Protein AF-0000000077338707 (afdb_homodimer)

Secondary structure (DSSP, 8-state):
---------------------------------S---SEEE-TTTB-EEETT-EE-TT-EEBTT-EE-TT-EE-TT-EE-TT-EE-TT-EE-TT-EE-SS-EE-SEEE-SS-EE-TT-EESPPP--EEE-TTS-EEEPP--S-EEE-TT-EE-TT-EEPPPSSS-EEE-TT-EE-TT-EE-TT-EE-SS-EE-TT-EE-TT-EE-SS-EE-TT-EE-TT-EE-SSEEE-TT-EE-S-B-S-EEEETTTTEEHHHHHHHHHHHHHHT-/---------------------------------S---SEEE-TTTB-EEETT-EE-TT-EEBTT-EE-TT-EE-TT-EE-TT-EE-TT-EE-TT-EE-SS-EE-SEEE-SS-EE-TT-EEEEPP--EEE-TTS-EEEPP--S-EEE-TT-EE-TT-EEEPPSSS-EEE-TT-EE-TT-EE-TT-EE-SS-EE-TT-EE-TT-EE-SS-EE-TT-EE-TT-EE-SSEEE-TT-EE-S-B-S-EEEETTTTEEHHHHHHHHHHHHHTT-

Solvent-accessible surface area (backbone atoms only — not comparable to full-atom values): 24948 Å² total; per-residue (Å²): 134,82,79,7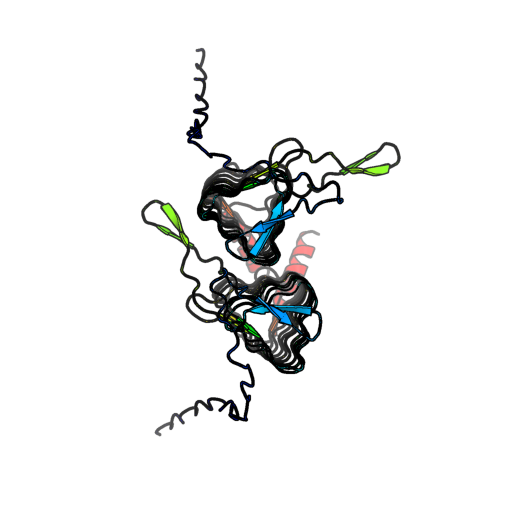7,78,76,76,80,78,77,79,69,79,74,75,73,72,74,75,70,82,72,69,73,72,65,77,83,68,82,82,60,86,59,93,66,75,63,55,44,72,38,92,43,56,50,7,37,30,22,75,63,31,47,66,36,88,65,26,34,34,22,48,67,12,38,35,29,45,56,16,38,38,26,50,51,19,35,40,23,40,40,16,36,37,29,55,54,22,40,38,26,36,48,18,41,36,31,38,45,22,35,41,26,38,29,38,37,28,35,47,21,38,38,33,40,40,20,36,36,20,48,71,35,91,43,68,43,68,45,98,84,69,44,79,37,77,49,78,48,78,41,30,20,40,39,32,36,42,24,36,39,24,37,47,16,38,37,17,7,0,47,94,41,55,11,36,39,26,39,49,19,37,36,34,38,47,24,40,38,30,18,27,20,35,40,29,35,47,23,38,36,31,42,44,20,35,38,33,40,42,20,38,36,36,36,44,27,35,38,25,40,41,19,36,37,40,58,63,28,40,35,43,39,46,26,35,34,38,60,60,12,28,36,77,59,64,38,87,63,63,43,53,27,20,39,84,64,48,33,50,38,71,61,33,53,50,44,52,50,48,52,56,50,66,73,96,132,83,78,78,76,75,76,78,77,75,78,69,79,73,75,73,72,74,76,71,83,73,69,72,74,65,75,81,69,83,83,63,82,61,94,70,79,63,51,44,70,38,90,42,56,50,6,37,28,24,74,63,31,46,66,37,88,65,27,35,34,21,48,68,12,39,34,29,45,56,14,37,38,26,49,51,18,36,39,24,39,43,15,38,38,30,54,54,23,38,37,26,34,49,17,40,36,32,34,44,23,40,40,27,40,29,38,39,28,36,45,22,39,37,32,36,43,21,37,36,21,48,71,36,95,44,67,42,68,44,99,85,68,45,82,36,79,49,76,45,80,41,30,20,40,39,33,36,43,24,37,40,23,36,48,16,40,36,17,6,0,48,92,40,54,10,35,39,26,40,48,18,38,37,28,36,45,22,42,38,32,20,28,20,34,39,29,34,47,23,38,36,30,42,46,20,37,37,34,41,42,20,38,36,34,36,45,26,34,35,26,41,41,20,35,35,39,59,63,28,41,35,41,40,48,25,34,37,39,58,61,13,29,38,78,59,66,38,86,64,63,42,54,28,20,38,83,65,50,33,50,38,71,61,33,51,49,53,53,48,50,56,54,48,71,69,102

Nearest PDB structures (foldseek):
  2iu9-assembly1_C  TM=9.330E-01  e=2.777E-15  Chlamydia trachomatis
  4e75-assembly1_B  TM=7.428E-01  e=9.494E-15  Acinetobacter baumannii
  8e62-assembly2_D  TM=7.527E-01  e=1.156E-08  Psychrobacter cryohalolentis K5
  8e62-assembly1_B  TM=7.568E-01  e=4.812E-08  Psychrobacter cryohalolentis K5
  3t57-assembly1_A  TM=5.758E-01  e=2.690E-07  Arabidopsis thaliana

Foldseek 3Di:
DPPPPPDPPPPPPCPPPPPPCPPCPVDPPDPPPPVDDQWDFQPAQGEIEGPQEAEDNQEHEHHQEYHYHQEYHEHCEYAEHLEYHYYNEYEEHNEYAYHNEYDDQEYAYENEYHYEQEYFAAAFDAWDQDPVRDTDHQDQPHGEYHYYLEYAEHNEYAYAARPDGHYDEYNEYHYPCEYHGYLEYEYYPEYHYALEYEYANEYEYACEYEEANEYEDHNEYEYYQEYEYHNEYDDHHHPDHAYWYDVPIDHPVVVVVVVVVVVVVVD/DPPPPPDPPPPPPPPPPPPPCPVCVVDPPDPPPPVDDQWDFQPAQGEIEGPQEAADNQEHEHHQEYHYHQEYHEHCEYAEHLEYHYYNEYEEHNEYAYHNEYDDQEYAYENEYHYEQEYFAAAFDDWDQDPVRDTDDQDQPHGEYHYYLEYAEYNEYAYAARPDGHYDEANEYHYPCEYHGYLEYEYYNEYHYALEYEYANEYEYACEYEAANEYEDHNEYEYYQEYEYHPEYDDHHHDDHAYWYDVPIDHPVVVVVVVVVVVVVVD

Sequence (534 aa):
MAIHFKRFSNSIFNWKLTSDKFISLFTNSDVDETGRHEFLKWHKGGGMFHKSASIDPTAMIDFGAVVHSGSFVGENVHVGSGTVVGDNVTIGQSTKIGYNVALANCTIGDSCVIHHGVCIGQDGFGFFTDENGVMVKKPQALKAHIGDNVEIGANSCIDRGSWRDTMIGDHSKIDNLVQIAHNVVIGKCCILCGQVGIAGSVTMGDYVSLGGRVGVRDHVTIVSQVRLAAASCVTKDITKPGDYGGFPAVPIREWRRQVASRLQTLKMAIHFKRFSNSIFNWKLTSDKFISLFTNSDVDETGRHEFLKWHKGGGMFHKSASIDPTAMIDFGAVVHSGSFVGENVHVGSGTVVGDNVTIGQSTKIGYNVALANCTIGDSCVIHHGVCIGQDGFGFFTDENGVMVKKPQALKAHIGDNVEIGANSCIDRGSWRDTMIGDHSKIDNLVQIAHNVVIGKCCILCGQVGIAGSVTMGDYVSLGGRVGVRDHVTIVSQVRLAAASCVTKDITKPGDYGGFPAVPIREWRRQVASRLQTLK

pLDDT: mean 85.5, std 24.39, range [19.67, 98.94]

InterPro domains:
  IPR001451 Hexapeptide repeat [PF00132] (165-200)
  IPR007691 UDP-3-O-[3-hydroxymyristoyl] glucosamine N-acyltransferase LpxD [PTHR43378] (36-265)
  IPR007691 UDP-3-O-[3-hydroxymyristoyl] glucosamine N-acyltransferase LpxD [TIGR01853] (48-261)
  IPR007691 UDP-3-O-[3-hydroxymyristoyl] glucosamine N-acyltransferase LpxD [cd03352] (52-256)
  IPR011004 Trimeric LpxA-like superfamily [SSF51161] (39-259)

Structure (mmCIF, N/CA/C/O backbone):
data_AF-0000000077338707-model_v1
#
loop_
_entity.id
_entity.type
_entity.pdbx_description
1 polymer UDP-3-O-
#
loop_
_atom_site.group_PDB
_atom_site.id
_atom_site.type_symbol
_atom_site.label_atom_id
_atom_site.label_alt_id
_atom_site.label_comp_id
_atom_site.label_asym_id
_atom_site.label_entity_id
_atom_site.label_seq_id
_atom_site.pdbx_PDB_ins_code
_atom_site.Cartn_x
_atom_site.Cartn_y
_atom_site.Cartn_z
_atom_site.occupancy
_atom_site.B_iso_or_equiv
_atom_site.auth_seq_id
_atom_site.auth_comp_id
_atom_site.auth_asym_id
_atom_site.auth_atom_id
_atom_site.pdbx_PDB_model_num
ATOM 1 N N . MET A 1 1 ? -45.5 -27.812 -12.555 1 21.61 1 MET A N 1
ATOM 2 C CA . MET A 1 1 ? -45.375 -27.609 -11.117 1 21.61 1 MET A CA 1
ATOM 3 C C . MET A 1 1 ? -44.562 -26.359 -10.805 1 21.61 1 MET A C 1
ATOM 5 O O . MET A 1 1 ? -43.406 -26.234 -11.211 1 21.61 1 MET A O 1
ATOM 9 N N . ALA A 1 2 ? -45.219 -25.203 -10.547 1 20.59 2 ALA A N 1
ATOM 10 C CA . ALA A 1 2 ? -44.875 -23.781 -10.672 1 20.59 2 ALA A CA 1
ATOM 11 C C . ALA A 1 2 ? -43.906 -23.359 -9.547 1 20.59 2 ALA A C 1
ATOM 13 O O . ALA A 1 2 ? -44.25 -23.5 -8.367 1 20.59 2 ALA A O 1
ATOM 14 N N . ILE A 1 3 ? -42.688 -23.672 -9.586 1 23.05 3 ILE A N 1
ATOM 15 C CA . ILE A 1 3 ? -41.75 -23.516 -8.484 1 23.05 3 ILE A CA 1
ATOM 16 C C . ILE A 1 3 ? -41.719 -22.062 -8.023 1 23.05 3 ILE A C 1
ATOM 18 O O . ILE A 1 3 ? -41.469 -21.156 -8.82 1 23.05 3 ILE A O 1
ATOM 22 N N . HIS A 1 4 ? -42.531 -21.688 -7.074 1 20.39 4 HIS A N 1
ATOM 23 C CA . HIS A 1 4 ? -42.781 -20.359 -6.559 1 20.39 4 HIS A CA 1
ATOM 24 C C . HIS A 1 4 ? -41.5 -19.719 -6.02 1 20.39 4 HIS A C 1
ATOM 26 O O . HIS A 1 4 ? -40.812 -20.312 -5.215 1 20.39 4 HIS A O 1
ATOM 32 N N . PHE A 1 5 ? -40.781 -18.922 -6.699 1 19.67 5 PHE A N 1
ATOM 33 C CA . PHE A 1 5 ? -39.594 -18.094 -6.465 1 19.67 5 PHE A CA 1
ATOM 34 C C . PHE A 1 5 ? -39.844 -17.125 -5.316 1 19.67 5 PHE A C 1
ATOM 36 O O . PHE A 1 5 ? -40.594 -16.141 -5.465 1 19.67 5 PHE A O 1
ATOM 43 N N . LYS A 1 6 ? -40 -17.625 -4.109 1 21.31 6 LYS A N 1
ATOM 44 C CA . LYS A 1 6 ? -40.312 -16.641 -3.084 1 21.31 6 LYS A CA 1
ATOM 45 C C . LYS A 1 6 ? -39.281 -15.508 -3.066 1 21.31 6 LYS A C 1
ATOM 47 O O . LYS A 1 6 ? -38.094 -15.75 -3.244 1 21.31 6 LYS A O 1
ATOM 52 N N . ARG A 1 7 ? -39.688 -14.289 -3.086 1 21.3 7 ARG A N 1
ATOM 53 C CA . ARG A 1 7 ? -39.156 -12.922 -3.008 1 21.3 7 ARG A CA 1
ATOM 54 C C . ARG A 1 7 ? -38.25 -12.758 -1.798 1 21.3 7 ARG A C 1
ATOM 56 O O . ARG A 1 7 ? -38.656 -13.062 -0.669 1 21.3 7 ARG A O 1
ATOM 63 N N . PHE A 1 8 ? -37 -13.07 -1.864 1 23.16 8 PHE A N 1
ATOM 64 C CA . PHE A 1 8 ? -36.062 -12.789 -0.799 1 23.16 8 PHE A CA 1
ATOM 65 C C . PHE A 1 8 ? -36.25 -11.383 -0.251 1 23.16 8 PHE A C 1
ATOM 67 O O . PHE A 1 8 ? -36.219 -10.406 -1.002 1 23.16 8 PHE A O 1
ATOM 74 N N . SER A 1 9 ? -37.188 -11.195 0.623 1 21.31 9 SER A N 1
ATOM 75 C CA . SER A 1 9 ? -37.469 -9.953 1.33 1 21.31 9 SER A CA 1
ATOM 76 C C . SER A 1 9 ? -36.188 -9.305 1.829 1 21.31 9 SER A C 1
ATOM 78 O O . SER A 1 9 ? -35.281 -9.984 2.367 1 21.31 9 SER A O 1
ATOM 80 N N . ASN A 1 10 ? -35.625 -8.289 1.213 1 22.84 10 ASN A N 1
ATOM 81 C CA . ASN A 1 10 ? -34.656 -7.211 1.412 1 22.84 10 ASN A CA 1
ATOM 82 C C . ASN A 1 10 ? -34.719 -6.652 2.83 1 22.84 10 ASN A C 1
ATOM 84 O O . ASN A 1 10 ? -35.562 -5.812 3.129 1 22.84 10 ASN A O 1
ATOM 88 N N . SER A 1 11 ? -34.781 -7.43 3.855 1 24.17 11 SER A N 1
ATOM 89 C CA . SER A 1 11 ? -34.844 -6.824 5.18 1 24.17 11 SER A CA 1
ATOM 90 C C . SER A 1 11 ? -33.812 -5.738 5.348 1 24.17 11 SER A C 1
ATOM 92 O O . SER A 1 11 ? -32.594 -6.031 5.395 1 24.17 11 SER A O 1
ATOM 94 N N . ILE A 1 12 ? -33.875 -4.578 4.75 1 25.64 12 ILE A N 1
ATOM 95 C CA . ILE A 1 12 ? -33.281 -3.266 4.996 1 25.64 12 ILE A CA 1
ATOM 96 C C . ILE A 1 12 ? -33.281 -2.979 6.496 1 25.64 12 ILE A C 1
ATOM 98 O O . ILE A 1 12 ? -34.344 -2.936 7.133 1 25.64 12 ILE A O 1
ATOM 102 N N . PHE A 1 13 ? -32.312 -3.428 7.195 1 24.39 13 PHE A N 1
ATOM 103 C CA . PHE A 1 13 ? -32.156 -3.057 8.594 1 24.39 13 PHE A CA 1
ATOM 104 C C . PHE A 1 13 ? -32.5 -1.591 8.82 1 24.39 13 PHE A C 1
ATOM 106 O O . PHE A 1 13 ? -31.953 -0.709 8.141 1 24.39 13 PHE A O 1
ATOM 113 N N . ASN A 1 14 ? -33.656 -1.244 9.148 1 23.88 14 ASN A N 1
ATOM 114 C CA . ASN A 1 14 ? -34.219 -0.009 9.688 1 23.88 14 ASN A CA 1
ATOM 115 C C . ASN A 1 14 ? -33.375 0.543 10.82 1 23.88 14 ASN A C 1
ATOM 117 O O . ASN A 1 14 ? -33.375 -0 11.93 1 23.88 14 ASN A O 1
ATOM 121 N N . TRP A 1 15 ? -32.156 0.928 10.57 1 21.62 15 TRP A N 1
ATOM 122 C CA . TRP A 1 15 ? -31.453 1.719 11.578 1 21.62 15 TRP A CA 1
ATOM 123 C C . TRP A 1 15 ? -32.344 2.836 12.109 1 21.62 15 TRP A C 1
ATOM 125 O O . TRP A 1 15 ? -32.75 3.734 11.359 1 21.62 15 TRP A O 1
ATOM 135 N N . LYS A 1 16 ? -33.344 2.553 12.867 1 24.94 16 LYS A N 1
ATOM 136 C CA . LYS A 1 16 ? -34.062 3.58 13.594 1 24.94 16 LYS A CA 1
ATOM 137 C C . LYS A 1 16 ? -33.125 4.566 14.266 1 24.94 16 LYS A C 1
ATOM 139 O O . LYS A 1 16 ? -32.375 4.199 15.188 1 24.94 16 LYS A O 1
ATOM 144 N N . LEU A 1 17 ? -32.5 5.457 13.523 1 25.22 17 LEU A N 1
ATOM 145 C CA . LEU A 1 17 ? -32.031 6.715 14.078 1 25.22 17 LEU A CA 1
ATOM 146 C C . LEU A 1 17 ? -33.094 7.359 14.977 1 25.22 17 LEU A C 1
ATOM 148 O O . LEU A 1 17 ? -34.156 7.738 14.5 1 25.22 17 LEU A O 1
ATOM 152 N N . THR A 1 18 ? -33.438 6.789 16.047 1 25.48 18 THR A N 1
ATOM 153 C CA . THR A 1 18 ? -34.219 7.613 16.953 1 25.48 18 THR A CA 1
ATOM 154 C C . THR A 1 18 ? -33.656 9.031 17.016 1 25.48 18 THR A C 1
ATOM 156 O O . THR A 1 18 ? -32.438 9.234 17.062 1 25.48 18 THR A O 1
ATOM 159 N N . SER A 1 19 ? -34.375 10.023 16.516 1 27.34 19 SER A N 1
ATOM 160 C CA . SER A 1 19 ? -34.344 11.477 16.422 1 27.34 19 SER A CA 1
ATOM 161 C C . SER A 1 19 ? -34.125 12.117 17.781 1 27.34 19 SER A C 1
ATOM 163 O O . SER A 1 19 ? -34.5 13.273 18 1 27.34 19 SER A O 1
ATOM 165 N N . ASP A 1 20 ? -33.844 11.438 18.875 1 26 20 ASP A N 1
ATOM 166 C CA . ASP A 1 20 ? -33.906 12.344 20.016 1 26 20 ASP A CA 1
ATOM 167 C C . ASP A 1 20 ? -33.062 13.602 19.766 1 26 20 ASP A C 1
ATOM 169 O O . ASP A 1 20 ? -32.156 13.602 18.938 1 26 20 ASP A O 1
ATOM 173 N N . LYS A 1 21 ? -33.344 14.648 20.828 1 27.56 21 LYS A N 1
ATOM 174 C CA . LYS A 1 21 ? -33.062 16.062 21.047 1 27.56 21 LYS A CA 1
ATOM 175 C C . LYS A 1 21 ? -31.578 16.359 21.016 1 27.56 21 LYS A C 1
ATOM 177 O O . LYS A 1 21 ? -30.859 16.094 21.984 1 27.56 21 LYS A O 1
ATOM 182 N N . PHE A 1 22 ? -30.797 15.93 19.984 1 25.56 22 PHE A N 1
ATOM 183 C CA . PHE A 1 22 ? -29.562 16.703 20.016 1 25.56 22 PHE A CA 1
ATOM 184 C C . PHE A 1 22 ? -29.859 18.203 20.078 1 25.56 22 PHE A C 1
ATOM 186 O O . PHE A 1 22 ? -30.406 18.75 19.125 1 25.56 22 PHE A O 1
ATOM 193 N N . ILE A 1 23 ? -30.328 18.672 21.172 1 24.72 23 ILE A N 1
ATOM 194 C CA . ILE A 1 23 ? -30.344 20.109 21.391 1 24.72 23 ILE A CA 1
ATOM 195 C C . ILE A 1 23 ? -29.016 20.703 20.938 1 24.72 23 ILE A C 1
ATOM 197 O O . ILE A 1 23 ? -27.953 20.297 21.406 1 24.72 23 ILE A O 1
ATOM 201 N N . SER A 1 24 ? -29 21 19.641 1 25.86 24 SER A N 1
ATOM 202 C CA . SER A 1 24 ? -28.016 21.969 19.172 1 25.86 24 SER A CA 1
ATOM 203 C C . SER A 1 24 ? -27.859 23.125 20.156 1 25.86 24 SER A C 1
ATOM 205 O O . SER A 1 24 ? -28.656 24.078 20.141 1 25.86 24 SER A O 1
ATOM 207 N N . LEU A 1 25 ? -27.703 22.812 21.422 1 26.39 25 LEU A N 1
ATOM 208 C CA . LEU A 1 25 ? -27.469 24.016 22.219 1 26.39 25 LEU A CA 1
ATOM 209 C C . LEU A 1 25 ? -26.297 24.812 21.656 1 26.39 25 LEU A C 1
ATOM 211 O O . LEU A 1 25 ? -25.234 24.859 22.266 1 26.39 25 LEU A O 1
ATOM 215 N N . PHE A 1 26 ? -25.766 24.484 20.453 1 28.61 26 PHE A N 1
ATOM 216 C CA . PHE A 1 26 ? -24.75 25.469 20.078 1 28.61 26 PHE A CA 1
ATOM 217 C C . PHE A 1 26 ? -25.375 26.844 19.906 1 28.61 26 PHE A C 1
ATOM 219 O O . PHE A 1 26 ? -26.375 27 19.203 1 28.61 26 PHE A O 1
ATOM 226 N N . THR A 1 27 ? -25.281 27.688 20.906 1 27.62 27 THR A N 1
ATOM 227 C CA . THR A 1 27 ? -25.406 29.141 20.766 1 27.62 27 THR A CA 1
ATOM 228 C C . THR A 1 27 ? -24.688 29.609 19.5 1 27.62 27 THR A C 1
ATOM 230 O O . THR A 1 27 ? -23.656 29.047 19.125 1 27.62 27 THR A O 1
ATOM 233 N N . ASN A 1 28 ? -25.391 30.219 18.562 1 29.98 28 ASN A N 1
ATOM 234 C CA . ASN A 1 28 ? -25.094 30.969 17.344 1 29.98 28 ASN A CA 1
ATOM 235 C C . ASN A 1 28 ? -23.875 31.875 17.531 1 29.98 28 ASN A C 1
ATOM 237 O O . ASN A 1 28 ? -24.031 33.062 17.797 1 29.98 28 ASN A O 1
ATOM 241 N N . SER A 1 29 ? -23.016 31.844 18.578 1 30.48 29 SER A N 1
ATOM 242 C CA . SER A 1 29 ? -22.172 33.031 18.625 1 30.48 29 SER A CA 1
ATOM 243 C C . SER A 1 29 ? 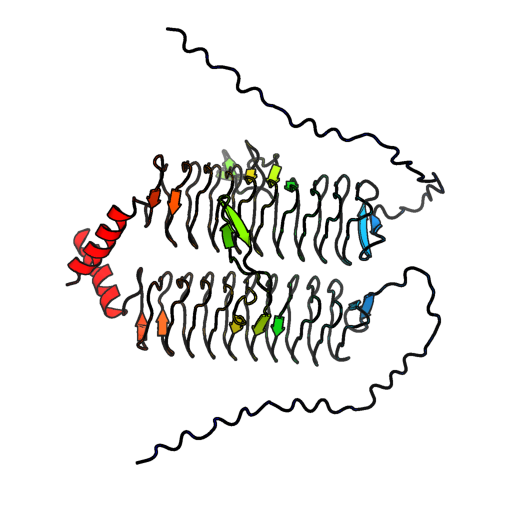-21.547 33.344 17.266 1 30.48 29 SER A C 1
ATOM 245 O O . SER A 1 29 ? -21.562 32.469 16.375 1 30.48 29 SER A O 1
ATOM 247 N N . ASP A 1 30 ? -20.5 34.375 17.203 1 30.97 30 ASP A N 1
ATOM 248 C CA . ASP A 1 30 ? -19.891 35.25 16.219 1 30.97 30 ASP A CA 1
ATOM 249 C C . ASP A 1 30 ? -19.219 34.469 15.094 1 30.97 30 ASP A C 1
ATOM 251 O O . ASP A 1 30 ? -18.359 33.625 15.352 1 30.97 30 ASP A O 1
ATOM 255 N N . VAL A 1 31 ? -19.891 34.25 13.945 1 34.91 31 VAL A N 1
ATOM 256 C CA . VAL A 1 31 ? -19.328 33.969 12.633 1 34.91 31 VAL A CA 1
ATOM 257 C C . VAL A 1 31 ? -18.078 34.812 12.406 1 34.91 31 VAL A C 1
ATOM 259 O O . VAL A 1 31 ? -18.156 36 12.109 1 34.91 31 VAL A O 1
ATOM 262 N N . ASP A 1 32 ? -17.047 34.844 13.344 1 33.5 32 ASP A N 1
ATOM 263 C CA . ASP A 1 32 ? -15.883 35.656 13 1 33.5 32 ASP A CA 1
ATOM 264 C C . ASP A 1 32 ? -15.359 35.312 11.609 1 33.5 32 ASP A C 1
ATOM 266 O O . ASP A 1 32 ? -15.195 34.156 11.273 1 33.5 32 ASP A O 1
ATOM 270 N N . GLU A 1 33 ? -15.625 36.031 10.5 1 34.66 33 GLU A N 1
ATOM 271 C CA . GLU A 1 33 ? -15.055 36.219 9.164 1 34.66 33 GLU A CA 1
ATOM 272 C C . GLU A 1 33 ? -13.602 35.75 9.117 1 34.66 33 GLU A C 1
ATOM 274 O O . GLU A 1 33 ? -12.93 35.906 8.102 1 34.66 33 GLU A O 1
ATOM 279 N N . THR A 1 34 ? -12.875 35.812 10.242 1 35.69 34 THR A N 1
ATOM 280 C CA . THR A 1 34 ? -11.492 35.375 10.18 1 35.69 34 THR A CA 1
ATOM 281 C C . THR A 1 34 ? -11.414 33.938 9.672 1 35.69 34 THR A C 1
ATOM 283 O O . THR A 1 34 ? -12.312 33.125 9.938 1 35.69 34 THR A O 1
ATOM 286 N N . GLY A 1 35 ? -10.758 33.5 8.562 1 39.75 35 GLY A N 1
ATOM 287 C CA . GLY A 1 35 ? -10.5 32.188 8.039 1 39.75 35 GLY A CA 1
ATOM 288 C C . GLY A 1 35 ? -10.734 31.078 9.062 1 39.75 35 GLY A C 1
ATOM 289 O O . GLY A 1 35 ? -9.797 30.609 9.703 1 39.75 35 GLY A O 1
ATOM 290 N N . ARG A 1 36 ? -11.781 31.094 9.859 1 44.81 36 ARG A N 1
ATOM 291 C CA . ARG A 1 36 ? -12.273 30.344 11.008 1 44.81 36 ARG A CA 1
ATOM 292 C C . ARG A 1 36 ? -11.961 28.859 10.859 1 44.81 36 ARG A C 1
ATOM 294 O O . ARG A 1 36 ? -12.172 28.281 9.797 1 44.81 36 ARG A O 1
ATOM 301 N N . HIS A 1 37 ? -11.25 28.109 11.742 1 61.06 37 HIS A N 1
ATOM 302 C CA . HIS A 1 37 ? -10.633 26.812 12.016 1 61.06 37 HIS A CA 1
ATOM 303 C C . HIS A 1 37 ? -11.656 25.688 11.914 1 61.06 37 HIS A C 1
ATOM 305 O O . HIS A 1 37 ? -12.617 25.656 12.68 1 61.06 37 HIS A O 1
ATOM 311 N N . GLU A 1 38 ? -11.891 25.047 10.641 1 85.31 38 GLU A N 1
ATOM 312 C CA . GLU A 1 38 ? -12.82 23.969 10.352 1 85.31 38 GLU A CA 1
ATOM 313 C C . GLU A 1 38 ? -12.57 22.766 11.266 1 85.31 38 GLU A C 1
ATOM 315 O O . GLU A 1 38 ? -13.438 21.906 11.422 1 85.31 38 GLU A O 1
ATOM 320 N N . PHE A 1 39 ? -11.648 22.812 12.031 1 92.5 39 PHE A N 1
ATOM 321 C CA . PHE A 1 39 ? -11.328 21.703 12.922 1 92.5 39 PHE A CA 1
ATOM 322 C C . PHE A 1 39 ? -11.367 22.156 14.383 1 92.5 39 PHE A C 1
ATOM 324 O O . PHE A 1 39 ? -10.938 23.266 14.703 1 92.5 39 PHE A O 1
ATOM 331 N N . LEU A 1 40 ? -11.938 21.312 15.32 1 95.5 40 LEU A N 1
ATOM 332 C CA . LEU A 1 40 ? -12.078 21.562 16.75 1 95.5 40 LEU A CA 1
ATOM 333 C C . LEU A 1 40 ? -11.453 20.422 17.562 1 95.5 40 LEU A C 1
ATOM 335 O O . LEU A 1 40 ? -11.289 19.312 17.047 1 95.5 40 LEU A O 1
ATOM 339 N N . LYS A 1 41 ? -11.141 20.734 18.75 1 96.31 41 LYS A N 1
ATOM 340 C CA . LYS A 1 41 ? -10.578 19.75 19.656 1 96.31 41 LYS A CA 1
ATOM 341 C C . LYS A 1 41 ? -11.68 18.906 20.297 1 96.31 41 LYS A C 1
ATOM 343 O O . LYS A 1 41 ? -12.688 19.453 20.75 1 96.31 41 LYS A O 1
ATOM 348 N N . TRP A 1 42 ? -11.453 17.656 20.328 1 96.44 42 TRP A N 1
ATOM 349 C CA . TRP A 1 42 ? -12.422 16.766 20.969 1 96.44 42 TRP A CA 1
ATOM 350 C C . TRP A 1 42 ? -12.203 16.734 22.469 1 96.44 42 TRP A C 1
ATOM 352 O O . TRP A 1 42 ? -11.062 16.75 22.938 1 96.44 42 TRP A O 1
ATOM 362 N N . HIS A 1 43 ? -13.258 16.594 23.203 1 96.31 43 HIS A N 1
ATOM 363 C CA . HIS A 1 43 ? -13.18 16.766 24.641 1 96.31 43 HIS A CA 1
ATOM 364 C C . HIS A 1 43 ? -12.539 15.562 25.312 1 96.31 43 HIS A C 1
ATOM 366 O O . HIS A 1 43 ? -11.953 15.688 26.391 1 96.31 43 HIS A O 1
ATOM 372 N N . LYS A 1 44 ? -12.719 14.375 24.672 1 96.19 44 LYS A N 1
ATOM 373 C CA . LYS A 1 44 ? -12.117 13.172 25.25 1 96.19 44 LYS A CA 1
ATOM 374 C C . LYS A 1 44 ? -10.914 12.719 24.422 1 96.19 44 LYS A C 1
ATOM 376 O O . LYS A 1 44 ? -11.062 12.156 23.344 1 96.19 44 LYS A O 1
ATOM 381 N N . GLY A 1 45 ? -9.75 12.883 24.969 1 95.5 45 GLY A N 1
ATOM 382 C CA . GLY A 1 45 ? -8.531 12.43 24.328 1 95.5 45 GLY A CA 1
ATOM 383 C C . GLY A 1 45 ? -7.762 13.547 23.641 1 95.5 45 GLY A C 1
ATOM 384 O O . GLY A 1 45 ? -6.559 13.422 23.406 1 95.5 45 GLY A O 1
ATOM 385 N N . GLY A 1 46 ? -8.516 14.578 23.094 1 96.38 46 GLY A N 1
ATOM 386 C CA . GLY A 1 46 ? -7.852 15.781 22.609 1 96.38 46 GLY A CA 1
ATOM 387 C C . GLY A 1 46 ? -7.574 15.75 21.125 1 96.38 46 GLY A C 1
ATOM 388 O O . GLY A 1 46 ? -6.848 16.594 20.594 1 96.38 46 GLY A O 1
ATOM 389 N N . GLY A 1 47 ? -8.078 14.727 20.438 1 96.94 47 GLY A N 1
ATOM 390 C CA . GLY A 1 47 ? -7.957 14.711 18.984 1 96.94 47 GLY A CA 1
ATOM 391 C C . GLY A 1 47 ? -8.734 15.82 18.312 1 96.94 47 GLY A C 1
ATOM 392 O O . GLY A 1 47 ? -9.461 16.562 18.969 1 96.94 47 GLY A O 1
ATOM 393 N N . MET A 1 48 ? -8.477 15.969 17 1 97.31 48 MET A N 1
ATOM 394 C CA . MET A 1 48 ? -9.141 17.047 16.25 1 97.31 48 MET A CA 1
ATOM 395 C C . MET A 1 48 ? -10.219 16.469 15.336 1 97.31 48 MET A C 1
ATOM 397 O O . MET A 1 48 ? -10.086 15.367 14.828 1 97.31 48 MET A O 1
ATOM 401 N N . PHE A 1 49 ? -11.328 17.188 15.18 1 97.56 49 PHE A N 1
ATOM 402 C CA . PHE A 1 49 ? -12.391 16.734 14.281 1 97.56 49 PHE A CA 1
ATOM 403 C C . PHE A 1 49 ? -12.992 17.906 13.523 1 97.56 49 PHE A C 1
ATOM 405 O O . PHE A 1 49 ? -13.07 19.016 14.055 1 97.56 49 PHE A O 1
ATOM 412 N N . HIS A 1 50 ? -13.242 17.719 12.297 1 96.75 50 HIS A N 1
ATOM 413 C CA . HIS A 1 50 ? -13.977 18.703 11.508 1 96.75 50 HIS A CA 1
ATOM 414 C C . HIS A 1 50 ? -15.367 18.938 12.086 1 96.75 50 HIS A C 1
ATOM 416 O O . HIS A 1 50 ? -16.047 18 12.492 1 96.75 50 HIS A O 1
ATOM 422 N N . LYS A 1 51 ? -15.867 20.078 11.992 1 96.44 51 LYS A N 1
ATOM 423 C CA . LYS A 1 51 ? -17.125 20.484 12.625 1 96.44 51 LYS A CA 1
ATOM 424 C C . LYS A 1 51 ? -18.297 19.703 12.055 1 96.44 51 LYS A C 1
ATOM 426 O O . LYS A 1 51 ? -19.328 19.547 12.719 1 96.44 51 LYS A O 1
ATOM 431 N N . SER A 1 52 ? -18.094 19.234 10.844 1 96.94 52 SER A N 1
ATOM 432 C CA . SER A 1 52 ? -19.203 18.547 10.203 1 96.94 52 SER A CA 1
ATOM 433 C C . SER A 1 52 ? -19.203 17.062 10.562 1 96.94 52 SER A C 1
ATOM 435 O O . SER A 1 52 ? -20.125 16.328 10.188 1 96.94 52 SER A O 1
ATOM 437 N N . ALA A 1 53 ? -18.203 16.594 11.234 1 97.81 53 ALA A N 1
ATOM 438 C CA . ALA A 1 53 ? -18.172 15.203 11.672 1 97.81 53 ALA A CA 1
ATOM 439 C C . ALA A 1 53 ? -19.188 14.969 12.797 1 97.81 53 ALA A C 1
ATOM 441 O O . ALA A 1 53 ? -19.484 15.883 13.57 1 97.81 53 ALA A O 1
ATOM 442 N N . SER A 1 54 ? -19.812 13.797 12.859 1 98.5 54 SER A N 1
ATOM 443 C CA . SER A 1 54 ? -20.688 13.375 13.938 1 98.5 54 SER A CA 1
ATOM 444 C C . SER A 1 54 ? -20.016 12.328 14.828 1 98.5 54 SER A C 1
ATOM 446 O O . SER A 1 54 ? -19.844 11.18 14.422 1 98.5 54 SER A O 1
ATOM 448 N N . ILE A 1 55 ? -19.672 12.703 16.031 1 98.62 55 ILE A N 1
ATOM 449 C CA . ILE A 1 55 ? -18.953 11.836 16.938 1 98.62 55 ILE A CA 1
ATOM 450 C C . ILE A 1 55 ? -19.766 11.617 18.203 1 98.62 55 ILE A C 1
ATOM 452 O O . ILE A 1 55 ? -20.188 12.57 18.844 1 98.62 55 ILE A O 1
ATOM 456 N N . ASP A 1 56 ? -20.016 10.352 18.5 1 98.62 56 ASP A N 1
ATOM 457 C CA . ASP A 1 56 ? -20.719 10.062 19.75 1 98.62 56 ASP A CA 1
ATOM 458 C C . ASP A 1 56 ? -19.938 10.602 20.953 1 98.62 56 ASP A C 1
ATOM 460 O O . ASP A 1 56 ? -18.719 10.461 21.031 1 98.62 56 ASP A O 1
ATOM 464 N N . PRO A 1 57 ? -20.562 11.148 21.891 1 98.06 57 PRO A N 1
ATOM 465 C CA . PRO A 1 57 ? -19.891 11.766 23.047 1 98.06 57 PRO A CA 1
ATOM 466 C C . PRO A 1 57 ? -19.047 10.766 23.844 1 98.06 57 PRO A C 1
ATOM 468 O O . PRO A 1 57 ? -18.141 11.164 24.562 1 98.06 57 PRO A O 1
ATOM 471 N N . THR A 1 58 ? -19.312 9.5 23.641 1 98.38 58 THR A N 1
ATOM 472 C CA . THR A 1 58 ? -18.594 8.5 24.422 1 98.38 58 THR A CA 1
ATOM 473 C C . THR A 1 58 ? -17.297 8.109 23.719 1 98.38 58 THR A C 1
ATOM 475 O O . THR A 1 58 ? -16.438 7.453 24.312 1 98.38 58 THR A O 1
ATOM 478 N N . ALA A 1 59 ? -17.156 8.484 22.516 1 98.62 59 ALA A N 1
ATOM 479 C CA . ALA A 1 59 ? -15.969 8.109 21.734 1 98.62 59 ALA A CA 1
ATOM 480 C C . ALA A 1 59 ? -14.719 8.812 22.25 1 98.62 59 ALA A C 1
ATOM 482 O O . ALA A 1 59 ? -14.797 9.938 22.75 1 98.62 59 ALA A O 1
ATOM 483 N N . MET A 1 60 ? -13.656 8.117 22.156 1 98.69 60 MET A N 1
ATOM 484 C CA . MET A 1 60 ? -12.352 8.664 22.5 1 98.69 60 MET A CA 1
ATOM 485 C C . MET A 1 60 ? -11.516 8.93 21.25 1 98.69 60 MET A C 1
ATOM 487 O O . MET A 1 60 ? -11.227 8.008 20.5 1 98.69 60 MET A O 1
ATOM 491 N N . ILE A 1 61 ? -11.195 10.117 21.047 1 98.62 61 ILE A N 1
ATOM 492 C CA . ILE A 1 61 ? -10.305 10.523 19.953 1 98.62 61 ILE A CA 1
ATOM 493 C C . ILE A 1 61 ? -8.984 11.031 20.531 1 98.62 61 ILE A C 1
ATOM 495 O O . ILE A 1 61 ? -8.898 12.164 21.016 1 98.62 61 ILE A O 1
ATOM 499 N N . ASP A 1 62 ? -7.957 10.25 20.422 1 98.38 62 ASP A N 1
ATOM 500 C CA . ASP A 1 62 ? -6.699 10.555 21.094 1 98.38 62 ASP A CA 1
ATOM 501 C C . ASP A 1 62 ? -6 11.742 20.438 1 98.38 62 ASP A C 1
ATOM 503 O O . ASP A 1 62 ? -6.211 12.023 19.266 1 98.38 62 ASP A O 1
ATOM 507 N N . PHE A 1 63 ? -5.137 12.352 21.203 1 97.12 63 PHE A N 1
ATOM 508 C CA . PHE A 1 63 ? -4.332 13.461 20.703 1 97.12 63 PHE A CA 1
ATOM 509 C C . PHE A 1 63 ? -3.539 13.055 19.469 1 97.12 63 PHE A C 1
ATOM 511 O O . PHE A 1 63 ? -2.936 11.977 19.453 1 97.12 63 PHE A O 1
ATOM 518 N N . GLY A 1 64 ? -3.68 13.938 18.469 1 96.62 64 GLY A N 1
ATOM 519 C CA . GLY A 1 64 ? -2.967 13.656 17.234 1 96.62 64 GLY A CA 1
ATOM 520 C C . GLY A 1 64 ? -3.838 13 16.172 1 96.62 64 GLY A C 1
ATOM 521 O O . GLY A 1 64 ? -3.498 13.008 14.992 1 96.62 64 GLY A O 1
ATOM 522 N N . ALA A 1 65 ? -4.883 12.367 16.609 1 98.19 65 ALA A N 1
ATOM 523 C CA . ALA A 1 65 ? -5.824 11.82 15.648 1 98.19 65 ALA A CA 1
ATOM 524 C C . ALA A 1 65 ? -6.66 12.93 15.008 1 98.19 65 ALA A C 1
ATOM 526 O O . ALA A 1 65 ? -6.852 13.992 15.602 1 98.19 65 ALA A O 1
ATOM 527 N N . VAL A 1 66 ? -7.117 12.672 13.812 1 98.19 66 VAL A N 1
ATOM 528 C CA . VAL A 1 66 ? -7.914 13.648 13.078 1 98.19 66 VAL A CA 1
ATOM 529 C C . VAL A 1 66 ? -9.133 12.969 12.461 1 98.19 66 VAL A C 1
ATOM 531 O O . VAL A 1 66 ? -9 11.938 11.789 1 98.19 66 VAL A O 1
ATOM 534 N N . VAL A 1 67 ? -10.289 13.5 12.641 1 98.56 67 VAL A N 1
ATOM 535 C CA . VAL A 1 67 ? -11.523 13.047 12.016 1 98.56 67 VAL A CA 1
ATOM 536 C C . VAL A 1 67 ? -12.023 14.109 11.039 1 98.56 67 VAL A C 1
ATOM 538 O O . VAL A 1 67 ? -12.391 15.211 11.445 1 98.56 67 VAL A O 1
ATOM 541 N N . HIS A 1 68 ? -12.055 13.773 9.805 1 98.19 68 HIS A N 1
ATOM 542 C CA . HIS A 1 68 ? -12.375 14.742 8.758 1 98.19 68 HIS A CA 1
ATOM 543 C C . HIS A 1 68 ? -13.891 14.867 8.578 1 98.19 68 HIS A C 1
ATOM 545 O O . HIS A 1 68 ? -14.664 14.281 9.336 1 98.19 68 HIS A O 1
ATOM 551 N N . SER A 1 69 ? -14.25 15.664 7.586 1 97.75 69 SER A N 1
ATOM 552 C CA . SER A 1 69 ? -15.617 16.141 7.402 1 97.75 69 SER A CA 1
ATOM 553 C C . SER A 1 69 ? -16.562 15 7.066 1 97.75 69 SER A C 1
ATOM 555 O O . SER A 1 69 ? -16.203 14.086 6.32 1 97.75 69 SER A O 1
ATOM 557 N N . GLY A 1 70 ? -17.703 15.031 7.668 1 98.12 70 GLY A N 1
ATOM 558 C CA . GLY A 1 70 ? -18.812 14.164 7.281 1 98.12 70 GLY A CA 1
ATOM 559 C C . GLY A 1 70 ? -18.688 12.758 7.84 1 98.12 70 GLY A C 1
ATOM 560 O O . GLY A 1 70 ? -19.547 11.906 7.57 1 98.12 70 GLY A O 1
ATOM 561 N N . SER A 1 71 ? -17.672 12.562 8.602 1 98.44 71 SER A N 1
ATOM 562 C CA . SER A 1 71 ? -17.453 11.219 9.133 1 98.44 71 SER A CA 1
ATOM 563 C C . SER A 1 71 ? -18.312 10.977 10.375 1 98.44 71 SER A C 1
ATOM 565 O O . SER A 1 71 ? -18.688 11.93 11.062 1 98.44 71 SER A O 1
ATOM 567 N N . PHE A 1 72 ? -18.703 9.703 10.586 1 98.75 72 PHE A N 1
ATOM 568 C CA . PHE A 1 72 ? -19.484 9.273 11.734 1 98.75 72 PHE A CA 1
ATOM 569 C C . PHE A 1 72 ? -18.672 8.344 12.633 1 98.75 72 PHE A C 1
ATOM 571 O O . PHE A 1 72 ? -18.109 7.352 12.156 1 98.75 72 PHE A O 1
ATOM 578 N N . VAL A 1 73 ? -18.594 8.641 13.914 1 98.81 73 VAL A N 1
ATOM 579 C CA . VAL A 1 73 ? -17.906 7.816 14.906 1 98.81 73 VAL A CA 1
ATOM 580 C C . VAL A 1 73 ? -18.906 7.371 15.977 1 98.81 73 VAL A C 1
ATOM 582 O O . VAL A 1 73 ? -19.438 8.195 16.719 1 98.81 73 VAL A O 1
ATOM 585 N N . GLY A 1 74 ? -19.031 6.051 16.062 1 98.75 74 GLY A N 1
ATOM 586 C CA . GLY A 1 74 ? -20.078 5.488 16.922 1 98.75 74 GLY A CA 1
ATOM 587 C C . GLY A 1 74 ? -19.703 5.484 18.391 1 98.75 74 GLY A C 1
ATOM 588 O O . GLY A 1 74 ? -18.641 5.988 18.766 1 98.75 74 GLY A O 1
ATOM 589 N N . GLU A 1 75 ? -20.656 4.871 19.172 1 98.62 75 GLU A N 1
ATOM 590 C CA . GLU A 1 75 ? -20.547 4.805 20.625 1 98.62 75 GLU A CA 1
ATOM 591 C C . GLU A 1 75 ? -19.312 3.996 21.047 1 98.62 75 GLU A C 1
ATOM 593 O O . GLU A 1 75 ? -19.047 2.936 20.484 1 98.62 75 GLU A O 1
ATOM 598 N N . ASN A 1 76 ? -18.516 4.527 21.953 1 98.62 76 ASN A N 1
ATOM 599 C CA . ASN A 1 76 ? -17.422 3.814 22.609 1 98.62 76 ASN A CA 1
ATOM 600 C C . ASN A 1 76 ? -16.328 3.436 21.609 1 98.62 76 ASN A C 1
ATOM 602 O O . ASN A 1 76 ? -15.672 2.4 21.766 1 98.62 76 ASN A O 1
ATOM 606 N N . VAL A 1 77 ? -16.25 4.18 20.578 1 98.81 77 VAL A N 1
ATOM 607 C CA . VAL A 1 77 ? -15.141 4.012 19.641 1 98.81 77 VAL A CA 1
ATOM 608 C C . VAL A 1 77 ? -13.875 4.645 20.219 1 98.81 77 VAL A C 1
ATOM 610 O O . VAL A 1 77 ? -13.945 5.68 20.891 1 98.81 77 VAL A O 1
ATOM 613 N N . HIS A 1 78 ? -12.805 4.055 19.984 1 98.88 78 HIS A N 1
ATOM 614 C CA . HIS A 1 78 ? -11.5 4.602 20.328 1 98.88 78 HIS A CA 1
ATOM 615 C C . HIS A 1 78 ? -10.633 4.789 19.094 1 98.88 78 HIS A C 1
ATOM 617 O O . HIS A 1 78 ? -10.312 3.82 18.406 1 98.88 78 HIS A O 1
ATOM 623 N N . VAL A 1 79 ? -10.25 5.949 18.812 1 98.81 79 VAL A N 1
ATOM 624 C CA . VAL A 1 79 ? -9.367 6.277 17.703 1 98.81 79 VAL A CA 1
ATOM 625 C C . VAL A 1 79 ? -7.984 6.66 18.234 1 98.81 79 VAL A C 1
ATOM 627 O O . VAL A 1 79 ? -7.828 7.691 18.891 1 98.81 79 VAL A O 1
ATOM 630 N N . GLY A 1 80 ? -7.02 5.902 17.859 1 98.62 80 GLY A N 1
ATOM 631 C CA . GLY A 1 80 ? -5.68 6.078 18.391 1 98.62 80 GLY A CA 1
ATOM 632 C C . GLY A 1 80 ? -4.941 7.25 17.766 1 98.62 80 GLY A C 1
ATOM 633 O O . GLY A 1 80 ? -5.301 7.711 16.688 1 98.62 80 GLY A O 1
ATOM 634 N N . SER A 1 81 ? -3.865 7.648 18.484 1 98.38 81 SER A N 1
ATOM 635 C CA . SER A 1 81 ? -3.07 8.797 18.062 1 98.38 81 SER A CA 1
ATOM 636 C C . SER A 1 81 ? -2.502 8.586 16.656 1 98.38 81 SER A C 1
ATOM 638 O O . SER A 1 81 ? -2.055 7.492 16.312 1 98.38 81 SER A O 1
ATOM 640 N N . GLY A 1 82 ? -2.619 9.734 15.867 1 98 82 GLY A N 1
ATOM 641 C CA . GLY A 1 82 ? -2.049 9.703 14.531 1 98 82 GLY A CA 1
ATOM 642 C C . GLY A 1 82 ? -2.996 9.133 13.492 1 98 82 GLY A C 1
ATOM 643 O O . GLY A 1 82 ? -2.783 9.297 12.297 1 98 82 GLY A O 1
ATOM 644 N N . THR A 1 83 ? -3.961 8.484 13.953 1 98.62 83 THR A N 1
ATOM 645 C CA . THR A 1 83 ? -4.941 7.922 13.023 1 98.62 83 THR A CA 1
ATOM 646 C C . THR A 1 83 ? -5.734 9.031 12.344 1 98.62 83 THR A C 1
ATOM 648 O O . THR A 1 83 ? -6.105 10.023 12.977 1 98.62 83 THR A O 1
ATOM 651 N N . VAL A 1 84 ? -5.91 8.852 11.031 1 98.81 84 VAL A N 1
ATOM 652 C CA . VAL A 1 84 ? -6.684 9.805 10.242 1 98.81 84 VAL A CA 1
ATOM 653 C C . VAL A 1 84 ? -7.953 9.141 9.719 1 98.81 84 VAL A C 1
ATOM 655 O O . VAL A 1 84 ? -7.887 8.156 8.977 1 98.81 84 VAL A O 1
ATOM 658 N N . VAL A 1 85 ? -9.055 9.641 10.117 1 98.81 85 VAL A N 1
ATOM 659 C CA . VAL A 1 85 ? -10.359 9.266 9.578 1 98.81 85 VAL A CA 1
ATOM 660 C C . VAL A 1 85 ? -10.758 10.25 8.477 1 98.81 85 VAL A C 1
ATOM 662 O O . VAL A 1 85 ? -11.141 11.383 8.758 1 98.81 85 VAL A O 1
ATOM 665 N N . GLY A 1 86 ? -10.664 9.82 7.27 1 98.44 86 GLY A N 1
ATOM 666 C CA . GLY A 1 86 ? -10.938 10.688 6.137 1 98.44 86 GLY A CA 1
ATOM 667 C C . GLY A 1 86 ? -12.391 11.125 6.059 1 98.44 86 GLY A C 1
ATOM 668 O O . GLY A 1 86 ? -13.164 10.898 6.996 1 98.44 86 GLY A O 1
ATOM 669 N N . ASP A 1 87 ? -12.711 11.789 4.891 1 98.25 87 ASP A N 1
ATOM 670 C CA . ASP A 1 87 ? -14.055 12.328 4.723 1 98.25 87 ASP A CA 1
ATOM 671 C C . ASP A 1 87 ? -15.078 11.203 4.562 1 98.25 87 ASP A C 1
ATOM 673 O O . ASP A 1 87 ? -14.812 10.211 3.889 1 98.25 87 ASP A O 1
ATOM 677 N N . ASN A 1 88 ? -16.203 11.328 5.215 1 98.31 88 ASN A N 1
ATOM 678 C CA . ASN A 1 88 ? -17.375 10.5 4.996 1 98.31 88 ASN A CA 1
ATOM 679 C C . ASN A 1 88 ? -17.094 9.031 5.32 1 98.31 88 ASN A C 1
ATOM 681 O O . ASN A 1 88 ? -17.547 8.133 4.605 1 98.31 88 ASN A O 1
ATOM 685 N N . VAL A 1 89 ? -16.297 8.805 6.324 1 98.81 89 VAL A N 1
ATOM 686 C CA . VAL A 1 89 ? -16.031 7.465 6.852 1 98.81 89 VAL A CA 1
ATOM 687 C C . VAL A 1 89 ? -16.984 7.172 8.008 1 98.81 89 VAL A C 1
ATOM 689 O O . VAL A 1 89 ? -17.297 8.062 8.812 1 98.81 89 VAL A O 1
ATOM 692 N N . THR A 1 90 ? -17.469 5.93 8.07 1 98.88 90 THR A N 1
ATOM 693 C CA . THR A 1 90 ? -18.328 5.5 9.172 1 98.88 90 THR A CA 1
ATOM 694 C C . THR A 1 90 ? -17.641 4.441 10.016 1 98.88 90 THR A C 1
ATOM 696 O O . THR A 1 90 ? -17.141 3.441 9.492 1 98.88 90 THR A O 1
ATOM 699 N N . ILE A 1 91 ? -17.625 4.621 11.328 1 98.94 91 ILE A N 1
ATOM 700 C CA . ILE A 1 91 ? -17.062 3.666 12.273 1 98.94 91 ILE A CA 1
ATOM 701 C C . ILE A 1 91 ? -18.141 3.232 13.273 1 98.94 91 ILE A C 1
ATOM 703 O O . ILE A 1 91 ? -18.703 4.059 13.992 1 98.94 91 ILE A O 1
ATOM 707 N N . GLY A 1 92 ? -18.359 1.947 13.312 1 98.81 92 GLY A N 1
ATOM 708 C CA . GLY A 1 92 ? -19.375 1.394 14.18 1 98.81 92 GLY A CA 1
ATOM 709 C C . GLY A 1 92 ? -18.984 1.391 15.641 1 98.81 92 GLY A C 1
ATOM 710 O O . GLY A 1 92 ? -17.812 1.601 15.977 1 98.81 92 GLY A O 1
ATOM 711 N N . GLN A 1 93 ? -19.938 1.046 16.469 1 98.69 93 GLN A N 1
ATOM 712 C CA . GLN A 1 93 ? -19.781 1.153 17.922 1 98.69 93 GLN A CA 1
ATOM 713 C C . GLN A 1 93 ? -18.719 0.185 18.438 1 98.69 93 GLN A C 1
ATOM 715 O O . GLN A 1 93 ? -18.547 -0.904 17.875 1 98.69 93 GLN A O 1
ATOM 720 N N . SER A 1 94 ? -18 0.554 19.438 1 98.75 94 SER A N 1
ATOM 721 C CA . SER A 1 94 ? -17.094 -0.261 20.25 1 98.75 94 SER A CA 1
ATOM 722 C C . SER A 1 94 ? -15.898 -0.747 19.406 1 98.75 94 SER A C 1
ATOM 724 O O . SER A 1 94 ? -15.281 -1.763 19.734 1 98.75 94 SER A O 1
ATOM 726 N N . THR A 1 95 ? -15.711 -0.14 18.266 1 98.81 95 THR A N 1
ATOM 727 C CA . THR A 1 95 ? -14.547 -0.433 17.453 1 98.81 95 THR A CA 1
ATOM 728 C C . THR A 1 95 ? -13.305 0.267 18 1 98.81 95 THR A C 1
ATOM 730 O O . THR A 1 95 ? -13.375 1.425 18.422 1 98.81 95 THR A O 1
ATOM 733 N N . LYS A 1 96 ? -12.211 -0.462 18.016 1 98.88 96 LYS A N 1
ATOM 734 C CA . LYS A 1 96 ? -10.922 0.053 18.469 1 98.88 96 LYS A CA 1
ATOM 735 C C . LYS A 1 96 ? -9.953 0.199 17.297 1 98.88 96 LYS A C 1
ATOM 737 O O . LYS A 1 96 ? -9.641 -0.779 16.625 1 98.88 96 LYS A O 1
ATOM 742 N N . ILE A 1 97 ? -9.484 1.394 17.109 1 98.81 97 ILE A N 1
ATOM 743 C CA . ILE A 1 97 ? -8.555 1.684 16.031 1 98.81 97 ILE A CA 1
ATOM 744 C C . ILE A 1 97 ? -7.203 2.094 16.609 1 98.81 97 ILE A C 1
ATOM 746 O O . ILE A 1 97 ? -7.125 3.016 17.422 1 98.81 97 ILE A O 1
ATOM 750 N N . GLY A 1 98 ? -6.16 1.479 16.141 1 98.38 98 GLY A N 1
ATOM 751 C CA . GLY A 1 98 ? -4.816 1.706 16.641 1 98.38 98 GLY A CA 1
ATOM 752 C C . GLY A 1 98 ? -4.207 3.008 16.156 1 98.38 98 GLY A C 1
ATOM 753 O O . GLY A 1 98 ? -4.926 3.967 15.875 1 98.38 98 GLY A O 1
ATOM 754 N N . TYR A 1 99 ? -2.842 3.061 16.188 1 98.56 99 TYR A N 1
ATOM 755 C CA . TYR A 1 99 ? -2.092 4.262 15.836 1 98.56 99 TYR A CA 1
ATOM 756 C C . TYR A 1 99 ? -1.797 4.312 14.344 1 98.56 99 TYR A C 1
ATOM 758 O O . TYR A 1 99 ? -1.569 3.275 13.711 1 98.56 99 TYR A O 1
ATOM 766 N N . ASN A 1 100 ? -1.86 5.602 13.82 1 98.38 100 ASN A N 1
ATOM 767 C CA . ASN A 1 100 ? -1.403 5.879 12.461 1 98.38 100 ASN A CA 1
ATOM 768 C C . ASN A 1 100 ? -2.17 5.051 11.43 1 98.38 100 ASN A C 1
ATOM 770 O O . ASN A 1 100 ? -1.59 4.578 10.453 1 98.38 100 ASN A O 1
ATOM 774 N N . VAL A 1 101 ? -3.418 4.797 11.727 1 98.75 101 VAL A N 1
ATOM 775 C CA . VAL A 1 101 ? -4.309 4.16 10.758 1 98.75 101 VAL A CA 1
ATOM 776 C C . VAL A 1 101 ? -4.855 5.207 9.789 1 98.75 101 VAL A C 1
ATOM 778 O O . VAL A 1 101 ? -5.051 6.363 10.164 1 98.75 101 VAL A O 1
ATOM 781 N N . ALA A 1 102 ? -5.02 4.828 8.523 1 98.88 102 ALA A N 1
ATOM 782 C CA . ALA A 1 102 ? -5.621 5.695 7.512 1 98.88 102 ALA A CA 1
ATOM 783 C C . ALA A 1 102 ? -6.922 5.098 6.98 1 98.88 102 ALA A C 1
ATOM 785 O O . ALA A 1 102 ? -6.914 4.043 6.34 1 98.88 102 ALA A O 1
ATOM 786 N N . LEU A 1 103 ? -8.039 5.762 7.176 1 98.81 103 LEU A N 1
ATOM 787 C CA . LEU A 1 103 ? -9.352 5.332 6.703 1 98.81 103 LEU A CA 1
ATOM 788 C C . LEU A 1 103 ? -9.906 6.309 5.676 1 98.81 103 LEU A C 1
ATOM 790 O O . LEU A 1 103 ? -9.992 7.512 5.938 1 98.81 103 LEU A O 1
ATOM 794 N N . ALA A 1 104 ? -10.156 5.801 4.574 1 98.44 104 ALA A N 1
ATOM 795 C CA . ALA A 1 104 ? -10.781 6.586 3.514 1 98.44 104 ALA A CA 1
ATOM 796 C C . ALA A 1 104 ? -11.781 5.75 2.725 1 98.44 104 ALA A C 1
ATOM 798 O O . ALA A 1 104 ? -11.562 4.559 2.496 1 98.44 104 ALA A O 1
ATOM 799 N N . ASN A 1 105 ? -12.867 6.32 2.367 1 98.31 105 ASN A N 1
ATOM 800 C CA . ASN A 1 105 ? -13.844 5.684 1.483 1 98.31 105 ASN A CA 1
ATOM 801 C C . ASN A 1 105 ? -14.242 4.301 1.99 1 98.31 105 ASN A C 1
ATOM 803 O O . ASN A 1 105 ? -14.219 3.328 1.233 1 98.31 105 ASN A O 1
ATOM 807 N N . CYS A 1 106 ? -14.539 4.305 3.303 1 98.81 106 CYS A N 1
ATOM 808 C CA . CYS A 1 106 ? -14.859 2.994 3.855 1 98.81 106 CYS A CA 1
ATOM 809 C C . CYS A 1 106 ? -15.875 3.109 4.988 1 98.81 106 CYS A C 1
ATOM 811 O O . CYS A 1 106 ? -16.156 4.211 5.461 1 98.81 106 CYS A O 1
ATOM 813 N N . THR A 1 107 ? -16.484 1.994 5.32 1 98.88 107 THR A N 1
ATOM 814 C CA . THR A 1 107 ? -17.297 1.79 6.512 1 98.88 107 THR A CA 1
ATOM 815 C C . THR A 1 107 ? -16.766 0.632 7.348 1 98.88 107 THR A C 1
ATOM 817 O O . THR A 1 107 ? -16.438 -0.428 6.809 1 98.88 107 THR A O 1
ATOM 820 N N . ILE A 1 108 ? -16.641 0.87 8.625 1 98.88 108 ILE A N 1
ATOM 821 C CA . ILE A 1 108 ? -16.203 -0.153 9.562 1 98.88 108 ILE A CA 1
ATOM 822 C C . ILE A 1 108 ? -17.344 -0.521 10.5 1 98.88 108 ILE A C 1
ATOM 824 O O . ILE A 1 108 ? -17.984 0.357 11.086 1 98.88 108 ILE A O 1
ATOM 828 N N . GLY A 1 109 ? -17.594 -1.802 10.641 1 98.88 109 GLY A N 1
ATOM 829 C CA . GLY A 1 109 ? -18.688 -2.283 11.469 1 98.88 109 GLY A CA 1
ATOM 830 C C . GLY A 1 109 ? -18.438 -2.131 12.953 1 98.88 109 GLY A C 1
ATOM 831 O O . GLY A 1 109 ? -17.531 -1.396 13.359 1 98.88 109 GLY A O 1
ATOM 832 N N . ASP A 1 110 ? -19.266 -2.887 13.719 1 98.81 110 ASP A N 1
ATOM 833 C CA . ASP A 1 110 ? -19.219 -2.828 15.18 1 98.81 110 ASP A CA 1
ATOM 834 C C . ASP A 1 110 ? -18.141 -3.773 15.734 1 98.81 110 ASP A C 1
ATOM 836 O O . ASP A 1 110 ? -17.906 -4.844 15.172 1 98.81 110 ASP A O 1
ATOM 840 N N . SER A 1 111 ? -17.516 -3.346 16.812 1 98.88 111 SER A N 1
ATOM 841 C CA . SER A 1 111 ? -16.672 -4.211 17.641 1 98.88 111 SER A CA 1
ATOM 842 C C . SER A 1 111 ? -15.508 -4.781 16.828 1 98.88 111 SER A C 1
ATOM 844 O O . SER A 1 111 ? -15.211 -5.973 16.922 1 98.88 111 SER A O 1
ATOM 846 N N . CYS A 1 112 ? -14.992 -3.953 15.969 1 98.88 112 CYS A N 1
ATOM 847 C CA . CYS A 1 112 ? -13.805 -4.332 15.219 1 98.88 112 CYS A CA 1
ATOM 848 C C . CYS A 1 112 ? -12.531 -3.914 15.953 1 98.88 112 CYS A C 1
ATOM 850 O O . CYS A 1 112 ? -12.594 -3.113 16.891 1 98.88 112 CYS A O 1
ATOM 852 N N . VAL A 1 113 ? -11.453 -4.539 15.602 1 98.88 113 VAL A N 1
ATOM 853 C CA . VAL A 1 113 ? -10.117 -4.16 16.031 1 98.88 113 VAL A CA 1
ATOM 854 C C . VAL A 1 113 ? -9.227 -3.914 14.82 1 98.88 113 VAL A C 1
ATOM 856 O O . VAL A 1 113 ? -8.969 -4.832 14.031 1 98.88 113 VAL A O 1
ATOM 859 N N . ILE A 1 114 ? -8.844 -2.682 14.609 1 98.88 114 ILE A N 1
ATOM 860 C CA . ILE A 1 114 ? -7.93 -2.301 13.531 1 98.88 114 ILE A CA 1
ATOM 861 C C . ILE A 1 114 ? -6.562 -1.957 14.125 1 98.88 114 ILE A C 1
ATOM 863 O O . ILE A 1 114 ? -6.422 -0.981 14.859 1 98.88 114 ILE A O 1
ATOM 867 N N . HIS A 1 115 ? -5.512 -2.668 13.797 1 98.69 115 HIS A N 1
ATOM 868 C CA . HIS A 1 115 ? -4.191 -2.488 14.383 1 98.69 115 HIS A CA 1
ATOM 869 C C . HIS A 1 115 ? -3.42 -1.377 13.68 1 98.69 115 HIS A C 1
ATOM 871 O O . HIS A 1 115 ? -3.928 -0.769 12.734 1 98.69 115 HIS A O 1
ATOM 877 N N . HIS A 1 116 ? -2.246 -1.144 14.18 1 98.75 116 HIS A N 1
ATOM 878 C CA . HIS A 1 116 ? -1.479 0.04 13.812 1 98.75 116 HIS A CA 1
ATOM 879 C C . HIS A 1 116 ? -1.109 0.021 12.336 1 98.75 116 HIS A C 1
ATOM 881 O O . HIS A 1 116 ? -0.781 -1.033 11.789 1 98.75 116 HIS A O 1
ATOM 887 N N . GLY A 1 117 ? -1.228 1.188 11.664 1 98.56 117 GLY A N 1
ATOM 888 C CA . GLY A 1 117 ? -0.657 1.382 10.344 1 98.56 117 GLY A CA 1
ATOM 889 C C . GLY A 1 117 ? -1.534 0.842 9.227 1 98.56 117 GLY A C 1
ATOM 890 O O . GLY A 1 117 ? -1.181 0.936 8.047 1 98.56 117 GLY A O 1
ATOM 891 N N . VAL A 1 118 ? -2.678 0.325 9.594 1 98.81 118 VAL A N 1
ATOM 892 C CA . VAL A 1 118 ? -3.568 -0.228 8.578 1 98.81 118 VAL A CA 1
ATOM 893 C C . VAL A 1 118 ? -4.07 0.889 7.664 1 98.81 118 VAL A C 1
ATOM 895 O O . VAL A 1 118 ? -4.348 1.998 8.125 1 98.81 118 VAL A O 1
ATOM 898 N N . CYS A 1 119 ? -4.141 0.62 6.328 1 98.88 119 CYS A N 1
ATOM 899 C CA . CYS A 1 119 ? -4.719 1.53 5.344 1 98.88 119 CYS A CA 1
ATOM 900 C C . CYS A 1 119 ? -5.949 0.914 4.691 1 98.88 119 CYS A C 1
ATOM 902 O O . CYS A 1 119 ? -5.852 -0.125 4.035 1 98.88 119 CYS A O 1
ATOM 904 N N . ILE A 1 120 ? -7.117 1.587 4.816 1 98.88 120 ILE A N 1
ATOM 905 C CA . ILE A 1 120 ? -8.359 1.082 4.238 1 98.88 120 ILE A CA 1
ATOM 906 C C . ILE A 1 120 ? -8.961 2.135 3.311 1 98.88 120 ILE A C 1
ATOM 908 O O . ILE A 1 120 ? -9.078 3.305 3.684 1 98.88 120 ILE A O 1
ATOM 912 N N . GLY A 1 121 ? -9.273 1.672 2.113 1 98.62 121 GLY A N 1
ATOM 913 C CA . GLY A 1 121 ? -10.133 2.463 1.248 1 98.62 121 GLY A CA 1
ATOM 914 C C . GLY A 1 121 ? -9.367 3.289 0.236 1 98.62 121 GLY A C 1
ATOM 915 O O . GLY A 1 121 ? -9.938 4.168 -0.417 1 98.62 121 GLY A O 1
ATOM 916 N N . GLN A 1 122 ? -8.039 3.16 0.167 1 97.25 122 GLN A N 1
ATOM 917 C CA . GLN A 1 122 ? -7.305 3.781 -0.931 1 97.25 122 GLN A CA 1
ATOM 918 C C . GLN A 1 122 ? -7.676 3.148 -2.27 1 97.25 122 GLN A C 1
ATOM 920 O O . GLN A 1 122 ? -8.352 2.117 -2.309 1 97.25 122 GLN A O 1
ATOM 925 N N . ASP A 1 123 ? -7.234 3.75 -3.385 1 95.69 123 ASP A N 1
ATOM 926 C CA . ASP A 1 123 ? -7.539 3.264 -4.727 1 95.69 123 ASP A CA 1
ATOM 927 C C . ASP A 1 123 ? -6.941 1.878 -4.957 1 95.69 123 ASP A C 1
ATOM 929 O O . ASP A 1 123 ? -5.82 1.602 -4.527 1 95.69 123 ASP A O 1
ATOM 933 N N . GLY A 1 124 ? -7.668 1.059 -5.629 1 94.81 124 GLY A N 1
ATOM 934 C CA . GLY A 1 124 ? -7.117 -0.196 -6.117 1 94.81 124 GLY A CA 1
ATOM 935 C C . GLY A 1 124 ? -6.176 -0.016 -7.289 1 94.81 124 GLY A C 1
ATOM 936 O O . GLY A 1 124 ? -6.062 1.08 -7.844 1 94.81 124 GLY A O 1
ATOM 937 N N . PHE A 1 125 ? -5.512 -1.061 -7.57 1 93.31 125 PHE A N 1
ATOM 938 C CA . PHE A 1 125 ? -4.492 -1.087 -8.617 1 93.31 125 PHE A CA 1
ATOM 939 C C . PHE A 1 125 ? -5.098 -1.489 -9.953 1 93.31 125 PHE A C 1
ATOM 941 O O . PHE A 1 125 ? -4.777 -2.551 -10.492 1 93.31 125 PHE A O 1
ATOM 948 N N . GLY A 1 126 ? -5.941 -0.631 -10.484 1 91.12 126 GLY A N 1
ATOM 949 C CA . GLY A 1 126 ? -6.582 -0.825 -11.781 1 91.12 126 GLY A CA 1
ATOM 950 C C . GLY A 1 126 ? -6.133 0.183 -12.82 1 91.12 126 GLY A C 1
ATOM 951 O O . GLY A 1 126 ? -6.398 1.38 -12.688 1 91.12 126 GLY A O 1
ATOM 952 N N . PHE A 1 127 ? -5.441 -0.372 -13.867 1 89.06 127 PHE A N 1
ATOM 953 C CA . PHE A 1 127 ? -4.941 0.491 -14.93 1 89.06 127 PHE A CA 1
ATOM 954 C C . PHE A 1 127 ? -5.203 -0.128 -16.297 1 89.06 127 PHE A C 1
ATOM 956 O O . PHE A 1 127 ? -5.355 -1.346 -16.422 1 89.06 127 PHE A O 1
ATOM 963 N N . PHE A 1 128 ? -5.367 0.729 -17.266 1 82.38 128 PHE A N 1
ATOM 964 C CA . PHE A 1 128 ? -5.434 0.256 -18.641 1 82.38 128 PHE A CA 1
ATOM 965 C C . PHE A 1 128 ? -4.551 1.103 -19.562 1 82.38 128 PHE A C 1
ATOM 967 O O . PHE A 1 128 ? -4.188 2.227 -19.203 1 82.38 128 PHE A O 1
ATOM 974 N N . THR A 1 129 ? -4.098 0.443 -20.562 1 76.81 129 THR A N 1
ATOM 975 C CA . THR A 1 129 ? -3.299 1.169 -21.547 1 76.81 129 THR A CA 1
ATOM 976 C C . THR A 1 129 ? -4.195 1.895 -22.547 1 76.81 129 THR A C 1
ATOM 978 O O . THR A 1 129 ? -5.098 1.291 -23.125 1 76.81 129 THR A O 1
ATOM 981 N N . ASP A 1 130 ? -3.902 3.248 -22.703 1 78.69 130 ASP A N 1
ATOM 982 C CA . ASP A 1 130 ? -4.699 3.977 -23.672 1 78.69 130 ASP A CA 1
ATOM 983 C C . ASP A 1 130 ? -4.137 3.799 -25.078 1 78.69 130 ASP A C 1
ATOM 985 O O . ASP A 1 130 ? -3.229 2.994 -25.297 1 78.69 130 ASP A O 1
ATOM 989 N N . GLU A 1 131 ? -4.832 4.438 -25.984 1 82.75 131 GLU A N 1
ATOM 990 C CA . GLU A 1 131 ? -4.488 4.297 -27.406 1 82.75 131 GLU A CA 1
ATOM 991 C C . GLU A 1 131 ? -3.047 4.727 -27.672 1 82.75 131 GLU A C 1
ATOM 993 O O . GLU A 1 131 ? -2.424 4.27 -28.625 1 82.75 131 GLU A O 1
ATOM 998 N N . ASN A 1 132 ? -2.463 5.543 -26.812 1 81.62 132 ASN A N 1
ATOM 999 C CA . ASN A 1 132 ? -1.108 6.055 -26.984 1 81.62 132 ASN A CA 1
ATOM 1000 C C . ASN A 1 132 ? -0.088 5.219 -26.219 1 81.62 132 ASN A C 1
ATOM 1002 O O . ASN A 1 132 ? 1.082 5.594 -26.125 1 81.62 132 ASN A O 1
ATOM 1006 N N . GLY A 1 133 ? -0.565 4.199 -25.609 1 74.75 133 GLY A N 1
ATOM 1007 C CA . GLY A 1 133 ? 0.334 3.307 -24.891 1 74.75 133 GLY A CA 1
ATOM 1008 C C . GLY A 1 133 ? 0.637 3.768 -23.484 1 74.75 133 GLY A C 1
ATOM 1009 O O . GLY A 1 133 ? 1.569 3.27 -22.844 1 74.75 133 GLY A O 1
ATOM 1010 N N . VAL A 1 134 ? -0.146 4.73 -23.062 1 75.75 134 VAL A N 1
ATOM 1011 C CA . VAL A 1 134 ? 0.082 5.277 -21.734 1 75.75 134 VAL A CA 1
ATOM 1012 C C . VAL A 1 134 ? -0.851 4.598 -20.734 1 75.75 134 VAL A C 1
ATOM 1014 O O . VAL A 1 134 ? -2.031 4.387 -21.016 1 75.75 134 VAL A O 1
ATOM 1017 N N . MET A 1 135 ? -0.25 4.25 -19.531 1 82.56 135 MET A N 1
ATOM 1018 C CA . MET A 1 135 ? -1.062 3.652 -18.484 1 82.56 135 MET A CA 1
ATOM 1019 C C . MET A 1 135 ? -1.985 4.688 -17.844 1 82.56 135 MET A C 1
ATOM 1021 O O . MET A 1 135 ? -1.529 5.746 -17.406 1 82.56 135 MET A O 1
ATOM 1025 N N . VAL A 1 136 ? -3.287 4.312 -17.906 1 83 136 VAL A N 1
ATOM 1026 C CA . VAL A 1 136 ? -4.289 5.215 -17.344 1 83 136 VAL A CA 1
ATOM 1027 C C . VAL A 1 136 ? -5.043 4.512 -16.219 1 83 136 VAL A C 1
ATOM 1029 O O . VAL A 1 136 ? -5.391 3.334 -16.328 1 83 136 VAL A O 1
ATOM 1032 N N . LYS A 1 137 ? -5.309 5.254 -15.289 1 90.25 137 LYS A N 1
ATOM 1033 C CA . LYS A 1 137 ? -5.984 4.73 -14.109 1 90.25 137 LYS A CA 1
ATOM 1034 C C . LYS A 1 137 ? -7.457 4.445 -14.398 1 90.25 137 LYS A C 1
ATOM 1036 O O . LYS A 1 137 ? -8.141 5.258 -15.023 1 90.25 137 LYS A O 1
ATOM 1041 N N . LYS A 1 138 ? -7.887 3.186 -13.984 1 90.38 138 LYS A N 1
ATOM 1042 C CA . LYS A 1 138 ? -9.32 2.896 -13.953 1 90.38 138 LYS A CA 1
ATOM 1043 C C . LYS A 1 138 ? -9.977 3.514 -12.719 1 90.38 138 LYS A C 1
ATOM 1045 O O . LYS A 1 138 ? -9.438 3.418 -11.609 1 90.38 138 LYS A O 1
ATOM 1050 N N . PRO A 1 139 ? -11.086 4.16 -12.93 1 89.94 139 PRO A N 1
ATOM 1051 C CA . PRO A 1 139 ? -11.75 4.777 -11.781 1 89.94 139 PRO A CA 1
ATOM 1052 C C . PRO A 1 139 ? -12 3.787 -10.648 1 89.94 139 PRO A C 1
ATOM 1054 O O . PRO A 1 139 ? -12.477 2.674 -10.883 1 89.94 139 PRO A O 1
ATOM 1057 N N . GLN A 1 140 ? -11.586 4.125 -9.477 1 94.12 140 GLN A N 1
ATOM 1058 C CA . GLN A 1 140 ? -11.859 3.414 -8.234 1 94.12 140 GLN A CA 1
ATOM 1059 C C . GLN A 1 140 ? -12.797 4.223 -7.336 1 94.12 140 GLN A C 1
ATOM 1061 O O . GLN A 1 140 ? -12.359 4.805 -6.34 1 94.12 140 GLN A O 1
ATOM 1066 N N . ALA A 1 141 ? -14.164 4.211 -7.547 1 95.06 141 ALA A N 1
ATOM 1067 C CA . ALA A 1 141 ? -15.031 5.23 -6.957 1 95.06 141 ALA A CA 1
ATOM 1068 C C . ALA A 1 141 ? -15.93 4.625 -5.883 1 95.06 141 ALA A C 1
ATOM 1070 O O . ALA A 1 141 ? -16.703 5.34 -5.234 1 95.06 141 ALA A O 1
ATOM 1071 N N . LEU A 1 142 ? -15.805 3.332 -5.707 1 97.31 142 LEU A N 1
ATOM 1072 C CA . LEU A 1 142 ? -16.672 2.719 -4.703 1 97.31 142 LEU A CA 1
ATOM 1073 C C . LEU A 1 142 ? -15.953 2.625 -3.357 1 97.31 142 LEU A C 1
ATOM 1075 O O . LEU A 1 142 ? -15.125 3.479 -3.029 1 97.31 142 LEU A O 1
ATOM 1079 N N . LYS A 1 143 ? -16.469 1.656 -2.475 1 98.5 143 LYS A N 1
ATOM 1080 C CA . LYS A 1 143 ? -16.016 1.708 -1.091 1 98.5 143 LYS A CA 1
ATOM 1081 C C . LYS A 1 143 ? -15.461 0.357 -0.645 1 98.5 143 LYS A C 1
ATOM 1083 O O . LYS A 1 143 ? -15.594 -0.64 -1.356 1 98.5 143 LYS A O 1
ATOM 1088 N N . ALA A 1 144 ? -14.734 0.374 0.458 1 98.88 144 ALA A N 1
ATOM 1089 C CA . ALA A 1 144 ? -14.453 -0.819 1.251 1 98.88 144 ALA A CA 1
ATOM 1090 C C . ALA A 1 144 ? -15.398 -0.919 2.447 1 98.88 144 ALA A C 1
ATOM 1092 O O . ALA A 1 144 ? -15.516 0.025 3.23 1 98.88 144 ALA A O 1
ATOM 1093 N N . HIS A 1 145 ? -16.078 -2.078 2.613 1 98.88 145 HIS A N 1
ATOM 1094 C CA . HIS A 1 145 ? -16.984 -2.322 3.729 1 98.88 145 HIS A CA 1
ATOM 1095 C C . HIS A 1 145 ? -16.453 -3.422 4.641 1 98.88 145 HIS A C 1
ATOM 1097 O O . HIS A 1 145 ? -16.312 -4.574 4.219 1 98.88 145 HIS A O 1
ATOM 1103 N N . ILE A 1 146 ? -16.156 -3.055 5.859 1 98.94 146 ILE A N 1
ATOM 1104 C CA . ILE A 1 146 ? -15.719 -4.008 6.875 1 98.94 146 ILE A CA 1
ATOM 1105 C C . ILE A 1 146 ? -16.891 -4.395 7.762 1 98.94 146 ILE A C 1
ATOM 1107 O O . ILE A 1 146 ? -17.547 -3.527 8.359 1 98.94 146 ILE A O 1
ATOM 1111 N N . GLY A 1 147 ? -17.203 -5.652 7.859 1 98.88 147 GLY A N 1
ATOM 1112 C CA . GLY A 1 147 ? -18.297 -6.133 8.68 1 98.88 147 GLY A CA 1
ATOM 1113 C C . GLY A 1 147 ? -18.047 -5.98 10.172 1 98.88 147 GLY A C 1
ATOM 1114 O O . GLY A 1 147 ? -17.109 -5.281 10.578 1 98.88 147 GLY A O 1
ATOM 1115 N N . ASP A 1 148 ? -18.891 -6.672 10.977 1 98.88 148 ASP A N 1
ATOM 1116 C CA . ASP A 1 148 ? -18.812 -6.598 12.438 1 98.88 148 ASP A CA 1
ATOM 1117 C C . ASP A 1 148 ? -17.812 -7.613 12.977 1 98.88 148 ASP A C 1
ATOM 1119 O O . ASP A 1 148 ? -17.641 -8.688 12.406 1 98.88 148 ASP A O 1
ATOM 1123 N N . ASN A 1 149 ? -17.156 -7.273 14.07 1 98.81 149 ASN A N 1
ATOM 1124 C CA . ASN A 1 149 ? -16.297 -8.188 14.797 1 98.81 149 ASN A CA 1
ATOM 1125 C C . ASN A 1 149 ? -15.125 -8.664 13.93 1 98.81 149 ASN A C 1
ATOM 1127 O O . ASN A 1 149 ? -14.758 -9.844 13.969 1 98.81 149 ASN A O 1
ATOM 1131 N N . VAL A 1 150 ? -14.664 -7.828 13.094 1 98.88 150 VAL A N 1
ATOM 1132 C CA . VAL A 1 150 ? -13.508 -8.102 12.258 1 98.88 150 VAL A CA 1
ATOM 1133 C C . VAL A 1 150 ? -12.242 -7.566 12.93 1 98.88 150 VAL A C 1
ATOM 1135 O O . VAL A 1 150 ? -12.266 -6.492 13.539 1 98.88 150 VAL A O 1
ATOM 1138 N N . GLU A 1 151 ? -11.156 -8.289 12.852 1 98.88 151 GLU A N 1
ATOM 1139 C CA . GLU A 1 151 ? -9.836 -7.848 13.305 1 98.88 151 GLU A CA 1
ATOM 1140 C C . GLU A 1 151 ? -8.859 -7.777 12.133 1 98.88 151 GLU A C 1
ATOM 1142 O O . GLU A 1 151 ? -8.734 -8.727 11.359 1 98.88 151 GLU A O 1
ATOM 1147 N N . ILE A 1 152 ? -8.25 -6.641 11.953 1 98.81 152 ILE A N 1
ATOM 1148 C CA . ILE A 1 152 ? -7.301 -6.434 10.867 1 98.81 152 ILE A CA 1
ATOM 1149 C C . ILE A 1 152 ? -5.922 -6.113 11.438 1 98.81 152 ILE A C 1
ATOM 1151 O O . ILE A 1 152 ? -5.754 -5.133 12.164 1 98.81 152 ILE A O 1
ATOM 1155 N N . GLY A 1 153 ? -4.93 -6.891 11.023 1 98.75 153 GLY A N 1
ATOM 1156 C CA . GLY A 1 153 ? -3.578 -6.797 11.547 1 98.75 153 GLY A CA 1
ATOM 1157 C C . GLY A 1 153 ? -2.801 -5.621 10.984 1 98.75 153 GLY A C 1
ATOM 1158 O O . GLY A 1 153 ? -3.174 -5.059 9.953 1 98.75 153 GLY A O 1
ATOM 1159 N N . ALA A 1 154 ? -1.667 -5.355 11.57 1 98.75 154 ALA A N 1
ATOM 1160 C CA . ALA A 1 154 ? -0.88 -4.145 11.352 1 98.75 154 ALA A CA 1
ATOM 1161 C C . ALA A 1 154 ? -0.377 -4.07 9.906 1 98.75 154 ALA A C 1
ATOM 1163 O O . ALA A 1 154 ? 0.037 -5.082 9.336 1 98.75 154 ALA A O 1
ATOM 1164 N N . ASN A 1 155 ? -0.469 -2.83 9.328 1 98.5 155 ASN A N 1
ATOM 1165 C CA . ASN A 1 155 ? 0.094 -2.43 8.039 1 98.5 155 ASN A CA 1
ATOM 1166 C C . ASN A 1 155 ? -0.587 -3.15 6.879 1 98.5 155 ASN A C 1
ATOM 1168 O O . ASN A 1 155 ? -0.109 -3.102 5.746 1 98.5 155 ASN A O 1
ATOM 1172 N N . SER A 1 156 ? -1.651 -3.832 7.164 1 98.75 156 SER A N 1
ATOM 1173 C CA . SER A 1 156 ? -2.428 -4.418 6.078 1 98.75 156 SER A CA 1
ATOM 1174 C C . SER A 1 156 ? -3.125 -3.344 5.254 1 98.75 156 SER A C 1
ATOM 1176 O O . SER A 1 156 ? -3.352 -2.232 5.734 1 98.75 156 SER A O 1
ATOM 1178 N N . CYS A 1 157 ? -3.359 -3.701 3.975 1 98.81 157 CYS A N 1
ATOM 1179 C CA . CYS A 1 157 ? -4.008 -2.777 3.051 1 98.81 157 CYS A CA 1
ATOM 1180 C C . CYS A 1 157 ? -5.273 -3.391 2.467 1 98.81 157 CYS A C 1
ATOM 1182 O O . CYS A 1 157 ? -5.262 -4.535 2.008 1 98.81 157 CYS A O 1
ATOM 1184 N N . ILE A 1 158 ? -6.375 -2.627 2.469 1 98.88 158 ILE A N 1
ATOM 1185 C CA . ILE A 1 158 ? -7.641 -3.02 1.854 1 98.88 158 ILE A CA 1
ATOM 1186 C C . ILE A 1 158 ? -8.102 -1.93 0.889 1 98.88 158 ILE A C 1
ATOM 1188 O O . ILE A 1 158 ? -8.484 -0.835 1.313 1 98.88 158 ILE A O 1
ATOM 1192 N N . ASP A 1 159 ? -8.133 -2.26 -0.364 1 98.75 159 ASP A N 1
ATOM 1193 C CA . ASP A 1 159 ? -8.484 -1.278 -1.385 1 98.75 159 ASP A CA 1
ATOM 1194 C C . ASP A 1 159 ? -10 -1.147 -1.518 1 98.75 159 ASP A C 1
ATOM 1196 O O . ASP A 1 159 ? -10.734 -2.123 -1.333 1 98.75 159 ASP A O 1
ATOM 1200 N N . ARG A 1 160 ? -10.406 0.063 -1.912 1 98.5 160 ARG A N 1
ATOM 1201 C CA . ARG A 1 160 ? -11.812 0.28 -2.244 1 98.5 160 ARG A CA 1
ATOM 1202 C C . ARG A 1 160 ? -12.172 -0.38 -3.572 1 98.5 160 ARG A C 1
ATOM 1204 O O . ARG A 1 160 ? -11.281 -0.773 -4.336 1 98.5 160 ARG A O 1
ATOM 1211 N N . GLY A 1 161 ? -13.516 -0.376 -3.836 1 97.19 161 GLY A N 1
ATOM 1212 C CA . GLY A 1 161 ? -14.016 -1.031 -5.035 1 97.19 161 GLY A CA 1
ATOM 1213 C C . GLY A 1 161 ? -14.031 -0.123 -6.25 1 97.19 161 GLY A C 1
ATOM 1214 O O . GLY A 1 161 ? -14.078 1.102 -6.113 1 97.19 161 GLY A O 1
ATOM 1215 N N . SER A 1 162 ? -13.984 -0.804 -7.391 1 96.38 162 SER A N 1
ATOM 1216 C CA . SER A 1 162 ? -14.164 -0.116 -8.664 1 96.38 162 SER A CA 1
ATOM 1217 C C . SER A 1 162 ? -15.555 -0.347 -9.234 1 96.38 162 SER A C 1
ATOM 1219 O O . SER A 1 162 ? -16.375 0.576 -9.281 1 96.38 162 SER A O 1
ATOM 1221 N N . TRP A 1 163 ? -15.898 -1.615 -9.547 1 95.69 163 TRP A N 1
ATOM 1222 C CA . TRP A 1 163 ? -17.219 -1.902 -10.117 1 95.69 163 TRP A CA 1
ATOM 1223 C C . TRP A 1 163 ? -18.125 -2.551 -9.086 1 95.69 163 TRP A C 1
ATOM 1225 O O . TRP A 1 163 ? -19.344 -2.621 -9.281 1 95.69 163 TRP A O 1
ATOM 1235 N N . ARG A 1 164 ? -17.547 -3.027 -8.016 1 97.69 164 ARG A N 1
ATOM 1236 C CA . ARG A 1 164 ? -18.281 -3.41 -6.816 1 97.69 164 ARG A CA 1
ATOM 1237 C C . ARG A 1 164 ? -17.5 -3.078 -5.559 1 97.69 164 ARG A C 1
ATOM 1239 O O . ARG A 1 164 ? -16.266 -2.924 -5.609 1 97.69 164 ARG A O 1
ATOM 1246 N N . ASP A 1 165 ? -18.234 -2.916 -4.504 1 98.56 165 ASP A N 1
ATOM 1247 C CA . ASP A 1 165 ? -17.547 -2.6 -3.254 1 98.56 165 ASP A CA 1
ATOM 1248 C C . ASP A 1 165 ? -16.656 -3.756 -2.809 1 98.56 165 ASP A C 1
ATOM 1250 O O . ASP A 1 165 ? -16.984 -4.922 -3.053 1 98.56 165 ASP A O 1
ATOM 1254 N N . THR A 1 166 ? -15.5 -3.455 -2.264 1 98.81 166 THR A N 1
ATOM 1255 C CA . THR A 1 166 ? -14.742 -4.445 -1.509 1 98.81 166 THR A CA 1
ATOM 1256 C C . THR A 1 166 ? -15.43 -4.758 -0.181 1 98.81 166 THR A C 1
ATOM 1258 O O . THR A 1 166 ? -15.828 -3.844 0.544 1 98.81 166 THR A O 1
ATOM 1261 N N . MET A 1 167 ? -15.562 -6.113 0.121 1 98.88 167 MET A N 1
ATOM 1262 C CA . MET A 1 167 ? -16.344 -6.488 1.297 1 98.88 167 MET A CA 1
ATOM 1263 C C . MET A 1 167 ? -15.586 -7.508 2.146 1 98.88 167 MET A C 1
ATOM 1265 O O . MET A 1 167 ? -15.062 -8.492 1.623 1 98.88 167 MET A O 1
ATOM 1269 N N . ILE A 1 168 ? -15.539 -7.27 3.441 1 98.88 168 ILE A N 1
ATOM 1270 C CA . ILE A 1 168 ? -15.055 -8.234 4.422 1 98.88 168 ILE A CA 1
ATOM 1271 C C . ILE A 1 168 ? -16.203 -8.672 5.328 1 98.88 168 ILE A C 1
ATOM 1273 O O . ILE A 1 168 ? -16.828 -7.84 6 1 98.88 168 ILE A O 1
ATOM 1277 N N . GLY A 1 169 ? -16.469 -9.945 5.414 1 98.88 169 GLY A N 1
ATOM 1278 C CA . GLY A 1 169 ? -17.594 -10.477 6.176 1 98.88 169 GLY A CA 1
ATOM 1279 C C . GLY A 1 169 ? -17.344 -10.477 7.672 1 98.88 169 GLY A C 1
ATOM 1280 O O . GLY A 1 169 ? -16.203 -10.445 8.117 1 98.88 169 GLY A O 1
ATOM 1281 N N . ASP A 1 170 ? -18.438 -10.672 8.398 1 98.88 170 ASP A N 1
ATOM 1282 C CA . ASP A 1 170 ? -18.422 -10.602 9.852 1 98.88 170 ASP A CA 1
ATOM 1283 C C . ASP A 1 170 ? -17.484 -11.656 10.445 1 98.88 170 ASP A C 1
ATOM 1285 O O . ASP A 1 170 ? -17.406 -12.773 9.93 1 98.88 170 ASP A O 1
ATOM 1289 N N . HIS A 1 171 ? -16.75 -11.289 11.531 1 98.75 171 HIS A N 1
ATOM 1290 C CA . HIS A 1 171 ? -15.977 -12.188 12.383 1 98.75 171 HIS A CA 1
ATOM 1291 C C . HIS A 1 171 ? -14.719 -12.672 11.672 1 98.75 171 HIS A C 1
ATOM 1293 O O . HIS A 1 171 ? -13.977 -13.5 12.203 1 98.75 171 HIS A O 1
ATOM 1299 N N . SER A 1 172 ? -14.461 -12.203 10.469 1 98.81 172 SER A N 1
ATOM 1300 C CA . SER A 1 172 ? -13.211 -12.562 9.797 1 98.81 172 SER A CA 1
ATOM 1301 C C . SER A 1 172 ? -12.008 -11.922 10.492 1 98.81 172 SER A C 1
ATOM 1303 O O . SER A 1 172 ? -12.117 -10.836 11.062 1 98.81 172 SER A O 1
ATOM 1305 N N . LYS A 1 173 ? -10.867 -12.672 10.492 1 98.88 173 LYS A N 1
ATOM 1306 C CA . LYS A 1 173 ? -9.617 -12.25 11.117 1 98.88 173 LYS A CA 1
ATOM 1307 C C . LYS A 1 173 ? -8.492 -12.172 10.086 1 98.88 173 LYS A C 1
ATOM 1309 O O . LYS A 1 173 ? -8.227 -13.141 9.375 1 98.88 173 LYS A O 1
ATOM 1314 N N . ILE A 1 174 ? -7.922 -11.047 10.023 1 98.75 174 ILE A N 1
ATOM 1315 C CA . ILE A 1 174 ? -6.863 -10.758 9.062 1 98.75 174 ILE A CA 1
ATOM 1316 C C . ILE A 1 174 ? -5.57 -10.422 9.797 1 98.75 174 ILE A C 1
ATOM 1318 O O . ILE A 1 174 ? -5.535 -9.508 10.625 1 98.75 174 ILE A O 1
ATOM 1322 N N . ASP A 1 175 ? -4.492 -11.133 9.555 1 98.31 175 ASP A N 1
ATOM 1323 C CA . ASP A 1 175 ? -3.199 -10.945 10.203 1 98.31 175 ASP A CA 1
ATOM 1324 C C . ASP A 1 175 ? -2.455 -9.75 9.609 1 98.31 175 ASP A C 1
ATOM 1326 O O . ASP A 1 175 ? -3.051 -8.93 8.914 1 98.31 175 ASP A O 1
ATOM 1330 N N . ASN A 1 176 ? -1.127 -9.578 9.984 1 98.69 176 ASN A N 1
ATOM 1331 C CA . ASN A 1 176 ? -0.32 -8.43 9.57 1 98.69 176 ASN A CA 1
ATOM 1332 C C . ASN A 1 176 ? 0.132 -8.562 8.117 1 98.69 176 ASN A C 1
ATOM 1334 O O . ASN A 1 176 ? 0.375 -9.672 7.637 1 98.69 176 ASN A O 1
ATOM 1338 N N . LEU A 1 177 ? 0.256 -7.344 7.441 1 98.19 177 LEU A N 1
ATOM 1339 C CA . LEU A 1 177 ? 0.911 -7.25 6.141 1 98.19 177 LEU A CA 1
ATOM 1340 C C . LEU A 1 177 ? 0.133 -8.023 5.082 1 98.19 177 LEU A C 1
ATOM 1342 O O . LEU A 1 177 ? 0.729 -8.664 4.211 1 98.19 177 LEU A O 1
ATOM 1346 N N . VAL A 1 178 ? -1.189 -8.047 5.223 1 98.69 178 VAL A N 1
ATOM 1347 C CA . VAL A 1 178 ? -2.074 -8.672 4.246 1 98.69 178 VAL A CA 1
ATOM 1348 C C . VAL A 1 178 ? -2.518 -7.645 3.211 1 98.69 178 VAL A C 1
ATOM 1350 O O . VAL A 1 178 ? -2.783 -6.488 3.549 1 98.69 178 VAL A O 1
ATOM 1353 N N . GLN A 1 179 ? -2.527 -8.055 1.952 1 98.75 179 GLN A N 1
ATOM 1354 C CA . GLN A 1 179 ? -3.037 -7.242 0.85 1 98.75 179 GLN A CA 1
ATOM 1355 C C . GLN A 1 179 ? -4.391 -7.758 0.368 1 98.75 179 GLN A C 1
ATOM 1357 O O . GLN A 1 179 ? -4.512 -8.914 -0.029 1 98.75 179 GLN A O 1
ATOM 1362 N N . ILE A 1 180 ? -5.461 -6.938 0.409 1 98.81 180 ILE A N 1
ATOM 1363 C CA . ILE A 1 180 ? -6.77 -7.223 -0.165 1 98.81 180 ILE A CA 1
ATOM 1364 C C . ILE A 1 180 ? -7.102 -6.191 -1.242 1 98.81 180 ILE A C 1
ATOM 1366 O O . ILE A 1 180 ? -7.367 -5.027 -0.935 1 98.81 180 ILE A O 1
ATOM 1370 N N . ALA A 1 181 ? -7.164 -6.652 -2.479 1 98.62 181 ALA A N 1
ATOM 1371 C CA . ALA A 1 181 ? -7.262 -5.738 -3.615 1 98.62 181 ALA A CA 1
ATOM 1372 C C . ALA A 1 181 ? -8.711 -5.316 -3.855 1 98.62 181 ALA A C 1
ATOM 1374 O O . ALA A 1 181 ? -9.609 -5.715 -3.111 1 98.62 181 ALA A O 1
ATOM 1375 N N . HIS A 1 182 ? -8.875 -4.465 -4.844 1 98.25 182 HIS A N 1
ATOM 1376 C CA . HIS A 1 182 ? -10.164 -3.883 -5.195 1 98.25 182 HIS A CA 1
ATOM 1377 C C . HIS A 1 182 ? -11.188 -4.969 -5.535 1 98.25 182 HIS A C 1
ATOM 1379 O O . HIS A 1 182 ? -10.828 -6 -6.105 1 98.25 182 HIS A O 1
ATOM 1385 N N . ASN A 1 183 ? -12.469 -4.754 -5.199 1 98.5 183 ASN A N 1
ATOM 1386 C CA . ASN A 1 183 ? -13.625 -5.543 -5.609 1 98.5 183 ASN A CA 1
ATOM 1387 C C . ASN A 1 183 ? -13.648 -6.906 -4.918 1 98.5 183 ASN A C 1
ATOM 1389 O O . ASN A 1 183 ? -14.453 -7.77 -5.266 1 98.5 183 ASN A O 1
ATOM 1393 N N . VAL A 1 184 ? -12.695 -7.164 -3.996 1 98.81 184 VAL A N 1
ATOM 1394 C CA . VAL A 1 184 ? -12.664 -8.461 -3.326 1 98.81 184 VAL A CA 1
ATOM 1395 C C . VAL A 1 184 ? -13.859 -8.586 -2.387 1 98.81 184 VAL A C 1
ATOM 1397 O O . VAL A 1 184 ? -14.227 -7.629 -1.705 1 98.81 184 VAL A O 1
ATOM 1400 N N . VAL A 1 185 ? -14.477 -9.773 -2.371 1 98.88 185 VAL A N 1
ATOM 1401 C CA . VAL A 1 185 ? -15.531 -10.109 -1.426 1 98.88 185 VAL A CA 1
ATOM 1402 C C . VAL A 1 185 ? -15.125 -11.328 -0.603 1 98.88 185 VAL A C 1
ATOM 1404 O O . VAL A 1 185 ? -14.945 -12.422 -1.146 1 98.88 185 VAL A O 1
ATOM 1407 N N . ILE A 1 186 ? -14.984 -11.164 0.665 1 98.81 186 ILE A N 1
ATOM 1408 C CA . ILE A 1 186 ? -14.648 -12.219 1.618 1 98.81 186 ILE A CA 1
ATOM 1409 C C . ILE A 1 186 ? -15.852 -12.516 2.508 1 98.81 186 ILE A C 1
ATOM 1411 O O . ILE A 1 186 ? -16.469 -11.602 3.055 1 98.81 186 ILE A O 1
ATOM 1415 N N . GLY A 1 187 ? -16.203 -13.734 2.676 1 98.69 187 GLY A N 1
ATOM 1416 C CA . GLY A 1 187 ? -17.328 -14.148 3.498 1 98.69 187 GLY A CA 1
ATOM 1417 C C . GLY A 1 187 ? -17.078 -13.977 4.984 1 98.69 187 GLY A C 1
ATOM 1418 O O . GLY A 1 187 ? -16.188 -13.227 5.387 1 98.69 187 GLY A O 1
ATOM 1419 N N . LYS A 1 188 ? -17.906 -14.672 5.781 1 98.81 188 LYS A N 1
ATOM 1420 C CA . LYS A 1 188 ? -17.844 -14.594 7.238 1 98.81 188 LYS A CA 1
ATOM 1421 C C . LYS A 1 188 ? -16.859 -15.625 7.801 1 98.81 188 LYS A C 1
ATOM 1423 O O . LYS A 1 188 ? -16.656 -16.688 7.203 1 98.81 188 LYS A O 1
ATOM 1428 N N . CYS A 1 189 ? -16.266 -15.289 8.961 1 98.75 189 CYS A N 1
ATOM 1429 C CA . CYS A 1 189 ? -15.477 -16.219 9.758 1 98.75 189 CYS A CA 1
ATOM 1430 C C . CYS A 1 189 ? -14.312 -16.781 8.945 1 98.75 189 CYS A C 1
ATOM 1432 O O . CYS A 1 189 ? -14.047 -17.984 8.992 1 98.75 189 CYS A O 1
ATOM 1434 N N . CYS A 1 190 ? -13.68 -15.945 8.203 1 98.81 190 CYS A N 1
ATOM 1435 C CA . CYS A 1 190 ? -12.484 -16.328 7.465 1 98.81 190 CYS A CA 1
ATOM 1436 C C . CYS A 1 190 ? -11.227 -15.961 8.242 1 98.81 190 CYS A C 1
ATOM 1438 O O . CYS A 1 190 ? -11.25 -15.07 9.094 1 98.81 190 CYS A O 1
ATOM 1440 N N . ILE A 1 191 ? -10.148 -16.672 7.953 1 98.69 191 ILE A N 1
ATOM 1441 C CA . ILE A 1 191 ? -8.852 -16.438 8.57 1 98.69 191 ILE A CA 1
ATOM 1442 C C . ILE A 1 191 ? -7.789 -16.234 7.488 1 98.69 191 ILE A C 1
ATOM 1444 O O . ILE A 1 191 ? -7.539 -17.125 6.676 1 98.69 191 ILE A O 1
ATOM 1448 N N . LEU A 1 192 ? -7.219 -15.07 7.465 1 98.62 192 LEU A N 1
ATOM 1449 C CA . LEU A 1 192 ? -6.117 -14.758 6.562 1 98.62 192 LEU A CA 1
ATOM 1450 C C . LEU A 1 192 ? -4.824 -14.531 7.34 1 98.62 192 LEU A C 1
ATOM 1452 O O . LEU A 1 192 ? -4.656 -13.5 7.992 1 98.62 192 LEU A O 1
ATOM 1456 N N . CYS A 1 193 ? -3.9 -15.469 7.176 1 98.19 193 CYS A N 1
ATOM 1457 C CA . CYS A 1 193 ? -2.652 -15.398 7.926 1 98.19 193 CYS A CA 1
ATOM 1458 C C . CYS A 1 193 ? -1.688 -14.406 7.285 1 98.19 193 CYS A C 1
ATOM 1460 O O . CYS A 1 193 ? -1.992 -13.82 6.242 1 98.19 193 CYS A O 1
ATOM 1462 N N . GLY A 1 194 ? -0.585 -14.156 7.941 1 97.62 194 GLY A N 1
ATOM 1463 C CA . GLY A 1 194 ? 0.321 -13.07 7.598 1 97.62 194 GLY A CA 1
ATOM 1464 C C . GLY A 1 194 ? 0.784 -13.117 6.156 1 97.62 194 GLY A C 1
ATOM 1465 O O . GLY A 1 194 ? 1.076 -14.188 5.625 1 97.62 194 GLY A O 1
ATOM 1466 N N . GLN A 1 195 ? 0.795 -11.938 5.504 1 97.19 195 GLN A N 1
ATOM 1467 C CA . GLN A 1 195 ? 1.372 -11.727 4.18 1 97.19 195 GLN A CA 1
ATOM 1468 C C . GLN A 1 195 ? 0.546 -12.422 3.104 1 97.19 195 GLN A C 1
ATOM 1470 O O . GLN A 1 195 ? 1.039 -12.672 2.002 1 97.19 195 GLN A O 1
ATOM 1475 N N . VAL A 1 196 ? -0.674 -12.805 3.422 1 98.12 196 VAL A N 1
ATOM 1476 C CA . VAL A 1 196 ? -1.601 -13.242 2.383 1 98.12 196 VAL A CA 1
ATOM 1477 C C . VAL A 1 196 ? -1.844 -12.102 1.396 1 98.12 196 VAL A C 1
ATOM 1479 O O . VAL A 1 196 ? -1.887 -10.93 1.789 1 98.12 196 VAL A O 1
ATOM 1482 N N . GLY A 1 197 ? -1.938 -12.43 0.146 1 98.31 197 GLY A N 1
ATOM 1483 C CA . GLY A 1 197 ? -2.287 -11.484 -0.9 1 98.31 197 GLY A CA 1
ATOM 1484 C C . GLY A 1 197 ? -3.451 -11.945 -1.758 1 98.31 197 GLY A C 1
ATOM 1485 O O . GLY A 1 197 ? -3.375 -12.984 -2.408 1 98.31 197 GLY A O 1
ATOM 1486 N N . ILE A 1 198 ? -4.504 -11.172 -1.812 1 98.5 198 ILE A N 1
ATOM 1487 C CA . ILE A 1 198 ? -5.695 -11.469 -2.605 1 98.5 198 ILE A CA 1
ATOM 1488 C C . ILE A 1 198 ? -5.84 -10.438 -3.723 1 98.5 198 ILE A C 1
ATOM 1490 O O . ILE A 1 198 ? -6.035 -9.25 -3.459 1 98.5 198 ILE A O 1
ATOM 1494 N N . ALA A 1 199 ? -5.766 -10.93 -4.953 1 97.81 199 ALA A N 1
ATOM 1495 C CA . ALA A 1 199 ? -5.832 -10.031 -6.105 1 97.81 199 ALA A CA 1
ATOM 1496 C C . ALA A 1 199 ? -7.262 -9.555 -6.352 1 97.81 199 ALA A C 1
ATOM 1498 O O . ALA A 1 199 ? -8.195 -9.992 -5.672 1 97.81 199 ALA A O 1
ATOM 1499 N N . GLY A 1 200 ? -7.391 -8.688 -7.301 1 97.88 200 GLY A N 1
ATOM 1500 C CA . GLY A 1 200 ? -8.641 -7.977 -7.535 1 97.88 200 GLY A CA 1
ATOM 1501 C C . GLY A 1 200 ? -9.789 -8.898 -7.902 1 97.88 200 GLY A C 1
ATOM 1502 O O . GLY A 1 200 ? -9.609 -9.844 -8.672 1 97.88 200 GLY A O 1
ATOM 1503 N N . SER A 1 201 ? -10.938 -8.641 -7.359 1 98.19 201 SER A N 1
ATOM 1504 C CA . SER A 1 201 ? -12.227 -9.203 -7.773 1 98.19 201 SER A CA 1
ATOM 1505 C C . SER A 1 201 ? -12.328 -10.672 -7.391 1 98.19 201 SER A C 1
ATOM 1507 O O . SER A 1 201 ? -13.086 -11.422 -8.008 1 98.19 201 SER A O 1
ATOM 1509 N N . VAL A 1 202 ? -11.523 -11.117 -6.449 1 98.56 202 VAL A N 1
ATOM 1510 C CA . VAL A 1 202 ? -11.68 -12.453 -5.879 1 98.56 202 VAL A CA 1
ATOM 1511 C C . VAL A 1 202 ? -12.961 -12.516 -5.055 1 98.56 202 VAL A C 1
ATOM 1513 O O . VAL A 1 202 ? -13.336 -11.547 -4.395 1 98.56 202 VAL A O 1
ATOM 1516 N N . THR A 1 203 ? -13.688 -13.641 -5.156 1 98.75 203 THR A N 1
ATOM 1517 C CA . THR A 1 203 ? -14.82 -13.93 -4.285 1 98.75 203 THR A CA 1
ATOM 1518 C C . THR A 1 203 ? -14.547 -15.172 -3.434 1 98.75 203 THR A C 1
ATOM 1520 O O . THR A 1 203 ? -14.266 -16.25 -3.967 1 98.75 203 THR A O 1
ATOM 1523 N N . MET A 1 204 ? -14.617 -15.047 -2.162 1 98.56 204 MET A N 1
ATOM 1524 C CA . MET A 1 204 ? -14.359 -16.125 -1.213 1 98.56 204 MET A CA 1
ATOM 1525 C C . MET A 1 204 ? -15.562 -16.359 -0.309 1 98.56 204 MET A C 1
ATOM 1527 O O . MET A 1 204 ? -16.125 -15.406 0.233 1 98.56 204 MET A O 1
ATOM 1531 N N . GLY A 1 205 ? -15.977 -17.594 -0.15 1 98.62 205 GLY A N 1
ATOM 1532 C CA . GLY A 1 205 ? -17.109 -17.938 0.7 1 98.62 205 GLY A CA 1
ATOM 1533 C C . GLY A 1 205 ? -16.797 -17.797 2.18 1 98.62 205 GLY A C 1
ATOM 1534 O O . GLY A 1 205 ? -15.898 -17.062 2.57 1 98.62 205 GLY A O 1
ATOM 1535 N N . ASP A 1 206 ? -17.594 -18.531 3.014 1 98.69 206 ASP A N 1
ATOM 1536 C CA . ASP A 1 206 ? -17.469 -18.484 4.465 1 98.69 206 ASP A CA 1
ATOM 1537 C C . ASP A 1 206 ? -16.484 -19.547 4.961 1 98.69 206 ASP A C 1
ATOM 1539 O O . ASP A 1 206 ? -16.297 -20.578 4.305 1 98.69 206 ASP A O 1
ATOM 1543 N N . TYR A 1 207 ? -15.82 -19.25 6.145 1 98.5 207 TYR A N 1
ATOM 1544 C CA . TYR A 1 207 ? -15 -20.234 6.84 1 98.5 207 TYR A CA 1
ATOM 1545 C C . TYR A 1 207 ? -13.828 -20.688 5.965 1 98.5 207 TYR A C 1
ATOM 1547 O O . TYR A 1 207 ? -13.492 -21.875 5.926 1 98.5 207 TYR A O 1
ATOM 1555 N N . VAL A 1 208 ? -13.32 -19.812 5.203 1 98.69 208 VAL A N 1
ATOM 1556 C CA . VAL A 1 208 ? -12.109 -20.078 4.434 1 98.69 208 VAL A CA 1
ATOM 1557 C C . VAL A 1 208 ? -10.875 -19.672 5.246 1 98.69 208 VAL A C 1
ATOM 1559 O O . VAL A 1 208 ? -10.875 -18.625 5.895 1 98.69 208 VAL A O 1
ATOM 1562 N N . SER A 1 209 ? -9.859 -20.484 5.219 1 98.56 209 SER A N 1
ATOM 1563 C CA . SER A 1 209 ? -8.594 -20.203 5.895 1 98.56 209 SER A CA 1
ATOM 1564 C C . SER A 1 209 ? -7.434 -20.188 4.906 1 98.56 209 SER A C 1
ATOM 1566 O O . SER A 1 209 ? -7.203 -21.172 4.195 1 98.56 209 SER A O 1
ATOM 1568 N N . LEU A 1 210 ? -6.77 -19.109 4.902 1 98.38 210 LEU A N 1
ATOM 1569 C CA . LEU A 1 210 ? -5.574 -18.984 4.078 1 98.38 210 LEU A CA 1
ATOM 1570 C C . LEU A 1 210 ? -4.316 -18.953 4.941 1 98.38 210 LEU A C 1
ATOM 1572 O O . LEU A 1 210 ? -4.105 -18.016 5.715 1 98.38 210 LEU A O 1
ATOM 1576 N N . GLY A 1 211 ? -3.484 -20 4.746 1 96.75 211 GLY A N 1
ATOM 1577 C CA . GLY A 1 211 ? -2.215 -20.031 5.457 1 96.75 211 GLY A CA 1
ATOM 1578 C C . GLY A 1 211 ? -1.292 -18.891 5.082 1 96.75 211 GLY A C 1
ATOM 1579 O O . GLY A 1 211 ? -1.603 -18.109 4.184 1 96.75 211 GLY A O 1
ATOM 1580 N N . GLY A 1 212 ? -0.202 -18.781 5.789 1 95.56 212 GLY A N 1
ATOM 1581 C CA . GLY A 1 212 ? 0.716 -17.672 5.574 1 95.56 212 GLY A CA 1
ATOM 1582 C C . GLY A 1 212 ? 1.193 -17.562 4.141 1 95.56 212 GLY A C 1
ATOM 1583 O O . GLY A 1 212 ? 1.508 -18.578 3.504 1 95.56 212 GLY A O 1
ATOM 1584 N N . ARG A 1 213 ? 1.17 -16.312 3.617 1 95.38 213 ARG A N 1
ATOM 1585 C CA . ARG A 1 213 ? 1.745 -15.977 2.32 1 95.38 213 ARG A CA 1
ATOM 1586 C C . ARG A 1 213 ? 0.991 -16.672 1.188 1 95.38 213 ARG A C 1
ATOM 1588 O O . ARG A 1 213 ? 1.547 -16.891 0.112 1 95.38 213 ARG A O 1
ATOM 1595 N N . VAL A 1 214 ? -0.22 -17.125 1.413 1 96 214 VAL A N 1
ATOM 1596 C CA . VAL A 1 214 ? -1.051 -17.625 0.321 1 96 214 VAL A CA 1
ATOM 1597 C C . VAL A 1 214 ? -1.37 -16.484 -0.645 1 96 214 VAL A C 1
ATOM 1599 O O . VAL A 1 214 ? -1.626 -15.359 -0.219 1 96 214 VAL A O 1
ATOM 1602 N N . GLY A 1 215 ? -1.312 -16.766 -1.917 1 96.75 215 GLY A N 1
ATOM 1603 C CA . GLY A 1 215 ? -1.734 -15.844 -2.959 1 96.75 215 GLY A CA 1
ATOM 1604 C C . GLY A 1 215 ? -2.957 -16.328 -3.719 1 96.75 215 GLY A C 1
ATOM 1605 O O . GLY A 1 215 ? -3.088 -17.516 -4.008 1 96.75 215 GLY A O 1
ATOM 1606 N N . VAL A 1 216 ? -3.859 -15.406 -4.031 1 97.06 216 VAL A N 1
ATOM 1607 C CA . VAL A 1 216 ? -5.047 -15.727 -4.816 1 97.06 216 VAL A CA 1
ATOM 1608 C C . VAL A 1 216 ? -5.105 -14.828 -6.055 1 97.06 216 VAL A C 1
ATOM 1610 O O . VAL A 1 216 ? -5.102 -13.602 -5.941 1 97.06 216 VAL A O 1
ATOM 1613 N N . ARG A 1 217 ? -5.219 -15.492 -7.172 1 95.81 217 ARG A N 1
ATOM 1614 C CA . ARG A 1 217 ? -5.242 -14.789 -8.453 1 95.81 217 ARG A CA 1
ATOM 1615 C C . ARG A 1 217 ? -6.539 -14.008 -8.625 1 95.81 217 ARG A C 1
ATOM 1617 O O . ARG A 1 217 ? -7.566 -14.367 -8.047 1 95.81 217 ARG A O 1
ATOM 1624 N N . ASP A 1 218 ? -6.441 -13 -9.508 1 96.31 218 ASP A N 1
ATOM 1625 C CA . ASP A 1 218 ? -7.59 -12.125 -9.727 1 96.31 218 ASP A CA 1
ATOM 1626 C C . ASP A 1 218 ? -8.766 -12.898 -10.312 1 96.31 218 ASP A C 1
ATOM 1628 O O . ASP A 1 218 ? -8.578 -13.883 -11.031 1 96.31 218 ASP A O 1
ATOM 1632 N N . HIS A 1 219 ? -10.008 -12.547 -9.953 1 97.19 219 HIS A N 1
ATOM 1633 C CA . HIS A 1 219 ? -11.273 -13 -10.523 1 97.19 219 HIS A CA 1
ATOM 1634 C C . HIS A 1 219 ? -11.547 -14.453 -10.164 1 97.19 219 HIS A C 1
ATOM 1636 O O . HIS A 1 219 ? -12.445 -15.078 -10.742 1 97.19 219 HIS A O 1
ATOM 1642 N N . VAL A 1 220 ? -10.797 -15.047 -9.234 1 97.19 220 VAL A N 1
ATOM 1643 C CA . VAL A 1 220 ? -10.992 -16.422 -8.789 1 97.19 220 VAL A CA 1
ATOM 1644 C C . VAL A 1 220 ? -12.109 -16.484 -7.754 1 97.19 220 VAL A C 1
ATOM 1646 O O . VAL A 1 220 ? -12.281 -15.555 -6.961 1 97.19 220 VAL A O 1
ATOM 1649 N N . THR A 1 221 ? -12.805 -17.594 -7.805 1 98.31 221 THR A N 1
ATOM 1650 C CA . THR A 1 221 ? -13.812 -17.875 -6.789 1 98.31 221 THR A CA 1
ATOM 1651 C C . THR A 1 221 ? -13.383 -19.047 -5.91 1 98.31 221 THR A C 1
ATOM 1653 O O . THR A 1 221 ? -12.93 -20.078 -6.418 1 98.31 221 THR A O 1
ATOM 1656 N N . ILE A 1 222 ? -13.438 -18.891 -4.633 1 98.38 222 ILE A N 1
ATOM 1657 C CA . ILE A 1 222 ? -13.164 -19.938 -3.662 1 98.38 222 ILE A CA 1
ATOM 1658 C C . ILE A 1 222 ? -14.422 -20.219 -2.844 1 98.38 222 ILE A C 1
ATOM 1660 O O . ILE A 1 222 ? -14.953 -19.328 -2.178 1 98.38 222 ILE A O 1
ATOM 1664 N N . VAL A 1 223 ? -14.906 -21.438 -2.846 1 98.38 223 VAL A N 1
ATOM 1665 C CA . VAL A 1 223 ? -16.141 -21.781 -2.137 1 98.38 223 VAL A CA 1
ATOM 1666 C C . VAL A 1 223 ? -15.867 -21.828 -0.634 1 98.38 223 VAL A C 1
ATOM 1668 O O . VAL A 1 223 ? -14.711 -21.797 -0.2 1 98.38 223 VAL A O 1
ATOM 1671 N N . SER A 1 224 ? -16.938 -21.969 0.165 1 98.44 224 SER A N 1
ATOM 1672 C CA . SER A 1 224 ? -16.844 -22.016 1.621 1 98.44 224 SER A CA 1
ATOM 1673 C C . SER A 1 224 ? -16.094 -23.25 2.094 1 98.44 224 SER A C 1
ATOM 1675 O O . SER A 1 224 ? -16.062 -24.266 1.39 1 98.44 224 SER A O 1
ATOM 1677 N N . GLN A 1 225 ? -15.445 -23.156 3.275 1 98.25 225 GLN A N 1
ATOM 1678 C CA . GLN A 1 225 ? -14.844 -24.266 4 1 98.25 225 GLN A CA 1
ATOM 1679 C C . GLN A 1 225 ? -13.625 -24.812 3.26 1 98.25 225 GLN A C 1
ATOM 1681 O O . GLN A 1 225 ? -13.414 -26.016 3.211 1 98.25 225 GLN A O 1
ATOM 1686 N N . VAL A 1 226 ? -12.914 -23.953 2.605 1 98.06 226 VAL A N 1
ATOM 1687 C CA . VAL A 1 226 ? -11.633 -24.266 1.987 1 98.06 226 VAL A CA 1
ATOM 1688 C C . VAL A 1 226 ? -10.492 -23.844 2.91 1 98.06 226 VAL A C 1
ATOM 1690 O O . VAL A 1 226 ? -10.547 -22.781 3.521 1 98.06 226 VAL A O 1
ATOM 1693 N N . ARG A 1 227 ? -9.523 -24.656 3.027 1 97.62 227 ARG A N 1
ATOM 1694 C CA . ARG A 1 227 ? -8.281 -24.328 3.729 1 97.62 227 ARG A CA 1
ATOM 1695 C C . ARG A 1 227 ? -7.078 -24.453 2.801 1 97.62 227 ARG A C 1
ATOM 1697 O O . ARG A 1 227 ? -6.906 -25.469 2.127 1 97.62 227 ARG A O 1
ATOM 1704 N N . LEU A 1 228 ? -6.328 -23.469 2.756 1 96.69 228 LEU A N 1
ATOM 1705 C CA . LEU A 1 228 ? -5.121 -23.453 1.937 1 96.69 228 LEU A CA 1
ATOM 1706 C C . LEU A 1 228 ? -3.871 -23.484 2.809 1 96.69 228 LEU A C 1
ATOM 1708 O O . LEU A 1 228 ? -3.715 -22.641 3.705 1 96.69 228 LEU A O 1
ATOM 1712 N N . ALA A 1 229 ? -2.961 -24.375 2.525 1 93.12 229 ALA A N 1
ATOM 1713 C CA . ALA A 1 229 ? -1.673 -24.438 3.213 1 93.12 229 ALA A CA 1
ATOM 1714 C C . ALA A 1 229 ? -0.824 -23.203 2.9 1 93.12 229 ALA A C 1
ATOM 1716 O O . ALA A 1 229 ? -1.028 -22.547 1.88 1 93.12 229 ALA A O 1
ATOM 1717 N N . ALA A 1 230 ? 0.151 -23.016 3.75 1 91.94 230 ALA A N 1
ATOM 1718 C CA . ALA A 1 230 ? 1.021 -21.859 3.615 1 91.94 230 ALA A CA 1
ATOM 1719 C C . ALA A 1 230 ? 1.716 -21.844 2.256 1 91.94 230 ALA A C 1
ATOM 1721 O O . ALA A 1 230 ? 2.051 -22.906 1.714 1 91.94 230 ALA A O 1
ATOM 1722 N N . ALA A 1 231 ? 1.848 -20.641 1.78 1 90.38 231 ALA A N 1
ATOM 1723 C CA . ALA A 1 231 ? 2.625 -20.344 0.58 1 90.38 231 ALA A CA 1
ATOM 1724 C C . ALA A 1 231 ? 1.97 -20.938 -0.66 1 90.38 231 ALA A C 1
ATOM 1726 O O . ALA A 1 231 ? 2.605 -21.062 -1.709 1 90.38 231 ALA A O 1
ATOM 1727 N N . SER A 1 232 ? 0.725 -21.375 -0.565 1 91.38 232 SER A N 1
ATOM 1728 C CA . SER A 1 232 ? -0.006 -21.875 -1.726 1 91.38 232 SER A CA 1
ATOM 1729 C C . SER A 1 232 ? -0.462 -20.734 -2.625 1 91.38 232 SER A C 1
ATOM 1731 O O . SER A 1 232 ? -0.532 -19.578 -2.186 1 91.38 232 SER A O 1
ATOM 1733 N N . CYS A 1 233 ? -0.727 -21.031 -3.867 1 93.25 233 CYS A N 1
ATOM 1734 C CA . CYS A 1 233 ? -1.238 -20.062 -4.824 1 93.25 233 CYS A CA 1
ATOM 1735 C C . CYS A 1 233 ? -2.471 -20.594 -5.543 1 93.25 233 CYS A C 1
ATOM 1737 O O . CYS A 1 233 ? -2.406 -21.641 -6.203 1 93.25 233 CYS A O 1
ATOM 1739 N N . VAL A 1 234 ? -3.518 -19.891 -5.457 1 94.75 234 VAL A N 1
ATOM 1740 C CA . VAL A 1 234 ? -4.762 -20.266 -6.125 1 94.75 234 VAL A CA 1
ATOM 1741 C C . VAL A 1 234 ? -4.836 -19.594 -7.492 1 94.75 234 VAL A C 1
ATOM 1743 O O . VAL A 1 234 ? -4.945 -18.359 -7.574 1 94.75 234 VAL A O 1
ATOM 1746 N N . THR A 1 235 ? -4.855 -20.406 -8.508 1 92.31 235 THR A N 1
ATOM 1747 C CA . THR A 1 235 ? -4.801 -19.859 -9.859 1 92.31 235 THR A CA 1
ATOM 1748 C C . THR A 1 235 ? -6.121 -20.078 -10.586 1 92.31 235 THR A C 1
ATOM 1750 O O . THR A 1 235 ? -6.359 -19.5 -11.641 1 92.31 235 THR A O 1
ATOM 1753 N N . LYS A 1 236 ? -6.926 -20.969 -10.055 1 93.56 236 LYS A N 1
ATOM 1754 C CA . LYS A 1 236 ? -8.242 -21.266 -10.617 1 93.56 236 LYS A CA 1
ATOM 1755 C C . LYS A 1 236 ? -9.289 -21.391 -9.523 1 93.56 236 LYS A C 1
ATOM 1757 O O . LYS A 1 236 ? -8.953 -21.531 -8.344 1 93.56 236 LYS A O 1
ATOM 1762 N N . ASP A 1 237 ? -10.516 -21.391 -9.977 1 97.12 237 ASP A N 1
ATOM 1763 C CA . ASP A 1 237 ? -11.625 -21.5 -9.031 1 97.12 237 ASP A CA 1
ATOM 1764 C C . ASP A 1 237 ? -11.531 -22.781 -8.211 1 97.12 237 ASP A C 1
ATOM 1766 O O . ASP A 1 237 ? -11.164 -23.828 -8.734 1 97.12 237 ASP A O 1
ATOM 1770 N N . ILE A 1 238 ? -11.836 -22.656 -6.969 1 97 238 ILE A N 1
ATOM 1771 C CA . ILE A 1 238 ? -12.023 -23.812 -6.109 1 97 238 ILE A CA 1
ATOM 1772 C C . ILE A 1 238 ? -13.508 -24.016 -5.832 1 97 238 ILE A C 1
ATOM 1774 O O . ILE A 1 238 ? -14.133 -23.203 -5.152 1 97 238 ILE A O 1
ATOM 1778 N N . THR A 1 239 ? -14.055 -25.078 -6.328 1 97.12 239 THR A N 1
ATOM 1779 C CA . THR A 1 239 ? -15.5 -25.281 -6.316 1 97.12 239 THR A CA 1
ATOM 1780 C C . THR A 1 239 ? -15.898 -26.328 -5.285 1 97.12 239 THR A C 1
ATOM 1782 O O . THR A 1 239 ? -17.094 -26.547 -5.055 1 97.12 239 THR A O 1
ATOM 1785 N N . LYS A 1 240 ? -14.922 -26.953 -4.656 1 96.69 240 LYS A N 1
ATOM 1786 C CA . LYS A 1 240 ? -15.195 -27.953 -3.637 1 96.69 240 LYS A CA 1
ATOM 1787 C C . LYS A 1 240 ? -14.516 -27.609 -2.318 1 96.69 240 LYS A C 1
ATOM 1789 O O . LYS A 1 240 ? -13.328 -27.266 -2.299 1 96.69 240 LYS A O 1
ATOM 1794 N N . PRO A 1 241 ? -15.297 -27.766 -1.233 1 97.31 241 PRO A N 1
ATOM 1795 C CA . PRO A 1 241 ? -14.648 -27.562 0.066 1 97.31 241 PRO A CA 1
ATOM 1796 C C . PRO A 1 241 ? -13.539 -28.578 0.342 1 97.31 241 PRO A C 1
ATOM 1798 O O . PRO A 1 241 ? -13.539 -29.672 -0.221 1 97.31 241 PRO A O 1
ATOM 1801 N N . GLY A 1 242 ? -12.586 -28.172 1.219 1 96.5 242 GLY A N 1
ATOM 1802 C CA . GLY A 1 242 ? -11.516 -29.094 1.588 1 96.5 242 GLY A CA 1
ATOM 1803 C C . GLY A 1 242 ? -10.172 -28.391 1.756 1 96.5 242 GLY A C 1
ATOM 1804 O O . GLY A 1 242 ? -10.109 -27.172 1.853 1 96.5 242 GLY A O 1
ATOM 1805 N N . ASP A 1 243 ? -9.156 -29.234 1.89 1 96 243 ASP A N 1
ATOM 1806 C CA . ASP A 1 243 ? -7.793 -28.75 2.082 1 96 243 ASP A CA 1
ATOM 1807 C C . ASP A 1 243 ? -7.023 -28.734 0.763 1 96 243 ASP A C 1
ATOM 1809 O O . ASP A 1 243 ? -7.098 -29.688 -0.015 1 96 243 ASP A O 1
ATOM 1813 N N . TYR A 1 244 ? -6.367 -27.688 0.554 1 94.38 244 TYR A N 1
ATOM 1814 C CA . TYR A 1 244 ? -5.594 -27.516 -0.668 1 94.38 244 TYR A CA 1
ATOM 1815 C C . TYR A 1 244 ? -4.176 -27.047 -0.353 1 94.38 244 TYR A C 1
ATOM 1817 O O . TYR A 1 244 ? -3.916 -26.516 0.729 1 94.38 244 TYR A O 1
ATOM 1825 N N . GLY A 1 245 ? -3.281 -27.25 -1.284 1 91.44 245 GLY A N 1
ATOM 1826 C CA . GLY A 1 245 ? -1.91 -26.781 -1.135 1 91.44 245 GLY A CA 1
ATOM 1827 C C . GLY A 1 245 ? -1.145 -26.75 -2.443 1 91.44 245 GLY A C 1
ATOM 1828 O O . GLY A 1 245 ? -1.601 -27.312 -3.449 1 91.44 245 GLY A O 1
ATOM 1829 N N . GLY A 1 246 ? -0.004 -25.938 -2.371 1 84.25 246 GLY A N 1
ATOM 1830 C CA . GLY A 1 246 ? 0.926 -25.938 -3.488 1 84.25 246 GLY A CA 1
ATOM 1831 C C . GLY A 1 246 ? 0.734 -24.766 -4.434 1 84.25 246 GLY A C 1
ATOM 1832 O O . GLY A 1 246 ? -0.065 -23.859 -4.16 1 84.25 246 GLY A O 1
ATOM 1833 N N . PHE A 1 247 ? 1.649 -24.922 -5.59 1 84.19 247 PHE A N 1
ATOM 1834 C CA . PHE A 1 247 ? 1.596 -23.938 -6.664 1 84.19 247 PHE A CA 1
ATOM 1835 C C . PHE A 1 247 ? 1.608 -24.625 -8.023 1 84.19 247 PHE A C 1
ATOM 1837 O O . PHE A 1 247 ? 2.658 -25.062 -8.492 1 84.19 247 PHE A O 1
ATOM 1844 N N . PRO A 1 248 ? 0.473 -24.625 -8.695 1 83.88 248 PRO A N 1
ATOM 1845 C CA . PRO A 1 248 ? -0.873 -24.172 -8.336 1 83.88 248 PRO A CA 1
ATOM 1846 C C . PRO A 1 248 ? -1.494 -25 -7.219 1 83.88 248 PRO A C 1
ATOM 1848 O O . PRO A 1 248 ? -1.11 -26.156 -7.02 1 83.88 248 PRO A O 1
ATOM 1851 N N . ALA A 1 249 ? -2.438 -24.391 -6.59 1 83.69 249 ALA A N 1
ATOM 1852 C CA . ALA A 1 249 ? -3.111 -25.094 -5.5 1 83.69 249 ALA A CA 1
ATOM 1853 C C . ALA A 1 249 ? -3.926 -26.266 -6.027 1 83.69 249 ALA A C 1
ATOM 1855 O O . ALA A 1 249 ? -4.727 -26.109 -6.953 1 83.69 249 ALA A O 1
ATOM 1856 N N . VAL A 1 250 ? -3.748 -27.406 -5.379 1 82.38 250 VAL A N 1
ATOM 1857 C CA . VAL A 1 250 ? -4.469 -28.641 -5.66 1 82.38 250 VAL A CA 1
ATOM 1858 C C . VAL A 1 250 ? -4.906 -29.297 -4.352 1 82.38 250 VAL A C 1
ATOM 1860 O O . VAL A 1 250 ? -4.426 -28.938 -3.277 1 82.38 250 VAL A O 1
ATOM 1863 N N . PRO A 1 251 ? -5.844 -30.156 -4.531 1 84.88 251 PRO A N 1
ATOM 1864 C CA . PRO A 1 251 ? -6.23 -30.859 -3.303 1 84.88 251 PRO A CA 1
ATOM 1865 C C . PRO A 1 251 ? -5.035 -31.453 -2.564 1 84.88 251 PRO A C 1
ATOM 1867 O O . PRO A 1 251 ? -4.098 -31.953 -3.195 1 84.88 251 PRO A O 1
ATOM 1870 N N . ILE A 1 252 ? -5.094 -31.453 -1.308 1 86.25 252 ILE A N 1
ATOM 1871 C CA . ILE A 1 252 ? -3.943 -31.672 -0.437 1 86.25 252 ILE A CA 1
ATOM 1872 C C . ILE A 1 252 ? -3.334 -33.062 -0.721 1 86.25 252 ILE A C 1
ATOM 1874 O O . ILE A 1 252 ? -2.115 -33.219 -0.654 1 86.25 252 ILE A O 1
ATOM 1878 N N . ARG A 1 253 ? -4.16 -33.969 -0.935 1 83.31 253 ARG A N 1
ATOM 1879 C CA . ARG A 1 253 ? -3.654 -35.312 -1.217 1 83.31 253 ARG A CA 1
ATOM 1880 C C . ARG A 1 253 ? -2.793 -35.312 -2.475 1 83.31 253 ARG A C 1
ATOM 1882 O O . ARG A 1 253 ? -1.729 -35.938 -2.502 1 83.31 253 ARG A O 1
ATOM 1889 N N . GLU A 1 254 ? -3.311 -34.719 -3.463 1 82.38 254 GLU A N 1
ATOM 1890 C CA . GLU A 1 254 ? -2.559 -34.594 -4.707 1 82.38 254 GLU A CA 1
ATOM 1891 C C . GLU A 1 254 ? -1.257 -33.812 -4.496 1 82.38 254 GLU A C 1
ATOM 1893 O O . GLU A 1 254 ? -0.215 -34.188 -5.039 1 82.38 254 GLU A O 1
ATOM 1898 N N . TRP A 1 255 ? -1.273 -32.875 -3.74 1 80.44 255 TRP A N 1
ATOM 1899 C CA . TRP A 1 255 ? -0.093 -32.062 -3.469 1 80.44 255 TRP A CA 1
ATOM 1900 C C . TRP A 1 255 ? 0.976 -32.875 -2.748 1 80.44 255 TRP A C 1
ATOM 1902 O O . TRP A 1 255 ? 2.158 -32.812 -3.092 1 80.44 255 TRP A O 1
ATOM 1912 N N . ARG A 1 256 ? 0.557 -33.531 -1.726 1 78.06 256 ARG A N 1
ATOM 1913 C CA . ARG A 1 256 ? 1.496 -34.344 -0.977 1 78.06 256 ARG A CA 1
ATOM 1914 C C . ARG A 1 256 ? 2.172 -35.375 -1.888 1 78.06 256 ARG A C 1
ATOM 1916 O O . ARG A 1 256 ? 3.363 -35.656 -1.738 1 78.06 256 ARG A O 1
ATOM 1923 N N . ARG A 1 257 ? 1.422 -35.844 -2.826 1 77.38 257 ARG A N 1
ATOM 1924 C CA . ARG A 1 257 ? 1.977 -36.781 -3.793 1 77.38 257 ARG A CA 1
ATOM 1925 C C . ARG A 1 257 ? 3.029 -36.125 -4.668 1 77.38 257 ARG A C 1
ATOM 1927 O O . ARG A 1 257 ? 4.074 -36.719 -4.949 1 77.38 257 ARG A O 1
ATOM 1934 N N . GLN A 1 258 ? 2.723 -35 -5.012 1 76.38 258 GLN A N 1
ATOM 1935 C CA . GLN A 1 258 ? 3.65 -34.25 -5.844 1 76.38 258 GLN A CA 1
ATOM 1936 C C . GLN A 1 258 ? 4.957 -33.969 -5.105 1 76.38 258 GLN A C 1
ATOM 1938 O O . GLN A 1 258 ? 6.039 -34.094 -5.676 1 76.38 258 GLN A O 1
ATOM 1943 N N . VAL A 1 259 ? 4.867 -33.656 -3.9 1 74.12 259 VAL A N 1
ATOM 1944 C CA . VAL A 1 259 ? 6.039 -33.344 -3.084 1 74.12 259 VAL A CA 1
ATOM 1945 C C . VAL A 1 259 ? 6.863 -34.625 -2.881 1 74.12 259 VAL A C 1
ATOM 1947 O O . VAL A 1 259 ? 8.094 -34.594 -2.986 1 74.12 259 VAL A O 1
ATOM 1950 N N . ALA A 1 260 ? 6.133 -35.594 -2.59 1 71.88 260 ALA A N 1
ATOM 1951 C CA . ALA A 1 260 ? 6.805 -36.875 -2.379 1 71.88 260 ALA A CA 1
ATOM 1952 C C . ALA A 1 260 ? 7.535 -37.312 -3.641 1 71.88 260 ALA A C 1
ATOM 1954 O O . ALA A 1 260 ? 8.656 -37.812 -3.568 1 71.88 260 ALA A O 1
ATOM 1955 N N . SER A 1 261 ? 6.926 -37.125 -4.75 1 73.25 261 SER A N 1
ATOM 1956 C CA . SER A 1 261 ? 7.52 -37.531 -6.016 1 73.25 261 SER A CA 1
ATOM 1957 C C . SER A 1 261 ? 8.758 -36.719 -6.348 1 73.25 261 SER A C 1
ATOM 1959 O O . SER A 1 261 ? 9.734 -37.25 -6.879 1 73.25 261 SER A O 1
ATOM 1961 N N . ARG A 1 262 ? 8.711 -35.531 -6.035 1 68.62 262 ARG A N 1
ATOM 1962 C CA . ARG A 1 262 ? 9.852 -34.656 -6.281 1 68.62 262 ARG A CA 1
ATOM 1963 C C . ARG A 1 262 ? 11.039 -35.031 -5.418 1 68.62 262 ARG A C 1
ATOM 1965 O O . ARG A 1 262 ? 12.188 -34.969 -5.859 1 68.62 262 ARG A O 1
ATOM 1972 N N . LEU A 1 263 ? 10.664 -35.375 -4.219 1 64.81 263 LEU A N 1
ATOM 1973 C CA . LEU A 1 263 ? 11.719 -35.812 -3.307 1 64.81 263 LEU A CA 1
ATOM 1974 C C . LEU A 1 263 ? 12.32 -37.125 -3.758 1 64.81 263 LEU A C 1
ATOM 1976 O O . LEU A 1 263 ? 13.516 -37.375 -3.562 1 64.81 263 LEU A O 1
ATOM 1980 N N . GLN A 1 264 ? 11.492 -37.906 -4.348 1 64.19 264 GLN A N 1
ATOM 1981 C CA . GLN A 1 264 ? 11.977 -39.219 -4.805 1 64.19 264 GLN A CA 1
ATOM 1982 C C . GLN A 1 264 ? 12.828 -39.062 -6.062 1 64.19 264 GLN A C 1
ATOM 1984 O O . GLN A 1 264 ? 13.781 -39.844 -6.262 1 64.19 264 GLN A O 1
ATOM 1989 N N . THR A 1 265 ? 12.391 -38.156 -6.832 1 60.91 265 THR A N 1
ATOM 1990 C CA . THR A 1 265 ? 13.188 -37.969 -8.039 1 60.91 265 THR A CA 1
ATOM 1991 C C . THR A 1 265 ? 14.555 -37.375 -7.695 1 60.91 265 THR A C 1
ATOM 1993 O O . THR A 1 265 ? 15.5 -37.5 -8.477 1 60.91 265 THR A O 1
ATOM 1996 N N . LEU A 1 266 ? 14.719 -36.688 -6.672 1 54.72 266 LEU A N 1
ATOM 1997 C CA . LEU A 1 266 ? 16 -36.125 -6.258 1 54.72 266 LEU A CA 1
ATOM 1998 C C . LEU A 1 266 ? 16.859 -37.188 -5.57 1 54.72 266 LEU A C 1
ATOM 2000 O O . LEU A 1 266 ? 18.062 -37 -5.41 1 54.72 266 LEU A O 1
ATOM 2004 N N . LYS A 1 267 ? 16.297 -38.344 -5.352 1 49.5 267 LYS A N 1
ATOM 2005 C CA . LYS A 1 267 ? 17.141 -39.438 -4.859 1 49.5 267 LYS A CA 1
ATOM 2006 C C . LYS A 1 267 ? 17.656 -40.312 -6.004 1 49.5 267 LYS A C 1
ATOM 2008 O O . LYS A 1 267 ? 16.922 -40.562 -6.973 1 49.5 267 LYS A O 1
ATOM 2013 N N . MET B 1 1 ? 38.094 0.699 -38.062 1 21.69 1 MET B N 1
ATOM 2014 C CA . MET B 1 1 ? 37.031 1.623 -38.469 1 21.69 1 MET B CA 1
ATOM 2015 C C . MET B 1 1 ? 36.375 2.225 -37.219 1 21.69 1 MET B C 1
ATOM 2017 O O . MET B 1 1 ? 35.875 1.496 -36.375 1 21.69 1 MET B O 1
ATOM 2021 N N . ALA B 1 2 ? 36.781 3.471 -36.812 1 20.59 2 ALA B N 1
ATOM 2022 C CA . ALA B 1 2 ? 36.719 4.102 -35.5 1 20.59 2 ALA B CA 1
ATOM 2023 C C . ALA B 1 2 ? 35.281 4.438 -35.125 1 20.59 2 ALA B C 1
ATOM 2025 O O . ALA B 1 2 ? 34.594 5.156 -35.844 1 20.59 2 ALA B O 1
ATOM 2026 N N . ILE B 1 3 ? 34.469 3.492 -34.688 1 22.89 3 ILE B N 1
ATOM 2027 C CA . ILE B 1 3 ? 33.031 3.658 -34.5 1 22.89 3 ILE B CA 1
ATOM 2028 C C . ILE B 1 3 ? 32.75 4.859 -33.594 1 22.89 3 ILE B C 1
ATOM 2030 O O . ILE B 1 3 ? 33.281 4.938 -32.5 1 22.89 3 ILE B O 1
ATOM 2034 N N . HIS B 1 4 ? 32.562 6.066 -34.156 1 20.25 4 HIS B N 1
ATOM 2035 C CA . HIS B 1 4 ? 32.375 7.371 -33.531 1 20.25 4 HIS B CA 1
ATOM 2036 C C . HIS B 1 4 ? 31.234 7.355 -32.531 1 20.25 4 HIS B C 1
ATOM 2038 O O . HIS B 1 4 ? 30.125 6.965 -32.875 1 20.25 4 HIS B O 1
ATOM 2044 N N . PHE B 1 5 ? 31.406 7.043 -31.266 1 19.81 5 PHE B N 1
ATOM 2045 C CA . PHE B 1 5 ? 30.516 7.043 -30.109 1 19.81 5 PHE B CA 1
ATOM 2046 C C . PHE B 1 5 ? 29.875 8.406 -29.906 1 19.81 5 PHE B C 1
ATOM 2048 O O . PHE B 1 5 ? 30.547 9.375 -29.562 1 19.81 5 PHE B O 1
ATOM 2055 N N . LYS B 1 6 ? 29 8.805 -30.828 1 21.27 6 LYS B N 1
ATOM 2056 C CA . LYS B 1 6 ? 28.438 10.141 -30.656 1 21.27 6 LYS B CA 1
ATOM 2057 C C . LYS B 1 6 ? 27.922 10.344 -29.219 1 21.27 6 LYS B C 1
ATOM 2059 O O . LYS B 1 6 ? 27.328 9.43 -28.641 1 21.27 6 LYS B O 1
ATOM 2064 N N . ARG B 1 7 ? 28.344 11.391 -28.531 1 20.92 7 ARG B N 1
ATOM 2065 C CA . ARG B 1 7 ? 28.078 12.047 -27.25 1 20.92 7 ARG B CA 1
ATOM 2066 C C . ARG B 1 7 ? 26.594 12.273 -27.031 1 20.92 7 ARG B C 1
ATOM 2068 O O . ARG B 1 7 ? 25.922 12.891 -27.875 1 20.92 7 ARG B O 1
ATOM 2075 N N . PHE B 1 8 ? 25.828 11.297 -26.625 1 23.59 8 PHE B N 1
ATOM 2076 C CA . PHE B 1 8 ? 24.438 11.523 -26.25 1 23.59 8 PHE B CA 1
ATOM 2077 C C . PHE B 1 8 ? 24.297 12.805 -25.422 1 23.59 8 PHE B C 1
ATOM 2079 O O . PHE B 1 8 ? 24.984 12.977 -24.422 1 23.59 8 PHE B O 1
ATOM 2086 N N . SER B 1 9 ? 24.172 13.945 -26.094 1 21.03 9 SER B N 1
ATOM 2087 C CA . SER B 1 9 ? 23.922 15.266 -25.531 1 21.03 9 SER B CA 1
ATOM 2088 C C . SER B 1 9 ? 22.859 15.203 -24.438 1 21.03 9 SER B C 1
ATOM 2090 O O . SER B 1 9 ? 21.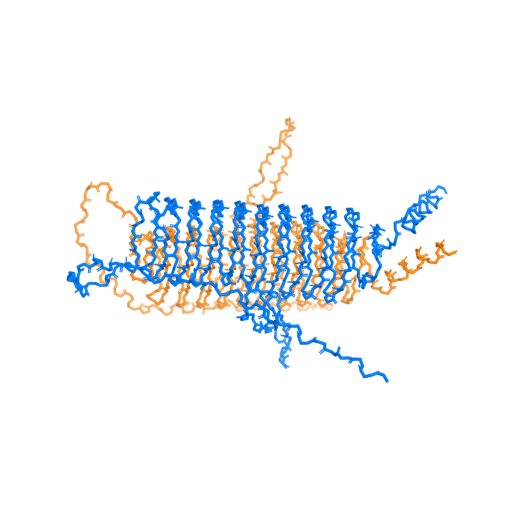797 14.609 -24.641 1 21.03 9 SER B O 1
ATOM 2092 N N . ASN B 1 10 ? 23.172 15.133 -23.188 1 22.36 10 ASN B N 1
ATOM 2093 C CA . ASN B 1 10 ? 22.578 15.32 -21.875 1 22.36 10 ASN B CA 1
ATOM 2094 C C . ASN B 1 10 ? 21.625 16.516 -21.859 1 22.36 10 ASN B C 1
ATOM 2096 O O . ASN B 1 10 ? 22.062 17.672 -21.828 1 22.36 10 ASN B O 1
ATOM 2100 N N . SER B 1 11 ? 20.734 16.672 -22.828 1 23.62 11 SER B N 1
ATOM 2101 C CA . SER B 1 11 ? 19.828 17.812 -22.719 1 23.62 11 SER B CA 1
ATOM 2102 C C . SER B 1 11 ? 19.312 17.969 -21.281 1 23.62 11 SER B C 1
ATOM 2104 O O . SER B 1 11 ? 18.562 17.125 -20.797 1 23.62 11 SER B O 1
ATOM 2106 N N . ILE B 1 12 ? 20.062 18.422 -20.328 1 24.8 12 ILE B N 1
ATOM 2107 C CA . ILE B 1 12 ? 19.766 19 -19.016 1 24.8 12 ILE B CA 1
ATOM 2108 C C . ILE B 1 12 ? 18.547 19.906 -19.109 1 24.8 12 ILE B C 1
ATOM 2110 O O . ILE B 1 12 ? 18.547 20.875 -19.875 1 24.8 12 ILE B O 1
ATOM 2114 N N . PHE B 1 13 ? 17.391 19.375 -19.047 1 23.66 13 PHE B N 1
ATOM 2115 C CA . PHE B 1 13 ? 16.172 20.188 -18.922 1 23.66 13 PHE B CA 1
ATOM 2116 C C . PHE B 1 13 ? 16.438 21.422 -18.078 1 23.66 13 PHE B C 1
ATOM 2118 O O . PHE B 1 13 ? 16.875 21.328 -16.938 1 23.66 13 PHE B O 1
ATOM 2125 N N . ASN B 1 14 ? 16.859 22.469 -18.609 1 22.7 14 ASN B N 1
ATOM 2126 C CA . ASN B 1 14 ? 16.906 23.844 -18.109 1 22.7 14 ASN B CA 1
ATOM 2127 C C . ASN B 1 14 ? 15.586 24.234 -17.453 1 22.7 14 ASN B C 1
ATOM 2129 O O . ASN B 1 14 ? 14.586 24.453 -18.141 1 22.7 14 ASN B O 1
ATOM 2133 N N . TRP B 1 15 ? 15.266 23.594 -16.375 1 22.98 15 TRP B N 1
ATOM 2134 C CA . TRP B 1 15 ? 14.18 24.141 -15.562 1 22.98 15 TRP B CA 1
ATOM 2135 C C . TRP B 1 15 ? 14.344 25.641 -15.367 1 22.98 15 TRP B C 1
ATOM 2137 O O . TRP B 1 15 ? 15.312 26.094 -14.742 1 22.98 15 TRP B O 1
ATOM 2147 N N . LYS B 1 16 ? 14.164 26.422 -16.406 1 26.23 16 LYS B N 1
ATOM 2148 C CA . LYS B 1 16 ? 14.055 27.875 -16.25 1 26.23 16 LYS B CA 1
ATOM 2149 C C . LYS B 1 16 ? 13.133 28.219 -15.078 1 26.23 16 LYS B C 1
ATOM 2151 O O . LYS B 1 16 ? 11.922 27.969 -15.141 1 26.23 16 LYS B O 1
ATOM 2156 N N . LEU B 1 17 ? 13.578 28.078 -13.859 1 25.28 17 LEU B N 1
ATOM 2157 C CA . LEU B 1 17 ? 13.016 28.828 -12.75 1 25.28 17 LEU B CA 1
ATOM 2158 C C . LEU B 1 17 ? 12.844 30.297 -13.117 1 25.28 17 LEU B C 1
ATOM 2160 O O . LEU B 1 17 ? 13.828 31 -13.406 1 25.28 17 LEU B O 1
ATOM 2164 N N . THR B 1 18 ? 11.984 30.641 -14 1 25.83 18 THR B N 1
ATOM 2165 C CA . THR B 1 18 ? 11.703 32.062 -14.078 1 25.83 18 THR B CA 1
ATOM 2166 C C . THR B 1 18 ? 11.672 32.688 -12.68 1 25.83 18 THR B C 1
ATOM 2168 O O . THR B 1 18 ? 11.07 32.125 -11.766 1 25.83 18 THR B O 1
ATOM 2171 N N . SER B 1 19 ? 12.625 33.5 -12.32 1 27.62 19 SER B N 1
ATOM 2172 C CA . SER B 1 19 ? 12.953 34.375 -11.203 1 27.62 19 SER B CA 1
ATOM 2173 C C . SER B 1 19 ? 11.789 35.312 -10.883 1 27.62 19 SER B C 1
ATOM 2175 O O . SER B 1 19 ? 11.992 36.406 -10.352 1 27.62 19 SER B O 1
ATOM 2177 N N . ASP B 1 20 ? 10.602 35.188 -11.422 1 26.58 20 ASP B N 1
ATOM 2178 C CA . ASP B 1 20 ? 9.805 36.344 -11.016 1 26.58 20 ASP B CA 1
ATOM 2179 C C . ASP B 1 20 ? 9.852 36.562 -9.5 1 26.58 20 ASP B C 1
ATOM 2181 O O . ASP B 1 20 ? 10.156 35.625 -8.766 1 26.58 20 ASP B O 1
ATOM 2185 N N . LYS B 1 21 ? 9.289 37.875 -9.109 1 29.38 21 LYS B N 1
ATOM 2186 C CA . LYS B 1 21 ? 9.219 38.75 -7.926 1 29.38 21 LYS B CA 1
ATOM 2187 C C . LYS B 1 21 ? 8.578 38 -6.754 1 29.38 21 LYS B C 1
ATOM 2189 O O . LYS B 1 21 ? 7.355 37.844 -6.703 1 29.38 21 LYS B O 1
ATOM 2194 N N . PHE B 1 22 ? 9.07 36.812 -6.34 1 26.73 22 PHE B N 1
ATOM 2195 C CA . PHE B 1 22 ? 8.609 36.594 -4.977 1 26.73 22 PHE B CA 1
ATOM 2196 C C . PHE B 1 22 ? 8.922 37.781 -4.09 1 26.73 22 PHE B C 1
ATOM 2198 O O . PHE B 1 22 ? 10.094 38.094 -3.836 1 26.73 22 PHE B O 1
ATOM 2205 N N . ILE B 1 23 ? 8.25 38.906 -4.328 1 25.53 23 ILE B N 1
ATOM 2206 C CA . ILE B 1 23 ? 8.312 39.938 -3.311 1 25.53 23 ILE B CA 1
ATOM 2207 C C . ILE B 1 23 ? 8.133 39.344 -1.925 1 25.53 23 ILE B C 1
ATOM 2209 O O . ILE B 1 23 ? 7.121 38.688 -1.65 1 25.53 23 ILE B O 1
ATOM 2213 N N . SER B 1 24 ? 9.273 38.844 -1.441 1 27.02 24 SER B N 1
ATOM 2214 C CA . SER B 1 24 ? 9.344 38.656 0.005 1 27.02 24 SER B CA 1
ATOM 2215 C C . SER B 1 24 ? 8.68 39.812 0.741 1 27.02 24 SER B C 1
ATOM 2217 O O . SER B 1 24 ? 9.258 40.906 0.858 1 27.02 24 SER B O 1
ATOM 2219 N N . LEU B 1 25 ? 7.445 40.125 0.381 1 26.83 25 LEU B N 1
ATOM 2220 C CA . LEU B 1 25 ? 6.906 41.156 1.277 1 26.83 25 LEU B CA 1
ATOM 2221 C C . LEU B 1 25 ? 7.02 40.719 2.732 1 26.83 25 LEU B C 1
ATOM 2223 O O . LEU B 1 25 ? 6.066 40.188 3.303 1 26.83 25 LEU B O 1
ATOM 2227 N N . PHE B 1 26 ? 7.938 39.75 3.059 1 29.38 26 PHE B N 1
ATOM 2228 C CA . PHE B 1 26 ? 8.039 39.594 4.504 1 29.38 26 PHE B CA 1
ATOM 2229 C C . PHE B 1 26 ? 8.531 40.906 5.156 1 29.38 26 PHE B C 1
ATOM 2231 O O . PHE B 1 26 ? 9.562 41.438 4.762 1 29.38 26 PHE B O 1
ATOM 2238 N N . THR B 1 27 ? 7.617 41.781 5.59 1 28.09 27 THR B N 1
ATOM 2239 C CA . THR B 1 27 ? 7.984 42.75 6.602 1 28.09 27 THR B CA 1
ATOM 2240 C C . THR B 1 27 ? 8.805 42.125 7.711 1 28.09 27 THR B C 1
ATOM 2242 O O . THR B 1 27 ? 8.555 40.969 8.102 1 28.09 27 THR B O 1
ATOM 2245 N N . ASN B 1 28 ? 10.07 42.5 7.859 1 31.45 28 ASN B N 1
ATOM 2246 C CA . ASN B 1 28 ? 11.062 42.281 8.914 1 31.45 28 ASN B CA 1
ATOM 2247 C C . ASN B 1 28 ? 10.43 42.406 10.297 1 31.45 28 ASN B C 1
ATOM 2249 O O . ASN B 1 28 ? 10.508 43.469 10.938 1 31.45 28 ASN B O 1
ATOM 2253 N N . SER B 1 29 ? 9.125 42.438 10.609 1 32.34 29 SER B N 1
ATOM 2254 C CA . SER B 1 29 ? 8.891 42.875 11.984 1 32.34 29 SER B CA 1
ATOM 2255 C C . SER B 1 29 ? 9.773 42.125 12.969 1 32.34 29 SER B C 1
ATOM 2257 O O . SER B 1 29 ? 10.414 41.125 12.602 1 32.34 29 SER B O 1
ATOM 2259 N N . ASP B 1 30 ? 9.391 42.062 14.391 1 33.12 30 ASP B N 1
ATOM 2260 C CA . ASP B 1 30 ? 10.008 41.875 15.703 1 33.12 30 ASP B CA 1
ATOM 2261 C C . ASP B 1 30 ? 10.617 40.469 15.828 1 33.12 30 ASP B C 1
ATOM 2263 O O . ASP B 1 30 ? 9.922 39.469 15.672 1 33.12 30 ASP B O 1
ATOM 2267 N N . VAL B 1 31 ? 11.93 40.281 15.578 1 37.22 31 VAL B N 1
ATOM 2268 C CA . VAL B 1 31 ? 12.789 39.219 16.109 1 37.22 31 VAL B CA 1
ATOM 2269 C C . VAL B 1 31 ? 12.484 39 17.594 1 37.22 31 VAL B C 1
ATOM 2271 O O . VAL B 1 31 ? 12.891 39.812 18.438 1 37.22 31 VAL B O 1
ATOM 2274 N N . ASP B 1 32 ? 11.211 38.812 18.125 1 36.53 32 ASP B N 1
ATOM 2275 C CA . ASP B 1 32 ? 11.078 38.625 19.562 1 36.53 32 ASP B CA 1
ATOM 2276 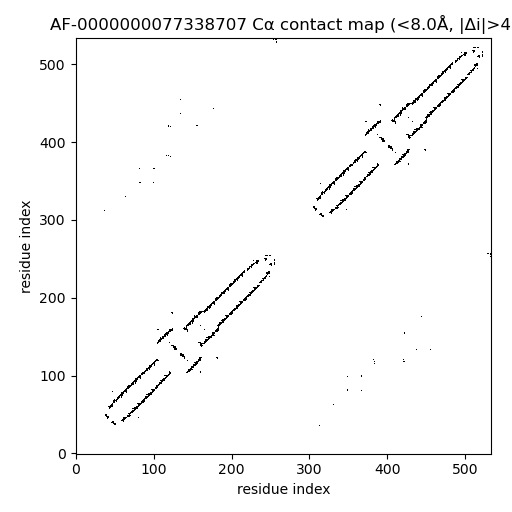C C . ASP B 1 32 ? 12.062 37.562 20.062 1 36.53 32 ASP B C 1
ATOM 2278 O O . ASP B 1 32 ? 12.219 36.531 19.438 1 36.53 32 ASP B O 1
ATOM 2282 N N . GLU B 1 33 ? 13.203 37.75 20.719 1 37.41 33 GLU B N 1
ATOM 2283 C CA . GLU B 1 33 ? 14.133 37.062 21.594 1 37.41 33 GLU B CA 1
ATOM 2284 C C . GLU B 1 33 ? 13.469 35.812 22.219 1 37.41 33 GLU B C 1
ATOM 2286 O O . GLU B 1 33 ? 14.094 35.125 23.016 1 37.41 33 GLU B O 1
ATOM 2291 N N . THR B 1 34 ? 12.203 35.875 22.578 1 38.28 34 THR B N 1
ATOM 2292 C CA . THR B 1 34 ? 11.609 34.688 23.203 1 38.28 34 THR B CA 1
ATOM 2293 C C . THR B 1 34 ? 11.781 33.469 22.312 1 38.28 34 THR B C 1
ATOM 2295 O O . THR B 1 34 ? 11.773 33.594 21.078 1 38.28 34 THR B O 1
ATOM 2298 N N . GLY B 1 35 ? 12.531 32.312 22.562 1 41.94 35 GLY B N 1
ATOM 2299 C CA . GLY B 1 35 ? 12.797 31.062 21.891 1 41.94 35 GLY B CA 1
ATOM 2300 C C . GLY B 1 35 ? 11.852 30.781 20.734 1 41.94 35 GLY B C 1
ATOM 2301 O O . GLY B 1 35 ? 10.938 29.969 20.859 1 41.94 35 GLY B O 1
ATOM 2302 N N . ARG B 1 36 ? 11.305 31.641 19.922 1 47.19 36 ARG B N 1
ATOM 2303 C CA . ARG B 1 36 ? 10.227 31.891 18.969 1 47.19 36 ARG B CA 1
ATOM 2304 C C . ARG B 1 36 ? 10.133 30.766 17.938 1 47.19 36 ARG B C 1
ATOM 2306 O O . ARG B 1 36 ? 11.148 30.219 17.516 1 47.19 36 ARG B O 1
ATOM 2313 N N . HIS B 1 37 ? 8.883 30.031 17.516 1 62.59 37 HIS B N 1
ATOM 2314 C CA . HIS B 1 37 ? 8.258 28.875 16.875 1 62.59 37 HIS B CA 1
ATOM 2315 C C . HIS B 1 37 ? 8.633 28.781 15.406 1 62.59 37 HIS B C 1
ATOM 2317 O O . HIS B 1 37 ? 8.273 29.656 14.617 1 62.59 37 HIS B O 1
ATOM 2323 N N . GLU B 1 38 ? 9.758 28 14.969 1 89.12 38 GLU B N 1
ATOM 2324 C CA . GLU B 1 38 ? 10.281 27.719 13.633 1 89.12 38 GLU B CA 1
ATOM 2325 C C . GLU B 1 38 ? 9.203 27.109 12.734 1 89.12 38 GLU B C 1
ATOM 2327 O O . GLU B 1 38 ? 9.328 27.141 11.508 1 89.12 38 GLU B O 1
ATOM 2332 N N . PHE B 1 39 ? 8.234 26.859 13.219 1 94.31 39 PHE B N 1
ATOM 2333 C CA . PHE B 1 39 ? 7.137 26.297 12.453 1 94.31 39 PHE B CA 1
ATOM 2334 C C . PHE B 1 39 ? 5.918 27.203 12.484 1 94.31 39 PHE B C 1
ATOM 2336 O O . PHE B 1 39 ? 5.613 27.812 13.523 1 94.31 39 PHE B O 1
ATOM 2343 N N . LEU B 1 40 ? 5.141 27.406 11.359 1 96 40 LEU B N 1
ATOM 2344 C CA . LEU B 1 40 ? 3.943 28.219 11.188 1 96 40 LEU B CA 1
ATOM 2345 C C . LEU B 1 40 ? 2.805 27.391 10.594 1 96 40 LEU B C 1
ATOM 2347 O O . LEU B 1 40 ? 3.043 26.359 9.984 1 96 40 LEU B O 1
ATOM 2351 N N . LYS B 1 41 ? 1.638 27.875 10.82 1 95.12 41 LYS B N 1
ATOM 2352 C CA . LYS B 1 41 ? 0.458 27.219 10.258 1 95.12 41 LYS B CA 1
ATOM 2353 C C . LYS B 1 41 ? 0.234 27.641 8.805 1 95.12 41 LYS B C 1
ATOM 2355 O O . LYS B 1 41 ? 0.33 28.828 8.484 1 95.12 41 LYS B O 1
ATOM 2360 N N . TRP B 1 42 ? 0.005 26.719 8.039 1 94.94 42 TRP B N 1
ATOM 2361 C CA . TRP B 1 42 ? -0.274 27.031 6.637 1 94.94 42 TRP B CA 1
ATOM 2362 C C . TRP B 1 42 ? -1.718 27.484 6.457 1 94.94 42 TRP B C 1
ATOM 2364 O O . TRP B 1 42 ? -2.627 26.969 7.105 1 94.94 42 TRP B O 1
ATOM 2374 N N . HIS B 1 43 ? -1.957 28.359 5.535 1 92.94 43 HIS B N 1
ATOM 2375 C CA . HIS B 1 43 ? -3.248 29.031 5.434 1 92.94 43 HIS B CA 1
ATOM 2376 C C . HIS B 1 43 ? -4.297 28.125 4.809 1 92.94 43 HIS B C 1
ATOM 2378 O O . HIS B 1 43 ? -5.492 28.281 5.051 1 92.94 43 HIS B O 1
ATOM 2384 N N . LYS B 1 44 ? -3.826 27.203 3.947 1 93.62 44 LYS B N 1
ATOM 2385 C CA . LYS B 1 44 ? -4.758 26.266 3.332 1 93.62 44 LYS B CA 1
ATOM 2386 C C . LYS B 1 44 ? -4.609 24.875 3.939 1 93.62 44 LYS B C 1
ATOM 2388 O O . LYS B 1 44 ? -3.646 24.156 3.648 1 93.62 44 LYS B O 1
ATOM 2393 N N . GLY B 1 45 ? -5.594 24.438 4.723 1 92 45 GLY B N 1
ATOM 2394 C CA . GLY B 1 45 ? -5.602 23.094 5.285 1 92 45 GLY B CA 1
ATOM 2395 C C . GLY B 1 45 ? -5.184 23.062 6.742 1 92 45 GLY B C 1
ATOM 2396 O O . GLY B 1 45 ? -5.527 22.125 7.465 1 92 45 GLY B O 1
ATOM 2397 N N . GLY B 1 46 ? -4.27 24 7.141 1 92.5 46 GLY B N 1
ATOM 2398 C CA . GLY B 1 46 ? -3.971 24.156 8.555 1 92.5 46 GLY B CA 1
ATOM 2399 C C . GLY B 1 46 ? -2.766 23.359 9.008 1 92.5 46 GLY B C 1
ATOM 2400 O O . GLY B 1 46 ? -2.51 23.234 10.211 1 92.5 46 GLY B O 1
ATOM 2401 N N . GLY B 1 47 ? -2.025 22.734 8.102 1 95.06 47 GLY B N 1
ATOM 2402 C CA . GLY B 1 47 ? -0.796 22.047 8.469 1 95.06 47 GLY B CA 1
ATOM 2403 C C . GLY B 1 47 ? 0.299 23 8.922 1 95.06 47 GLY B C 1
ATOM 2404 O O . GLY B 1 47 ? 0.125 24.219 8.898 1 95.06 47 GLY B O 1
ATOM 2405 N N . MET B 1 48 ? 1.395 22.344 9.375 1 97.19 48 MET B N 1
ATOM 2406 C CA . MET B 1 48 ? 2.512 23.141 9.875 1 97.19 48 MET B CA 1
ATOM 2407 C C . MET B 1 48 ? 3.693 23.094 8.914 1 97.19 48 MET B C 1
ATOM 2409 O O . MET B 1 48 ? 3.902 22.078 8.234 1 97.19 48 MET B O 1
ATOM 2413 N N . PHE B 1 49 ? 4.422 24.234 8.812 1 98 49 PHE B N 1
ATOM 2414 C CA . PHE B 1 49 ? 5.609 24.234 7.969 1 98 49 PHE B CA 1
ATOM 2415 C C . PHE B 1 49 ? 6.723 25.062 8.594 1 98 49 PHE B C 1
ATOM 2417 O O . PHE B 1 49 ? 6.453 26.062 9.266 1 98 49 PHE B O 1
ATOM 2424 N N . HIS B 1 50 ? 7.914 24.609 8.445 1 97.62 50 HIS B N 1
ATOM 2425 C CA . HIS B 1 50 ? 9.086 25.375 8.852 1 97.62 50 HIS B CA 1
ATOM 2426 C C . HIS B 1 50 ? 9.227 26.641 8.016 1 97.62 50 HIS B C 1
ATOM 2428 O O . HIS B 1 50 ? 9.016 26.625 6.805 1 97.62 50 HIS B O 1
ATOM 2434 N N . LYS B 1 51 ? 9.672 27.656 8.555 1 96.94 51 LYS B N 1
ATOM 2435 C CA . LYS B 1 51 ? 9.727 28.969 7.922 1 96.94 51 LYS B CA 1
ATOM 2436 C C . LYS B 1 51 ? 10.648 28.953 6.703 1 96.94 51 LYS B C 1
ATOM 2438 O O . LYS B 1 51 ? 10.492 29.781 5.797 1 96.94 51 LYS B O 1
ATOM 2443 N N . SER B 1 52 ? 11.562 28.031 6.738 1 97.31 52 SER B N 1
ATOM 2444 C CA . SER B 1 52 ? 12.516 28 5.633 1 97.31 52 SER B CA 1
ATOM 2445 C C . SER B 1 52 ? 11.984 27.172 4.469 1 97.31 52 SER B C 1
ATOM 2447 O O . SER B 1 52 ? 12.609 27.125 3.408 1 97.31 52 SER B O 1
ATOM 2449 N N . ALA B 1 53 ? 10.891 26.484 4.617 1 97.94 53 ALA B N 1
ATOM 2450 C CA . ALA B 1 53 ? 10.289 25.734 3.516 1 97.94 53 ALA B CA 1
ATOM 2451 C C . ALA B 1 53 ? 9.695 26.688 2.471 1 97.94 53 ALA B C 1
ATOM 2453 O O . ALA B 1 53 ? 9.281 27.797 2.797 1 97.94 53 ALA B O 1
ATOM 2454 N N . SER B 1 54 ? 9.781 26.359 1.233 1 98.44 54 SER B N 1
ATOM 2455 C CA . SER B 1 54 ? 9.156 27.078 0.135 1 98.44 54 SER B CA 1
ATOM 2456 C C . SER B 1 54 ? 7.918 26.359 -0.375 1 98.44 54 SER B C 1
ATOM 2458 O O . SER B 1 54 ? 8.023 25.312 -1.026 1 98.44 54 SER B O 1
ATOM 2460 N N . 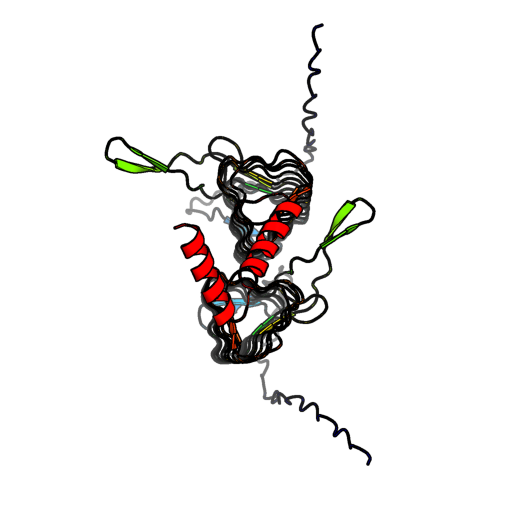ILE B 1 55 ? 6.762 26.891 -0.165 1 98.5 55 ILE B N 1
ATOM 2461 C CA . ILE B 1 55 ? 5.5 26.25 -0.514 1 98.5 55 ILE B CA 1
ATOM 2462 C C . ILE B 1 55 ? 4.703 27.141 -1.454 1 98.5 55 ILE B C 1
ATOM 2464 O O . ILE B 1 55 ? 4.461 28.312 -1.147 1 98.5 55 ILE B O 1
ATOM 2468 N N . ASP B 1 56 ? 4.336 26.609 -2.568 1 98.56 56 ASP B N 1
ATOM 2469 C CA . ASP B 1 56 ? 3.496 27.375 -3.479 1 98.56 56 ASP B CA 1
ATOM 2470 C C . ASP B 1 56 ? 2.166 27.75 -2.824 1 98.56 56 ASP B C 1
ATOM 2472 O O . ASP B 1 56 ? 1.551 26.922 -2.15 1 98.56 56 ASP B O 1
ATOM 2476 N N . PRO B 1 57 ? 1.643 28.891 -3.025 1 97.81 57 PRO B N 1
ATOM 2477 C CA . PRO B 1 57 ? 0.418 29.344 -2.361 1 97.81 57 PRO B CA 1
ATOM 2478 C C . PRO B 1 57 ? -0.798 28.484 -2.719 1 97.81 57 PRO B C 1
ATOM 2480 O O . PRO B 1 57 ? -1.785 28.469 -1.979 1 97.81 57 PRO B O 1
ATOM 2483 N N . THR B 1 58 ? -0.706 27.766 -3.773 1 98.12 58 THR B N 1
ATOM 2484 C CA . THR B 1 58 ? -1.855 26.984 -4.191 1 98.12 58 THR B CA 1
ATOM 2485 C C . THR B 1 58 ? -1.854 25.625 -3.502 1 98.12 58 THR B C 1
ATOM 2487 O O . THR B 1 58 ? -2.846 24.891 -3.555 1 98.12 58 THR B O 1
ATOM 2490 N N . ALA B 1 59 ? -0.781 25.266 -2.865 1 98.44 59 ALA B N 1
ATOM 2491 C CA . ALA B 1 59 ? -0.66 23.953 -2.24 1 98.44 59 ALA B CA 1
ATOM 2492 C C . ALA B 1 59 ? -1.558 23.844 -1.012 1 98.44 59 ALA B C 1
ATOM 2494 O O . ALA B 1 59 ? -1.815 24.844 -0.333 1 98.44 59 ALA B O 1
ATOM 2495 N N . MET B 1 60 ? -2.047 22.672 -0.826 1 98.31 60 MET B N 1
ATOM 2496 C CA . MET B 1 60 ? -2.844 22.359 0.355 1 98.31 60 MET B CA 1
ATOM 2497 C C . MET B 1 60 ? -2.049 21.5 1.331 1 98.31 60 MET B C 1
ATOM 2499 O O . MET B 1 60 ? -1.606 20.391 0.982 1 98.31 60 MET B O 1
ATOM 2503 N N . ILE B 1 61 ? -1.829 21.969 2.512 1 98.25 61 ILE B N 1
ATOM 2504 C CA . ILE B 1 61 ? -1.2 21.234 3.598 1 98.25 61 ILE B CA 1
ATOM 2505 C C . ILE B 1 61 ? -2.223 20.953 4.699 1 98.25 61 ILE B C 1
ATOM 2507 O O . ILE B 1 61 ? -2.523 21.844 5.504 1 98.25 61 ILE B O 1
ATOM 2511 N N . ASP B 1 62 ? -2.711 19.734 4.801 1 97.31 62 ASP B N 1
ATOM 2512 C CA . ASP B 1 62 ? -3.834 19.406 5.676 1 97.31 62 ASP B CA 1
ATOM 2513 C C . ASP B 1 62 ? -3.414 19.469 7.145 1 97.31 62 ASP B C 1
ATOM 2515 O O . ASP B 1 62 ? -2.229 19.344 7.461 1 97.31 62 ASP B O 1
ATOM 2519 N N . PHE B 1 63 ? -4.414 19.625 8 1 94.5 63 PHE B N 1
ATOM 2520 C CA . PHE B 1 63 ? -4.191 19.609 9.445 1 94.5 63 PHE B CA 1
ATOM 2521 C C . PHE B 1 63 ? -3.449 18.359 9.867 1 94.5 63 PHE B C 1
ATOM 2523 O O . PHE B 1 63 ? -3.781 17.25 9.422 1 94.5 63 PHE B O 1
ATOM 2530 N N . GLY B 1 64 ? -2.396 18.578 10.664 1 94 64 GLY B N 1
ATOM 2531 C CA . GLY B 1 64 ? -1.624 17.453 11.172 1 94 64 GLY B CA 1
ATOM 2532 C C . GLY B 1 64 ? -0.388 17.156 10.344 1 94 64 GLY B C 1
ATOM 2533 O O . GLY B 1 64 ? 0.519 16.453 10.805 1 94 64 GLY B O 1
ATOM 2534 N N . ALA B 1 65 ? -0.423 17.594 9.117 1 97.75 65 ALA B N 1
ATOM 2535 C CA . ALA B 1 65 ? 0.771 17.438 8.297 1 97.75 65 ALA B CA 1
ATOM 2536 C C . ALA B 1 65 ? 1.853 18.438 8.695 1 97.75 65 ALA B C 1
ATOM 2538 O O . ALA B 1 65 ? 1.552 19.5 9.25 1 97.75 65 ALA B O 1
ATOM 2539 N N . VAL B 1 66 ? 3.119 18.062 8.391 1 98.25 66 VAL B N 1
ATOM 2540 C CA . VAL B 1 66 ? 4.25 18.906 8.734 1 98.25 66 VAL B CA 1
ATOM 2541 C C . VAL B 1 66 ? 5.242 18.953 7.578 1 98.25 66 VAL B C 1
ATOM 2543 O O . VAL B 1 66 ? 5.617 17.906 7.035 1 98.25 66 VAL B O 1
ATOM 2546 N N . VAL B 1 67 ? 5.672 20.141 7.211 1 98.62 67 VAL B N 1
ATOM 2547 C CA . VAL B 1 67 ? 6.715 20.344 6.211 1 98.62 67 VAL B CA 1
ATOM 2548 C C . VAL B 1 67 ? 7.957 20.938 6.867 1 98.62 67 VAL B C 1
ATOM 2550 O O . VAL B 1 67 ? 7.91 22.062 7.387 1 98.62 67 VAL B O 1
ATOM 2553 N N . HIS B 1 68 ? 9.008 20.234 6.781 1 98.5 68 HIS B N 1
ATOM 2554 C CA . HIS B 1 68 ? 10.219 20.625 7.496 1 98.5 68 HIS B CA 1
ATOM 2555 C C . HIS B 1 68 ? 11.07 21.578 6.656 1 98.5 68 HIS B C 1
ATOM 2557 O O . HIS B 1 68 ? 10.672 21.953 5.555 1 98.5 68 HIS B O 1
ATOM 2563 N N . SER B 1 69 ? 12.242 21.938 7.215 1 98.06 69 SER B N 1
ATOM 2564 C CA . SER B 1 69 ? 13.094 23.031 6.73 1 98.06 69 SER B CA 1
ATOM 2565 C C . SER B 1 69 ? 13.656 22.719 5.348 1 98.06 69 SER B C 1
ATOM 2567 O O . SER B 1 69 ? 14.031 21.578 5.066 1 98.06 69 SER B O 1
ATOM 2569 N N . GLY B 1 70 ? 13.625 23.688 4.5 1 98.12 70 GLY B N 1
ATOM 2570 C CA . GLY B 1 70 ? 14.328 23.641 3.229 1 98.12 70 GLY B CA 1
ATOM 2571 C C . GLY B 1 70 ? 13.578 22.875 2.158 1 98.12 70 GLY B C 1
ATOM 2572 O O . GLY B 1 70 ? 14.062 22.734 1.033 1 98.12 70 GLY B O 1
ATOM 2573 N N . SER B 1 71 ? 12.438 22.391 2.494 1 98.5 71 SER B N 1
ATOM 2574 C CA . SER B 1 71 ? 11.672 21.609 1.533 1 98.5 71 SER B CA 1
ATOM 2575 C C . SER B 1 71 ? 10.906 22.5 0.565 1 98.5 71 SER B C 1
ATOM 2577 O O . SER B 1 71 ? 10.617 23.656 0.88 1 98.5 71 SER B O 1
ATOM 2579 N N . PHE B 1 72 ? 10.695 22 -0.63 1 98.75 72 PHE B N 1
ATOM 2580 C CA . PHE B 1 72 ? 9.969 22.688 -1.691 1 98.75 72 PHE B CA 1
ATOM 2581 C C . PHE B 1 72 ? 8.68 21.953 -2.037 1 98.75 72 PHE B C 1
ATOM 2583 O O . PHE B 1 72 ? 8.703 20.75 -2.307 1 98.75 72 PHE B O 1
ATOM 2590 N N . VAL B 1 73 ? 7.562 22.641 -2.02 1 98.81 73 VAL B N 1
ATOM 2591 C CA . VAL B 1 73 ? 6.258 22.094 -2.383 1 98.81 73 VAL B CA 1
ATOM 2592 C C . VAL B 1 73 ? 5.68 22.891 -3.559 1 98.81 73 VAL B C 1
ATOM 2594 O O . VAL B 1 73 ? 5.383 24.078 -3.434 1 98.81 73 VAL B O 1
ATOM 2597 N N . GLY B 1 74 ? 5.43 22.172 -4.617 1 98.75 74 GLY B N 1
ATOM 2598 C CA . GLY B 1 74 ? 5.051 22.812 -5.863 1 98.75 74 GLY B CA 1
ATOM 2599 C C . GLY B 1 74 ? 3.584 23.188 -5.918 1 98.75 74 GLY B C 1
ATOM 2600 O O . GLY B 1 74 ? 2.861 23.047 -4.93 1 98.75 74 GLY B O 1
ATOM 2601 N N . GLU B 1 75 ? 3.221 23.719 -7.133 1 98.62 75 GLU B N 1
ATOM 2602 C CA . GLU B 1 75 ? 1.869 24.203 -7.387 1 98.62 75 GLU B CA 1
ATOM 2603 C C . GLU B 1 75 ? 0.846 23.078 -7.285 1 98.62 75 GLU B C 1
ATOM 2605 O O . GLU B 1 75 ? 1.073 21.984 -7.793 1 98.62 75 GLU B O 1
ATOM 2610 N N . ASN B 1 76 ? -0.264 23.359 -6.59 1 98.62 76 ASN B N 1
ATOM 2611 C CA . ASN B 1 76 ? -1.424 22.469 -6.535 1 98.62 76 ASN B CA 1
ATOM 2612 C C . ASN B 1 76 ? -1.072 21.125 -5.918 1 98.62 76 ASN B C 1
ATOM 2614 O O . ASN B 1 76 ? -1.634 20.094 -6.301 1 98.62 76 ASN B O 1
ATOM 2618 N N . VAL B 1 77 ? -0.073 21.094 -5.074 1 98.81 77 VAL B N 1
ATOM 2619 C CA . VAL B 1 77 ? 0.254 19.906 -4.312 1 98.81 77 VAL B CA 1
ATOM 2620 C C . VAL B 1 77 ? -0.705 19.766 -3.133 1 98.81 77 VAL B C 1
ATOM 2622 O O . VAL B 1 77 ? -1.118 20.766 -2.537 1 98.81 77 VAL B O 1
ATOM 2625 N N . HIS B 1 78 ? -1.106 18.578 -2.834 1 98.81 78 HIS B N 1
ATOM 2626 C CA . HIS B 1 78 ? -1.9 18.266 -1.652 1 98.81 78 HIS B CA 1
ATOM 2627 C C . HIS B 1 78 ? -1.146 17.328 -0.717 1 98.81 78 HIS B C 1
ATOM 2629 O O . HIS B 1 78 ? -0.821 16.188 -1.094 1 98.81 78 HIS B O 1
ATOM 2635 N N . VAL B 1 79 ? -0.89 17.734 0.484 1 98.81 79 VAL B N 1
ATOM 2636 C CA . VAL B 1 79 ? -0.242 16.922 1.511 1 98.81 79 VAL B CA 1
ATOM 2637 C C . VAL B 1 79 ? -1.262 16.531 2.576 1 98.81 79 VAL B C 1
ATOM 2639 O O . VAL B 1 79 ? -1.755 17.375 3.32 1 98.81 79 VAL B O 1
ATOM 2642 N N . GLY B 1 80 ? -1.511 15.227 2.689 1 98.5 80 GLY B N 1
ATOM 2643 C CA . GLY B 1 80 ? -2.564 14.734 3.559 1 98.5 80 GLY B CA 1
ATOM 2644 C C . GLY B 1 80 ? -2.189 14.758 5.027 1 98.5 80 GLY B C 1
ATOM 2645 O O . GLY B 1 80 ? -1.007 14.812 5.371 1 98.5 80 GLY B O 1
ATOM 2646 N N . SER B 1 81 ? -3.238 14.641 5.859 1 98.19 81 SER B N 1
ATOM 2647 C CA . SER B 1 81 ? -3.068 14.688 7.309 1 98.19 81 SER B CA 1
ATOM 2648 C C . SER B 1 81 ? -2.092 13.625 7.789 1 98.19 81 SER B C 1
ATOM 2650 O O . SER B 1 81 ? -2.119 12.484 7.305 1 98.19 81 SER B O 1
ATOM 2652 N N . GLY B 1 82 ? -1.234 14.031 8.758 1 97.62 82 GLY B N 1
ATOM 2653 C CA . GLY B 1 82 ? -0.306 13.102 9.383 1 97.62 82 GLY B CA 1
ATOM 2654 C C . GLY B 1 82 ? 0.973 12.914 8.586 1 97.62 82 GLY B C 1
ATOM 2655 O O . GLY B 1 82 ? 1.955 12.375 9.094 1 97.62 82 GLY B O 1
ATOM 2656 N N . THR B 1 83 ? 0.965 13.375 7.375 1 98.69 83 THR B N 1
ATOM 2657 C CA . THR B 1 83 ? 2.137 13.227 6.52 1 98.69 83 THR B CA 1
ATOM 2658 C C . THR B 1 83 ? 3.26 14.156 6.973 1 98.69 83 THR B C 1
ATOM 2660 O O . THR B 1 83 ? 3.012 15.305 7.344 1 98.69 83 THR B O 1
ATOM 2663 N N . VAL B 1 84 ? 4.48 13.617 6.914 1 98.75 84 VAL B N 1
ATOM 2664 C CA . VAL B 1 84 ? 5.668 14.383 7.273 1 98.75 84 VAL B CA 1
ATOM 2665 C C . VAL B 1 84 ? 6.586 14.516 6.059 1 98.75 84 VAL B C 1
ATOM 2667 O O . VAL B 1 84 ? 7.047 13.516 5.512 1 98.75 84 VAL B O 1
ATOM 2670 N N . VAL B 1 85 ? 6.805 15.719 5.664 1 98.81 85 VAL B N 1
ATOM 2671 C CA . VAL B 1 85 ? 7.797 16.062 4.652 1 98.81 85 VAL B CA 1
ATOM 2672 C C . VAL B 1 85 ? 9.102 16.484 5.332 1 98.81 85 VAL B C 1
ATOM 2674 O O . VAL B 1 85 ? 9.18 17.578 5.891 1 98.81 85 VAL B O 1
ATOM 2677 N N . GLY B 1 86 ? 10.047 15.672 5.27 1 98.56 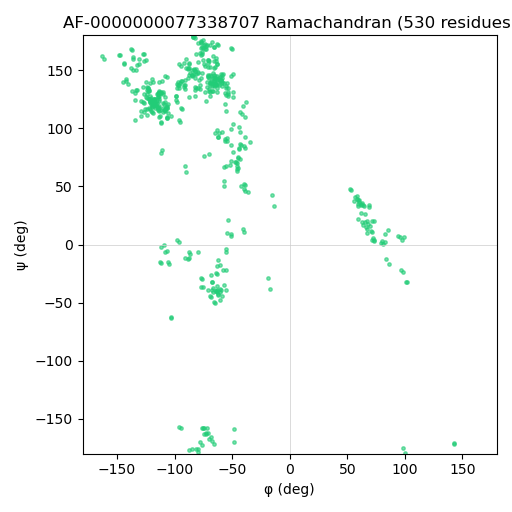86 GLY B N 1
ATOM 2678 C CA . GLY B 1 86 ? 11.297 15.922 5.965 1 98.56 86 GLY B CA 1
ATOM 2679 C C . GLY B 1 86 ? 12.07 17.094 5.383 1 98.56 86 GLY B C 1
ATOM 2680 O O . GLY B 1 86 ? 11.555 17.828 4.543 1 98.56 86 GLY B O 1
ATOM 2681 N N . ASP B 1 87 ? 13.352 17.219 5.852 1 98.38 87 ASP B N 1
ATOM 2682 C CA . ASP B 1 87 ? 14.188 18.328 5.422 1 98.38 87 ASP B CA 1
ATOM 2683 C C . ASP B 1 87 ? 14.625 18.172 3.969 1 98.38 87 ASP B C 1
ATOM 2685 O O . ASP B 1 87 ? 14.969 17.062 3.541 1 98.38 87 ASP B O 1
ATOM 2689 N N . ASN B 1 88 ? 14.539 19.234 3.229 1 98.31 88 ASN B N 1
ATOM 2690 C CA . ASN B 1 88 ? 15.133 19.328 1.898 1 98.31 88 ASN B CA 1
ATOM 2691 C C . ASN B 1 88 ? 14.5 18.328 0.935 1 98.31 88 ASN B C 1
ATOM 2693 O O . ASN B 1 88 ? 15.203 17.734 0.116 1 98.31 88 ASN B O 1
ATOM 2697 N N . VAL B 1 89 ? 13.266 18.062 1.076 1 98.81 89 VAL B N 1
ATOM 2698 C CA . VAL B 1 89 ? 12.477 17.25 0.15 1 98.81 89 VAL B CA 1
ATOM 2699 C C . VAL B 1 89 ? 11.836 18.156 -0.903 1 98.81 89 VAL B C 1
ATOM 2701 O O . VAL B 1 89 ? 11.391 19.25 -0.595 1 98.81 89 VAL B O 1
ATOM 2704 N N . THR B 1 90 ? 11.789 17.672 -2.104 1 98.88 90 THR B N 1
ATOM 2705 C CA . THR B 1 90 ? 11.141 18.391 -3.189 1 98.88 90 THR B CA 1
ATOM 2706 C C . THR B 1 90 ? 9.922 17.641 -3.697 1 98.88 90 THR B C 1
ATOM 2708 O O . THR B 1 90 ? 10.008 16.453 -4.012 1 98.88 90 THR B O 1
ATOM 2711 N N . ILE B 1 91 ? 8.812 18.312 -3.812 1 98.88 91 ILE B N 1
ATOM 2712 C CA . ILE B 1 91 ? 7.578 17.734 -4.344 1 98.88 91 ILE B CA 1
ATOM 2713 C C . ILE B 1 91 ? 7.113 18.547 -5.551 1 98.88 91 ILE B C 1
ATOM 2715 O O . ILE B 1 91 ? 6.852 19.75 -5.438 1 98.88 91 ILE B O 1
ATOM 2719 N N . GLY B 1 92 ? 6.934 17.875 -6.637 1 98.81 92 GLY B N 1
ATOM 2720 C CA . GLY B 1 92 ? 6.543 18.531 -7.879 1 98.81 92 GLY B CA 1
ATOM 2721 C C . GLY B 1 92 ? 5.074 18.906 -7.918 1 98.81 92 GLY B C 1
ATOM 2722 O O . GLY B 1 92 ? 4.293 18.453 -7.074 1 98.81 92 GLY B O 1
ATOM 2723 N N . GLN B 1 93 ? 4.719 19.625 -8.969 1 98.62 93 GLN B N 1
ATOM 2724 C CA . GLN B 1 93 ? 3.389 20.203 -9.07 1 98.62 93 GLN B CA 1
ATOM 2725 C C . GLN B 1 93 ? 2.32 19.125 -9.211 1 98.62 93 GLN B C 1
ATOM 2727 O O . GLN B 1 93 ? 2.566 18.078 -9.805 1 98.62 93 GLN B O 1
ATOM 2732 N N . SER B 1 94 ? 1.16 19.391 -8.68 1 98.75 94 SER B N 1
ATOM 2733 C CA . SER B 1 94 ? -0.073 18.625 -8.844 1 98.75 94 SER B CA 1
ATOM 2734 C C . SER B 1 94 ? 0.066 17.219 -8.273 1 98.75 94 SER B C 1
ATOM 2736 O O . SER B 1 94 ? -0.65 16.297 -8.688 1 98.75 94 SER B O 1
ATOM 2738 N N . THR B 1 95 ? 1.091 17.016 -7.445 1 98.75 95 THR B N 1
ATOM 2739 C CA . THR B 1 95 ? 1.267 15.734 -6.754 1 98.75 95 THR B CA 1
ATOM 2740 C C . THR B 1 95 ? 0.349 15.648 -5.539 1 98.75 95 THR B C 1
ATOM 2742 O O . THR B 1 95 ? 0.186 16.625 -4.805 1 98.75 95 THR B O 1
ATOM 2745 N N . LYS B 1 96 ? -0.305 14.484 -5.398 1 98.81 96 LYS B N 1
ATOM 2746 C CA . LYS B 1 96 ? -1.185 14.211 -4.266 1 98.81 96 LYS B CA 1
ATOM 2747 C C . LYS B 1 96 ? -0.556 13.195 -3.32 1 98.81 96 LYS B C 1
ATOM 2749 O O . LYS B 1 96 ? -0.251 12.07 -3.723 1 98.81 96 LYS B O 1
ATOM 2754 N N . ILE B 1 97 ? -0.401 13.586 -2.068 1 98.81 97 ILE B N 1
ATOM 2755 C CA . ILE B 1 97 ? 0.178 12.719 -1.046 1 98.81 97 ILE B CA 1
ATOM 2756 C C . ILE B 1 97 ? -0.876 12.391 0.009 1 98.81 97 ILE B C 1
ATOM 2758 O O . ILE B 1 97 ? -1.486 13.297 0.588 1 98.81 97 ILE B O 1
ATOM 2762 N N . GLY B 1 98 ? -1.082 11.109 0.292 1 98.44 98 GLY B N 1
ATOM 2763 C CA . GLY B 1 98 ? -2.111 10.641 1.207 1 98.44 98 GLY B CA 1
ATOM 2764 C C . GLY B 1 98 ? -1.771 10.891 2.664 1 98.44 98 GLY B C 1
ATOM 2765 O O . GLY B 1 98 ? -1.057 11.844 2.988 1 98.44 98 GLY B O 1
ATOM 2766 N N . TYR B 1 99 ? -2.41 10.102 3.559 1 98.56 99 TYR B N 1
ATOM 2767 C CA . TYR B 1 99 ? -2.262 10.242 5.004 1 98.56 99 TYR B CA 1
ATOM 2768 C C . TYR B 1 99 ? -1.039 9.484 5.504 1 98.56 99 TYR B C 1
ATOM 2770 O O . TYR B 1 99 ? -0.708 8.414 4.984 1 98.56 99 TYR B O 1
ATOM 2778 N N . ASN B 1 100 ? -0.409 10.062 6.535 1 98.44 100 ASN B N 1
ATOM 2779 C CA . ASN B 1 100 ? 0.629 9.391 7.309 1 98.44 100 ASN B CA 1
ATOM 2780 C C . ASN B 1 100 ? 1.765 8.898 6.41 1 98.44 100 ASN B C 1
ATOM 2782 O O . ASN B 1 100 ? 2.283 7.801 6.602 1 98.44 100 ASN B O 1
ATOM 2786 N N . VAL B 1 101 ? 2.088 9.68 5.406 1 98.81 101 VAL B N 1
ATOM 2787 C CA . VAL B 1 101 ? 3.236 9.398 4.551 1 98.81 101 VAL B CA 1
ATOM 2788 C C . VAL B 1 101 ? 4.496 10.016 5.156 1 98.81 101 VAL B C 1
ATOM 2790 O O . VAL B 1 101 ? 4.43 11.062 5.812 1 98.81 101 VAL B O 1
ATOM 2793 N N . ALA B 1 102 ? 5.656 9.336 4.969 1 98.88 102 ALA B N 1
ATOM 2794 C CA . ALA B 1 102 ? 6.945 9.836 5.441 1 98.88 102 ALA B CA 1
ATOM 2795 C C . ALA B 1 102 ? 7.918 10.039 4.281 1 98.88 102 ALA B C 1
ATOM 2797 O O . ALA B 1 102 ? 8.305 9.07 3.615 1 98.88 102 ALA B O 1
ATOM 2798 N N . LEU B 1 103 ? 8.383 11.258 4.039 1 98.81 103 LEU B N 1
ATOM 2799 C CA . LEU B 1 103 ? 9.305 11.586 2.959 1 98.81 103 LEU B CA 1
ATOM 2800 C C . LEU B 1 103 ? 10.609 12.141 3.512 1 98.81 103 LEU B C 1
ATOM 2802 O O . LEU B 1 103 ? 10.609 13.102 4.277 1 98.81 103 LEU B O 1
ATOM 2806 N N . ALA B 1 104 ? 11.68 11.516 3.152 1 98.69 104 ALA B N 1
ATOM 2807 C CA . ALA B 1 104 ? 13.016 11.961 3.529 1 98.69 104 ALA B CA 1
ATOM 2808 C C . ALA B 1 104 ? 14.023 11.695 2.41 1 98.69 104 ALA B C 1
ATOM 2810 O O . ALA B 1 104 ? 13.922 10.688 1.706 1 98.69 104 ALA B O 1
ATOM 2811 N N . ASN B 1 105 ? 14.891 12.617 2.207 1 98.38 105 ASN B N 1
ATOM 2812 C CA . ASN B 1 105 ? 16 12.422 1.277 1 98.38 105 ASN B CA 1
ATOM 2813 C C . ASN B 1 105 ? 15.5 11.977 -0.094 1 98.38 105 ASN B C 1
ATOM 2815 O O . ASN B 1 105 ? 16 11 -0.651 1 98.38 105 ASN B O 1
ATOM 2819 N N . CYS B 1 106 ? 14.469 12.719 -0.523 1 98.75 106 CYS B N 1
ATOM 2820 C CA . CYS B 1 106 ? 13.906 12.305 -1.804 1 98.75 106 CYS B CA 1
ATOM 2821 C C . CYS B 1 106 ? 13.375 13.508 -2.578 1 98.75 106 CYS B C 1
ATOM 2823 O O . CYS B 1 106 ? 13.266 14.602 -2.031 1 98.75 106 CYS B O 1
ATOM 2825 N N . THR B 1 107 ? 13.188 13.273 -3.85 1 98.88 107 THR B N 1
ATOM 2826 C CA . THR B 1 107 ? 12.477 14.172 -4.754 1 98.88 107 THR B CA 1
ATOM 2827 C C . THR B 1 107 ? 11.32 13.445 -5.438 1 98.88 107 THR B C 1
ATOM 2829 O O . THR B 1 107 ? 11.477 12.312 -5.906 1 98.88 107 THR B O 1
ATOM 2832 N N . ILE B 1 108 ? 10.211 14.07 -5.445 1 98.88 108 ILE B N 1
ATOM 2833 C CA . ILE B 1 108 ? 9.023 13.539 -6.105 1 98.88 108 ILE B CA 1
ATOM 2834 C C . ILE B 1 108 ? 8.648 14.422 -7.293 1 98.88 108 ILE B C 1
ATOM 2836 O O . ILE B 1 108 ? 8.555 15.648 -7.156 1 98.88 108 ILE B O 1
ATOM 2840 N N . GLY B 1 109 ? 8.406 13.836 -8.414 1 98.81 109 GLY B N 1
ATOM 2841 C CA . GLY B 1 109 ? 8.094 14.562 -9.633 1 98.81 109 GLY B CA 1
ATOM 2842 C C . GLY B 1 109 ? 6.691 15.133 -9.641 1 98.81 109 GLY B C 1
ATOM 2843 O O . GLY B 1 109 ? 6.051 15.242 -8.594 1 98.81 109 GLY B O 1
ATOM 2844 N N . ASP B 1 110 ? 6.266 15.492 -10.898 1 98.75 110 ASP B N 1
ATOM 2845 C CA . ASP B 1 110 ? 4.965 16.125 -11.109 1 98.75 110 ASP B CA 1
ATOM 2846 C C . ASP B 1 110 ? 3.861 15.078 -11.234 1 98.75 110 ASP B C 1
ATOM 2848 O O . ASP B 1 110 ? 4.094 13.984 -11.75 1 98.75 110 ASP B O 1
ATOM 2852 N N . SER B 1 111 ? 2.688 15.453 -10.734 1 98.38 111 SER B N 1
ATOM 2853 C CA . SER B 1 111 ? 1.459 14.711 -11 1 98.38 111 SER B CA 1
ATOM 2854 C C . SER B 1 111 ? 1.57 13.273 -10.516 1 98.38 111 SER B C 1
ATOM 2856 O O . SER B 1 111 ? 1.18 12.344 -11.219 1 98.38 111 SER B O 1
ATOM 2858 N N . CYS B 1 112 ? 2.227 13.109 -9.352 1 98.56 112 CYS B N 1
ATOM 2859 C CA . CYS B 1 112 ? 2.312 11.797 -8.727 1 98.56 112 CYS B CA 1
ATOM 2860 C C . CYS B 1 112 ? 1.17 11.586 -7.742 1 98.56 112 CYS B C 1
ATOM 2862 O O . CYS B 1 112 ? 0.503 12.539 -7.344 1 98.56 112 CYS B O 1
ATOM 2864 N N . VAL B 1 113 ? 0.874 10.344 -7.5 1 98.5 113 VAL B N 1
ATOM 2865 C CA . VAL B 1 113 ? -0.037 9.93 -6.434 1 98.5 113 VAL B CA 1
ATOM 2866 C C . VAL B 1 113 ? 0.691 9.008 -5.457 1 98.5 113 VAL B C 1
ATOM 2868 O O . VAL B 1 113 ? 1.122 7.914 -5.828 1 98.5 113 VAL B O 1
ATOM 2871 N N . ILE B 1 114 ? 0.858 9.469 -4.199 1 98.81 114 ILE B N 1
ATOM 2872 C CA . ILE B 1 114 ? 1.452 8.68 -3.127 1 98.81 114 ILE B CA 1
ATOM 2873 C C . ILE B 1 114 ? 0.378 8.305 -2.109 1 98.81 114 ILE B C 1
ATOM 2875 O O . ILE B 1 114 ? -0.165 9.172 -1.419 1 98.81 114 ILE B O 1
ATOM 2879 N N . HIS B 1 115 ? 0.062 7.027 -1.984 1 98.69 115 HIS B N 1
ATOM 2880 C CA . HIS B 1 115 ? -1.021 6.59 -1.112 1 98.69 115 HIS B CA 1
ATOM 2881 C C . HIS B 1 115 ? -0.571 6.543 0.344 1 98.69 115 HIS B C 1
ATOM 2883 O O . HIS B 1 115 ? 0.563 6.906 0.66 1 98.69 115 HIS B O 1
ATOM 2889 N N . HIS B 1 116 ? -1.521 6.129 1.16 1 98.75 116 HIS B N 1
ATOM 2890 C CA . HIS B 1 116 ? -1.346 6.266 2.602 1 98.75 116 HIS B CA 1
ATOM 2891 C C . HIS B 1 116 ? -0.197 5.395 3.102 1 98.75 116 HIS B C 1
ATOM 2893 O O . HIS B 1 116 ? -0.003 4.277 2.619 1 98.75 116 HIS B O 1
ATOM 2899 N N . GLY B 1 117 ? 0.554 5.891 4.082 1 98.56 117 GLY B N 1
ATOM 2900 C CA . GLY B 1 117 ? 1.501 5.098 4.852 1 98.56 117 GLY B CA 1
ATOM 2901 C C . GLY B 1 117 ? 2.809 4.855 4.117 1 98.56 117 GLY B C 1
ATOM 2902 O O . GLY B 1 117 ? 3.715 4.215 4.652 1 98.56 117 GLY B O 1
ATOM 2903 N N . VAL B 1 118 ? 2.951 5.387 2.943 1 98.88 118 VAL B N 1
ATOM 2904 C CA . VAL B 1 118 ? 4.16 5.164 2.156 1 98.88 118 VAL B CA 1
ATOM 2905 C C . VAL B 1 118 ? 5.355 5.816 2.85 1 98.88 118 VAL B C 1
ATOM 2907 O O . VAL B 1 118 ? 5.23 6.898 3.428 1 98.88 118 VAL B O 1
ATOM 2910 N N . CYS B 1 119 ? 6.551 5.148 2.773 1 98.88 119 CYS B N 1
ATOM 2911 C CA . CYS B 1 119 ? 7.816 5.68 3.273 1 98.88 119 CYS B CA 1
ATOM 2912 C C . CYS B 1 119 ? 8.852 5.766 2.16 1 98.88 119 CYS B C 1
ATOM 2914 O O . CYS B 1 119 ? 9.195 4.754 1.549 1 98.88 119 CYS B O 1
ATOM 2916 N N . ILE B 1 120 ? 9.383 6.969 1.936 1 98.88 120 ILE B N 1
ATOM 2917 C CA . ILE B 1 120 ? 10.359 7.156 0.875 1 98.88 120 ILE B CA 1
ATOM 2918 C C . ILE B 1 120 ? 11.617 7.812 1.444 1 98.88 120 ILE B C 1
ATOM 2920 O O . ILE B 1 120 ? 11.531 8.812 2.162 1 98.88 120 ILE B O 1
ATOM 2924 N N . GLY B 1 121 ? 12.805 7.207 1.135 1 98.69 121 GLY B N 1
ATOM 2925 C CA . GLY B 1 121 ? 14.07 7.895 1.321 1 98.69 121 GLY B CA 1
ATOM 2926 C C . GLY B 1 121 ? 14.781 7.496 2.602 1 98.69 121 GLY B C 1
ATOM 2927 O O . GLY B 1 121 ? 15.75 8.141 3.006 1 98.69 121 GLY B O 1
ATOM 2928 N N . GLN B 1 122 ? 14.32 6.527 3.348 1 97.81 122 GLN B N 1
ATOM 2929 C CA . GLN B 1 122 ? 15.055 5.988 4.488 1 97.81 122 GLN B CA 1
ATOM 2930 C C . GLN B 1 122 ? 16.297 5.215 4.031 1 97.81 122 GLN B C 1
ATOM 2932 O O . GLN B 1 122 ? 16.453 4.941 2.838 1 97.81 122 GLN B O 1
ATOM 2937 N N . ASP B 1 123 ? 17.125 4.824 4.988 1 96 123 ASP B N 1
ATOM 2938 C CA . ASP B 1 123 ? 18.359 4.105 4.695 1 96 123 ASP B CA 1
ATOM 2939 C C . ASP B 1 123 ? 18.062 2.727 4.109 1 96 123 ASP B C 1
ATOM 2941 O O . ASP B 1 123 ? 17.141 2.041 4.555 1 96 123 ASP B O 1
ATOM 2945 N N . GLY B 1 124 ? 18.875 2.385 3.154 1 94.06 124 GLY B N 1
ATOM 2946 C CA . GLY B 1 124 ? 18.844 1.016 2.666 1 94.06 124 GLY B CA 1
ATOM 2947 C C . GLY B 1 124 ? 19.453 0.02 3.635 1 94.06 124 GLY B C 1
ATOM 2948 O O . GLY B 1 124 ? 20.062 0.41 4.625 1 94.06 124 GLY B O 1
ATOM 2949 N N . PHE B 1 125 ? 19.25 -1.183 3.385 1 92.75 125 PHE B N 1
ATOM 2950 C CA . PHE B 1 125 ? 19.688 -2.299 4.215 1 92.75 125 PHE B CA 1
ATOM 2951 C C . PHE B 1 125 ? 21.078 -2.77 3.805 1 92.75 125 PHE B C 1
ATOM 2953 O O . PHE B 1 125 ? 21.25 -3.898 3.34 1 92.75 125 PHE B O 1
ATOM 2960 N N . GLY B 1 126 ? 22.016 -1.895 3.943 1 89.62 126 GLY B N 1
ATOM 2961 C CA . GLY B 1 126 ? 23.406 -2.189 3.639 1 89.62 126 GLY B CA 1
ATOM 2962 C C . GLY B 1 126 ? 24.281 -2.264 4.871 1 89.62 126 GLY B C 1
ATOM 2963 O O . GLY B 1 126 ? 24.438 -1.273 5.59 1 89.62 126 GLY B O 1
ATOM 2964 N N . PHE B 1 127 ? 24.859 -3.449 5.109 1 89.81 127 PHE B N 1
ATOM 2965 C CA . PHE B 1 127 ? 25.734 -3.672 6.254 1 89.81 127 PHE B CA 1
ATOM 2966 C C . PHE B 1 127 ? 26.953 -4.492 5.855 1 89.81 127 PHE B C 1
ATOM 2968 O O . PHE B 1 127 ? 26.938 -5.191 4.84 1 89.81 127 PHE B O 1
ATOM 2975 N N . PHE B 1 128 ? 27.984 -4.262 6.559 1 87.88 128 PHE B N 1
ATOM 2976 C CA . PHE B 1 128 ? 29.156 -5.113 6.41 1 87.88 128 PHE B CA 1
ATOM 2977 C C . PHE B 1 128 ? 29.688 -5.543 7.77 1 87.88 128 PHE B C 1
ATOM 2979 O O . PHE B 1 128 ? 29.344 -4.941 8.789 1 87.88 128 PHE B O 1
ATOM 2986 N N . THR B 1 129 ? 30.359 -6.672 7.746 1 90.06 129 THR B N 1
ATOM 2987 C CA . THR B 1 129 ? 30.984 -7.152 8.977 1 90.06 129 THR B CA 1
ATOM 2988 C C . THR B 1 129 ? 32.375 -6.574 9.133 1 90.06 129 THR B C 1
ATOM 2990 O O . THR B 1 129 ? 33.219 -6.672 8.227 1 90.06 129 THR B O 1
ATOM 2993 N N . ASP B 1 130 ? 32.531 -5.965 10.352 1 90.5 130 ASP B N 1
ATOM 2994 C CA . ASP B 1 130 ? 33.875 -5.414 10.57 1 90.5 130 ASP B CA 1
ATOM 2995 C C . ASP B 1 130 ? 34.844 -6.5 11.039 1 90.5 130 ASP B C 1
ATOM 2997 O O . ASP B 1 130 ? 34.5 -7.684 11.055 1 90.5 130 ASP B O 1
ATOM 3001 N N . GLU B 1 131 ? 36.062 -6.066 11.203 1 92.25 131 GLU B N 1
ATOM 3002 C CA . GLU B 1 131 ? 37.156 -6.98 11.57 1 92.25 131 GLU B CA 1
ATOM 3003 C C . GLU B 1 131 ? 36.812 -7.754 12.844 1 92.25 131 GLU B C 1
ATOM 3005 O O . GLU B 1 131 ? 37.312 -8.859 13.055 1 92.25 131 GLU B O 1
ATOM 3010 N N . ASN B 1 132 ? 35.906 -7.285 13.688 1 93.75 132 ASN B N 1
ATOM 3011 C CA . ASN B 1 132 ? 35.531 -7.914 14.953 1 93.75 132 ASN B CA 1
ATOM 3012 C C . ASN B 1 132 ? 34.25 -8.75 14.805 1 93.75 132 ASN B C 1
ATOM 3014 O O . ASN B 1 132 ? 33.719 -9.258 15.797 1 93.75 132 ASN B O 1
ATOM 3018 N N . GLY B 1 133 ? 33.781 -8.812 13.602 1 92.12 133 GLY B N 1
ATOM 3019 C CA . GLY B 1 133 ? 32.594 -9.617 13.328 1 92.12 133 GLY B CA 1
ATOM 3020 C C . GLY B 1 133 ? 31.297 -8.898 13.633 1 92.12 133 GLY B C 1
ATOM 3021 O O . GLY B 1 133 ? 30.25 -9.531 13.742 1 92.12 133 GLY B O 1
ATOM 3022 N N . VAL B 1 134 ? 31.422 -7.641 13.906 1 91.25 134 VAL B N 1
ATOM 3023 C CA . VAL B 1 134 ? 30.25 -6.836 14.242 1 91.25 134 VAL B CA 1
ATOM 3024 C C . VAL B 1 134 ? 29.672 -6.223 12.969 1 91.25 134 VAL B C 1
ATOM 3026 O O . VAL B 1 134 ? 30.422 -5.738 12.109 1 91.25 134 VAL B O 1
ATOM 3029 N N . MET B 1 135 ? 28.312 -6.332 12.867 1 91.94 135 MET B N 1
ATOM 3030 C CA . MET B 1 135 ? 27.641 -5.711 11.734 1 91.94 135 MET B CA 1
ATOM 3031 C C . MET B 1 135 ? 27.688 -4.191 11.828 1 91.94 135 MET B C 1
ATOM 3033 O O . MET B 1 135 ? 27.297 -3.615 12.844 1 91.94 135 MET B O 1
ATOM 3037 N N . VAL B 1 136 ? 28.172 -3.609 10.688 1 90.12 136 VAL B N 1
ATOM 3038 C CA . VAL B 1 136 ? 28.312 -2.156 10.633 1 90.12 136 VAL B CA 1
ATOM 3039 C C . VAL B 1 136 ? 27.547 -1.61 9.422 1 90.12 136 VAL B C 1
ATOM 3041 O O . VAL B 1 136 ? 27.609 -2.189 8.336 1 90.12 136 VAL B O 1
ATOM 3044 N N . LYS B 1 137 ? 26.922 -0.538 9.633 1 92.06 137 LYS B N 1
ATOM 3045 C CA . LYS B 1 137 ? 26.109 0.102 8.602 1 92.06 137 LYS B CA 1
ATOM 3046 C C . LYS B 1 137 ? 26.969 0.677 7.488 1 92.06 137 LYS B C 1
ATOM 3048 O O . LYS B 1 137 ? 27.984 1.317 7.758 1 92.06 137 LYS B O 1
ATOM 3053 N N . LYS B 1 138 ? 26.562 0.354 6.234 1 91.06 138 LYS B N 1
ATOM 3054 C CA . LYS B 1 138 ? 27.125 1.067 5.094 1 91.06 138 LYS B CA 1
ATOM 3055 C C . LYS B 1 138 ? 26.422 2.412 4.887 1 91.06 138 LYS B C 1
ATOM 3057 O O . LYS B 1 138 ? 25.203 2.504 4.977 1 91.06 138 LYS B O 1
ATOM 3062 N N . PRO B 1 139 ? 27.203 3.41 4.664 1 90.38 139 PRO B N 1
ATOM 3063 C CA . PRO B 1 139 ? 26.594 4.723 4.457 1 90.38 139 PRO B CA 1
ATOM 3064 C C . PRO B 1 139 ? 25.562 4.727 3.33 1 90.38 139 PRO B C 1
ATOM 3066 O O . PRO B 1 139 ? 25.812 4.168 2.258 1 90.38 139 PRO B O 1
ATOM 3069 N N . GLN B 1 140 ? 24.422 5.207 3.59 1 93.94 140 GLN B N 1
ATOM 3070 C CA . GLN B 1 140 ? 23.328 5.441 2.639 1 93.94 140 GLN B CA 1
ATOM 3071 C C . GLN B 1 140 ? 23.078 6.934 2.457 1 93.94 140 GLN B C 1
ATOM 3073 O O . GLN B 1 140 ? 22.062 7.453 2.92 1 93.94 140 GLN B O 1
ATOM 3078 N N . ALA B 1 141 ? 23.859 7.684 1.679 1 94.88 141 ALA B N 1
ATOM 3079 C CA . ALA B 1 141 ? 23.875 9.141 1.778 1 94.88 141 ALA B CA 1
ATOM 3080 C C . ALA B 1 141 ? 23.219 9.781 0.556 1 94.88 141 ALA B C 1
ATOM 3082 O O . ALA B 1 141 ? 23.094 11.008 0.485 1 94.88 141 ALA B O 1
ATOM 3083 N N . LEU B 1 142 ? 22.781 8.906 -0.349 1 97.44 142 LEU B N 1
ATOM 3084 C CA . LEU B 1 142 ? 22.203 9.5 -1.55 1 97.44 142 LEU B CA 1
ATOM 3085 C C . LEU B 1 142 ? 20.688 9.578 -1.432 1 97.44 142 LEU B C 1
ATOM 3087 O O . LEU B 1 142 ? 20.156 9.758 -0.334 1 97.44 142 LEU B O 1
ATOM 3091 N N . LYS B 1 143 ? 19.984 9.641 -2.643 1 98.62 143 LYS B N 1
ATOM 3092 C CA . LYS B 1 143 ? 18.578 10 -2.58 1 98.62 143 LYS B CA 1
ATOM 3093 C C . LYS B 1 143 ? 17.719 8.977 -3.318 1 98.62 143 LYS B C 1
ATOM 3095 O O . LYS B 1 143 ? 18.234 8.094 -3.998 1 98.62 143 LYS B O 1
ATOM 3100 N N . ALA B 1 144 ? 16.453 9.016 -3.051 1 98.88 144 ALA B N 1
ATOM 3101 C CA . ALA B 1 144 ? 15.43 8.406 -3.904 1 98.88 144 ALA B CA 1
ATOM 3102 C C . ALA B 1 144 ? 14.781 9.453 -4.805 1 98.88 144 ALA B C 1
ATOM 3104 O O . ALA B 1 144 ? 14.297 10.484 -4.328 1 98.88 144 ALA B O 1
ATOM 3105 N N . HIS B 1 145 ? 14.758 9.18 -6.098 1 98.88 145 HIS B N 1
ATOM 3106 C CA . HIS B 1 145 ? 14.148 10.078 -7.07 1 98.88 145 HIS B CA 1
ATOM 3107 C C . HIS B 1 145 ? 12.93 9.43 -7.73 1 98.88 145 HIS B C 1
ATOM 3109 O O . HIS B 1 145 ? 13.055 8.414 -8.406 1 98.88 145 HIS B O 1
ATOM 3115 N N . ILE B 1 146 ? 11.797 10.016 -7.516 1 98.94 146 ILE B N 1
ATOM 3116 C CA . ILE B 1 146 ? 10.562 9.57 -8.148 1 98.94 146 ILE B CA 1
ATOM 3117 C C . ILE B 1 146 ? 10.25 10.445 -9.359 1 98.94 146 ILE B C 1
ATOM 3119 O O . ILE B 1 146 ? 10.156 11.672 -9.242 1 98.94 146 ILE B O 1
ATOM 3123 N N . GLY B 1 147 ? 10.086 9.875 -10.492 1 98.69 147 GLY B N 1
ATOM 3124 C CA . GLY B 1 147 ? 9.781 10.609 -11.703 1 98.69 147 GLY B CA 1
ATOM 3125 C C . GLY B 1 147 ? 8.375 11.188 -11.719 1 98.69 147 GLY B C 1
ATOM 3126 O O . GLY B 1 147 ? 7.719 11.258 -10.672 1 98.69 147 GLY B O 1
ATOM 3127 N N . ASP B 1 148 ? 7.977 11.641 -12.945 1 98.38 148 ASP B N 1
ATOM 3128 C CA . ASP B 1 148 ? 6.664 12.258 -13.117 1 98.38 148 ASP B CA 1
ATOM 3129 C C . ASP B 1 148 ? 5.586 11.203 -13.344 1 98.38 148 ASP B C 1
ATOM 3131 O O . ASP B 1 148 ? 5.855 10.141 -13.914 1 98.38 148 ASP B O 1
ATOM 3135 N N . ASN B 1 149 ? 4.348 11.531 -12.898 1 97.31 149 ASN B N 1
ATOM 3136 C CA . ASN B 1 149 ? 3.182 10.695 -13.164 1 97.31 149 ASN B CA 1
ATOM 3137 C C . ASN B 1 149 ? 3.359 9.289 -12.609 1 97.31 149 ASN B C 1
ATOM 3139 O O . ASN B 1 149 ? 2.982 8.305 -13.25 1 97.31 149 ASN B O 1
ATOM 3143 N N . VAL B 1 150 ? 4.02 9.172 -11.484 1 98.12 150 VAL B N 1
ATOM 3144 C CA . VAL B 1 150 ? 4.199 7.906 -10.789 1 98.12 150 VAL B CA 1
ATOM 3145 C C . VAL B 1 150 ? 3.133 7.754 -9.711 1 98.12 150 VAL B C 1
ATOM 3147 O O . VAL B 1 150 ? 2.781 8.727 -9.031 1 98.12 150 VAL B O 1
ATOM 3150 N N . GLU B 1 151 ? 2.596 6.582 -9.562 1 98.44 151 GLU B N 1
ATOM 3151 C CA . GLU B 1 151 ? 1.7 6.238 -8.461 1 98.44 151 GLU B CA 1
ATOM 3152 C C . GLU B 1 151 ? 2.312 5.164 -7.566 1 98.44 151 GLU B C 1
ATOM 3154 O O . GLU B 1 151 ? 2.811 4.148 -8.055 1 98.44 151 GLU B O 1
ATOM 3159 N N . ILE B 1 152 ? 2.328 5.414 -6.227 1 98.69 152 ILE B N 1
ATOM 3160 C CA . ILE B 1 152 ? 2.885 4.477 -5.258 1 98.69 152 ILE B CA 1
ATOM 3161 C C . ILE B 1 152 ? 1.807 4.07 -4.258 1 98.69 152 ILE B C 1
ATOM 3163 O O . ILE B 1 152 ? 1.227 4.918 -3.578 1 98.69 152 ILE B O 1
ATOM 3167 N N . GLY B 1 153 ? 1.567 2.748 -4.137 1 98.69 153 GLY B N 1
ATOM 3168 C CA . GLY B 1 153 ? 0.5 2.199 -3.316 1 98.69 153 GLY B CA 1
ATOM 3169 C C . GLY B 1 153 ? 0.802 2.25 -1.83 1 98.69 153 GLY B C 1
ATOM 3170 O O . GLY B 1 153 ? 1.956 2.418 -1.431 1 98.69 153 GLY B O 1
ATOM 3171 N N . ALA B 1 154 ? -0.219 1.966 -1.055 1 98.81 154 ALA B N 1
ATOM 3172 C CA . ALA B 1 154 ? -0.199 2.145 0.395 1 98.81 154 ALA B CA 1
ATOM 3173 C C . ALA B 1 154 ? 0.843 1.239 1.045 1 98.81 154 ALA B C 1
ATOM 3175 O O . ALA B 1 154 ? 1.019 0.089 0.635 1 98.81 154 ALA B O 1
ATOM 3176 N N . ASN B 1 155 ? 1.553 1.765 2.121 1 98.62 155 ASN B N 1
ATOM 3177 C CA . ASN B 1 155 ? 2.498 1.08 2.998 1 98.62 155 ASN B CA 1
ATOM 3178 C C . ASN B 1 155 ? 3.668 0.494 2.213 1 98.62 155 ASN B C 1
ATOM 3180 O O . ASN B 1 155 ? 4.301 -0.467 2.656 1 98.62 155 ASN B O 1
ATOM 3184 N N . SER B 1 156 ? 3.953 1.004 1.009 1 98.81 156 SER B N 1
ATOM 3185 C CA . SER B 1 156 ? 5.164 0.646 0.281 1 98.81 156 SER B CA 1
ATOM 3186 C C . SER B 1 156 ? 6.371 1.421 0.8 1 98.81 156 SER B C 1
ATOM 3188 O O . SER B 1 156 ? 6.219 2.486 1.401 1 98.81 156 SER B O 1
ATOM 3190 N N . CYS B 1 157 ? 7.566 0.821 0.544 1 98.81 157 CYS B N 1
ATOM 3191 C CA . CYS B 1 157 ? 8.812 1.426 0.992 1 98.81 157 CYS B CA 1
ATOM 3192 C C . CYS B 1 157 ? 9.797 1.565 -0.164 1 98.81 157 CYS B C 1
ATOM 3194 O O . CYS B 1 157 ? 9.992 0.626 -0.938 1 98.81 157 CYS B O 1
ATOM 3196 N N . ILE B 1 158 ? 10.438 2.73 -0.255 1 98.88 158 ILE B N 1
ATOM 3197 C CA . ILE B 1 158 ? 11.484 2.992 -1.237 1 98.88 158 ILE B CA 1
ATOM 3198 C C . ILE B 1 158 ? 12.719 3.564 -0.54 1 98.88 158 ILE B C 1
ATOM 3200 O O . ILE B 1 158 ? 12.688 4.691 -0.035 1 98.88 158 ILE B O 1
ATOM 3204 N N . ASP B 1 159 ? 13.797 2.828 -0.561 1 98.75 159 ASP B N 1
ATOM 3205 C CA . ASP B 1 159 ? 15.016 3.248 0.129 1 98.75 159 ASP B CA 1
ATOM 3206 C C . ASP B 1 159 ? 15.82 4.219 -0.727 1 98.75 159 ASP B C 1
ATOM 3208 O O . ASP B 1 159 ? 15.82 4.129 -1.956 1 98.75 159 ASP B O 1
ATOM 3212 N N . ARG B 1 160 ? 16.516 5.066 -0.076 1 98.31 160 ARG B N 1
ATOM 3213 C CA . ARG B 1 160 ? 17.469 5.941 -0.755 1 98.31 160 ARG B CA 1
ATOM 3214 C C . ARG B 1 160 ? 18.688 5.164 -1.219 1 98.31 160 ARG B C 1
ATOM 3216 O O . ARG B 1 160 ? 18.906 4.023 -0.801 1 98.31 160 ARG B O 1
ATOM 3223 N N . GLY B 1 161 ? 19.531 5.898 -2.031 1 97.38 161 GLY B N 1
ATOM 3224 C CA . GLY B 1 161 ? 20.703 5.273 -2.613 1 97.38 161 GLY B CA 1
ATOM 3225 C C . GLY B 1 161 ? 21.922 5.336 -1.711 1 97.38 161 GLY B C 1
ATOM 3226 O O . GLY B 1 161 ? 22.031 6.219 -0.858 1 97.38 161 GLY B O 1
ATOM 3227 N N . SER B 1 162 ? 22.797 4.348 -1.981 1 96.12 162 SER B N 1
ATOM 3228 C CA . SER B 1 162 ? 24.109 4.34 -1.332 1 96.12 162 SER B CA 1
ATOM 3229 C C . SER B 1 162 ? 25.203 4.801 -2.287 1 96.12 162 SER B C 1
ATOM 3231 O O . SER B 1 162 ? 25.766 5.879 -2.113 1 96.12 162 SER B O 1
ATOM 3233 N N . TRP B 1 163 ? 25.422 4.051 -3.367 1 95.62 163 TRP B N 1
ATOM 3234 C CA . TRP B 1 163 ? 26.469 4.418 -4.312 1 95.62 163 TRP B CA 1
ATOM 3235 C C . TRP B 1 163 ? 25.875 5.023 -5.578 1 95.62 163 TRP B C 1
ATOM 3237 O O . TRP B 1 163 ? 26.578 5.637 -6.375 1 95.62 163 TRP B O 1
ATOM 3247 N N . ARG B 1 164 ? 24.609 4.812 -5.754 1 97.69 164 ARG B N 1
ATOM 3248 C CA . ARG B 1 164 ? 23.828 5.547 -6.746 1 97.69 164 ARG B CA 1
ATOM 3249 C C . ARG B 1 164 ? 22.422 5.824 -6.234 1 97.69 164 ARG B C 1
ATOM 3251 O O . ARG B 1 164 ? 21.938 5.148 -5.324 1 97.69 164 ARG B O 1
ATOM 3258 N N . ASP B 1 165 ? 21.844 6.855 -6.793 1 98.69 165 ASP B N 1
ATOM 3259 C CA . ASP B 1 165 ? 20.484 7.184 -6.363 1 98.69 165 ASP B CA 1
ATOM 3260 C C . ASP B 1 165 ? 19.5 6.074 -6.742 1 98.69 165 ASP B C 1
ATOM 3262 O O . ASP B 1 165 ? 19.672 5.418 -7.77 1 98.69 165 ASP B O 1
ATOM 3266 N N . THR B 1 166 ? 18.578 5.797 -5.875 1 98.81 166 THR B N 1
ATOM 3267 C CA . THR B 1 166 ? 17.422 5.016 -6.27 1 98.81 166 THR B CA 1
ATOM 3268 C C . THR B 1 166 ? 16.516 5.828 -7.188 1 98.81 166 THR B C 1
ATOM 3270 O O . THR B 1 166 ? 16.203 6.988 -6.898 1 98.81 166 THR B O 1
ATOM 3273 N N . MET B 1 167 ? 16.078 5.172 -8.312 1 98.88 167 MET B N 1
ATOM 3274 C CA . MET B 1 167 ? 15.336 5.93 -9.312 1 98.88 167 MET B CA 1
ATOM 3275 C C . MET B 1 167 ? 14.086 5.172 -9.75 1 98.88 167 MET B C 1
ATOM 3277 O O . MET B 1 167 ? 14.156 3.975 -10.047 1 98.88 167 MET B O 1
ATOM 3281 N N . ILE B 1 168 ? 12.992 5.863 -9.781 1 98.81 168 ILE B N 1
ATOM 3282 C CA . ILE B 1 168 ? 11.758 5.367 -10.383 1 98.81 168 ILE B CA 1
ATOM 3283 C C . ILE B 1 168 ? 11.414 6.199 -11.617 1 98.81 168 ILE B C 1
ATOM 3285 O O . ILE B 1 168 ? 11.227 7.414 -11.516 1 98.81 168 ILE B O 1
ATOM 3289 N N . GLY B 1 169 ? 11.242 5.562 -12.734 1 98.19 169 GLY B N 1
ATOM 3290 C CA . GLY B 1 169 ? 10.992 6.25 -13.992 1 98.19 169 GLY B CA 1
ATOM 3291 C C . GLY B 1 169 ? 9.562 6.746 -14.133 1 98.19 169 GLY B C 1
ATOM 3292 O O . GLY B 1 169 ? 8.664 6.254 -13.453 1 98.19 169 GLY B O 1
ATOM 3293 N N . ASP B 1 170 ? 9.406 7.641 -15.109 1 97.19 170 ASP B N 1
ATOM 3294 C CA . ASP B 1 170 ? 8.125 8.297 -15.336 1 97.19 170 ASP B CA 1
ATOM 3295 C C . ASP B 1 170 ? 7.027 7.277 -15.648 1 97.19 170 ASP B C 1
ATOM 3297 O O . ASP B 1 170 ? 7.277 6.277 -16.328 1 97.19 170 ASP B O 1
ATOM 3301 N N . HIS B 1 171 ? 5.777 7.547 -15.094 1 95.62 171 HIS B N 1
ATOM 3302 C CA . HIS B 1 171 ? 4.543 6.848 -15.445 1 95.62 171 HIS B CA 1
ATOM 3303 C C . HIS B 1 171 ? 4.527 5.438 -14.859 1 95.62 171 HIS B C 1
ATOM 3305 O O . HIS B 1 171 ? 3.605 4.664 -15.117 1 95.62 171 HIS B O 1
ATOM 3311 N N . SER B 1 172 ? 5.531 5.066 -14.078 1 96.44 172 SER B N 1
ATOM 3312 C CA . SER B 1 172 ? 5.508 3.764 -13.43 1 96.44 172 SER B CA 1
ATOM 3313 C C . SER B 1 172 ? 4.465 3.723 -12.312 1 96.44 172 SER B C 1
ATOM 3315 O O . SER B 1 172 ? 4.203 4.734 -11.664 1 96.44 172 SER B O 1
ATOM 3317 N N . LYS B 1 173 ? 3.852 2.529 -12.211 1 97.69 173 LYS B N 1
ATOM 3318 C CA . LYS B 1 173 ? 2.818 2.287 -11.211 1 97.69 173 LYS B CA 1
ATOM 3319 C C . LYS B 1 173 ? 3.246 1.193 -10.234 1 97.69 173 LYS B C 1
ATOM 3321 O O . LYS B 1 173 ? 3.586 0.083 -10.648 1 97.69 173 LYS B O 1
ATOM 3326 N N . ILE B 1 174 ? 3.199 1.551 -8.938 1 98.25 174 ILE B N 1
ATOM 3327 C CA . ILE B 1 174 ? 3.615 0.656 -7.859 1 98.25 174 ILE B CA 1
ATOM 3328 C C . ILE B 1 174 ? 2.436 0.385 -6.93 1 98.25 174 ILE B C 1
ATOM 3330 O O . ILE B 1 174 ? 1.829 1.318 -6.398 1 98.25 174 ILE B O 1
ATOM 3334 N N . ASP B 1 175 ? 2.053 -0.875 -6.781 1 98.19 175 ASP B N 1
ATOM 3335 C CA . ASP B 1 175 ? 0.926 -1.277 -5.945 1 98.19 175 ASP B CA 1
ATOM 3336 C C . ASP B 1 175 ? 1.299 -1.237 -4.465 1 98.19 175 ASP B C 1
ATOM 3338 O O . ASP B 1 175 ? 2.301 -0.626 -4.09 1 98.19 175 ASP B O 1
ATOM 3342 N N . ASN B 1 176 ? 0.329 -1.758 -3.566 1 98.69 176 ASN B N 1
ATOM 3343 C CA . ASN B 1 176 ? 0.512 -1.733 -2.119 1 98.69 176 ASN B CA 1
ATOM 3344 C C . ASN B 1 176 ? 1.588 -2.719 -1.672 1 98.69 176 ASN B C 1
ATOM 3346 O O . ASN B 1 176 ? 1.788 -3.756 -2.309 1 98.69 176 ASN B O 1
ATOM 3350 N N . LEU B 1 177 ? 2.258 -2.377 -0.475 1 98.56 177 LEU B N 1
ATOM 3351 C CA . LEU B 1 177 ? 3.141 -3.287 0.245 1 98.56 177 LEU B CA 1
ATOM 3352 C C . LEU B 1 177 ? 4.289 -3.748 -0.647 1 98.56 177 LEU B C 1
ATOM 3354 O O . LEU B 1 177 ? 4.676 -4.918 -0.615 1 98.56 177 LEU B O 1
ATOM 3358 N N . VAL B 1 178 ? 4.809 -2.828 -1.459 1 98.75 178 VAL B N 1
ATOM 3359 C CA . VAL B 1 178 ? 5.961 -3.105 -2.314 1 98.75 178 VAL B CA 1
ATOM 3360 C C . VAL B 1 178 ? 7.238 -2.611 -1.64 1 98.75 178 VAL B C 1
ATOM 3362 O O . VAL B 1 178 ? 7.246 -1.55 -1.013 1 98.75 178 VAL B O 1
ATOM 3365 N N . GLN B 1 179 ? 8.266 -3.402 -1.76 1 98.81 179 GLN B N 1
ATOM 3366 C CA . GLN B 1 179 ? 9.594 -3.051 -1.265 1 98.81 179 GLN B CA 1
ATOM 3367 C C . GLN B 1 179 ? 10.555 -2.76 -2.416 1 98.81 179 GLN B C 1
ATOM 3369 O O . GLN B 1 179 ? 10.781 -3.619 -3.271 1 98.81 179 GLN B O 1
ATOM 3374 N N . ILE B 1 180 ? 11.133 -1.567 -2.473 1 98.81 180 ILE B N 1
ATOM 3375 C CA . ILE B 1 180 ? 12.18 -1.193 -3.418 1 98.81 180 ILE B CA 1
ATOM 3376 C C . ILE B 1 180 ? 13.438 -0.792 -2.656 1 98.81 180 ILE B C 1
ATOM 3378 O O . ILE B 1 180 ? 13.477 0.259 -2.012 1 98.81 180 ILE B O 1
ATOM 3382 N N . ALA B 1 181 ? 14.5 -1.579 -2.797 1 98.62 181 ALA B N 1
ATOM 3383 C CA . ALA B 1 181 ? 15.695 -1.417 -1.979 1 98.62 181 ALA B CA 1
ATOM 3384 C C . ALA B 1 181 ? 16.609 -0.339 -2.553 1 98.62 181 ALA B C 1
ATOM 3386 O O . ALA B 1 181 ? 16.281 0.289 -3.562 1 98.62 181 ALA B O 1
ATOM 3387 N N . HIS B 1 182 ? 17.688 -0.133 -1.88 1 98 182 HIS B N 1
ATOM 3388 C CA . HIS B 1 182 ? 18.672 0.895 -2.219 1 98 182 HIS B CA 1
ATOM 3389 C C . HIS B 1 182 ? 19.25 0.67 -3.615 1 98 182 HIS B C 1
ATOM 3391 O O . HIS B 1 182 ? 19.422 -0.473 -4.043 1 98 182 HIS B O 1
ATOM 3397 N N . ASN B 1 183 ? 19.531 1.743 -4.34 1 98.44 183 ASN B N 1
ATOM 3398 C CA . ASN B 1 183 ? 20.281 1.774 -5.594 1 98.44 183 ASN B CA 1
ATOM 3399 C C . ASN B 1 183 ? 19.453 1.195 -6.742 1 98.44 183 ASN B C 1
ATOM 3401 O O . ASN B 1 183 ? 19.984 0.981 -7.836 1 98.44 183 ASN B O 1
ATOM 3405 N N . VAL B 1 184 ? 18.219 0.873 -6.488 1 98.81 184 VAL B N 1
ATOM 3406 C CA . VAL B 1 184 ? 17.391 0.309 -7.551 1 98.81 184 VAL B CA 1
ATOM 3407 C C . VAL B 1 184 ? 17.094 1.385 -8.594 1 98.81 184 VAL B C 1
ATOM 3409 O O . VAL B 1 184 ? 16.797 2.533 -8.242 1 98.81 184 VAL B O 1
ATOM 3412 N N . VAL B 1 185 ? 17.156 0.991 -9.836 1 98.88 185 VAL B N 1
ATOM 3413 C CA . VAL B 1 185 ? 16.75 1.851 -10.945 1 98.88 185 VAL B CA 1
ATOM 3414 C C . VAL B 1 185 ? 15.648 1.171 -11.75 1 98.88 185 VAL B C 1
ATOM 3416 O O . VAL B 1 185 ? 15.875 0.115 -12.352 1 98.88 185 VAL B O 1
ATOM 3419 N N . ILE B 1 186 ? 14.547 1.757 -11.781 1 98.62 186 ILE B N 1
ATOM 3420 C CA . ILE B 1 186 ? 13.383 1.285 -12.523 1 98.62 186 ILE B CA 1
ATOM 3421 C C . ILE B 1 186 ? 13.094 2.234 -13.688 1 98.62 186 ILE B C 1
ATOM 3423 O O . ILE B 1 186 ? 13.047 3.453 -13.5 1 98.62 186 ILE B O 1
ATOM 3427 N N . GLY B 1 187 ? 12.898 1.746 -14.852 1 97.88 187 GLY B N 1
ATOM 3428 C CA . GLY B 1 187 ? 12.625 2.545 -16.031 1 97.88 187 GLY B CA 1
ATOM 3429 C C . GLY B 1 187 ? 11.234 3.148 -16.031 1 97.88 187 GLY B C 1
ATOM 3430 O O . GLY B 1 187 ? 10.609 3.287 -14.977 1 97.88 187 GLY B O 1
ATOM 3431 N N . LYS B 1 188 ? 10.82 3.557 -17.25 1 96.5 188 LYS B N 1
ATOM 3432 C CA . LYS B 1 188 ? 9.523 4.203 -17.438 1 96.5 188 LYS B CA 1
ATOM 3433 C C . LYS B 1 188 ? 8.422 3.17 -17.672 1 96.5 188 LYS B C 1
ATOM 3435 O O . LYS B 1 188 ? 8.688 2.086 -18.203 1 96.5 188 LYS B O 1
ATOM 3440 N N . CYS B 1 189 ? 7.18 3.564 -17.266 1 94.94 189 CYS B N 1
ATOM 3441 C CA . CYS B 1 189 ? 5.977 2.812 -17.594 1 94.94 189 CYS B CA 1
ATOM 3442 C C . CYS B 1 189 ? 6.074 1.373 -17.109 1 94.94 189 CYS B C 1
ATOM 3444 O O . CYS B 1 189 ? 5.703 0.441 -17.828 1 94.94 189 CYS B O 1
ATOM 3446 N N . CYS B 1 190 ? 6.602 1.184 -15.938 1 96.31 190 CYS B N 1
ATOM 3447 C CA . CYS B 1 190 ? 6.652 -0.136 -15.312 1 96.31 190 CYS B CA 1
ATOM 3448 C C . CYS B 1 190 ? 5.469 -0.346 -14.383 1 96.31 190 CYS B C 1
ATOM 3450 O O . CYS B 1 190 ? 4.875 0.62 -13.898 1 96.31 190 CYS B O 1
ATOM 3452 N N . ILE B 1 191 ? 5.141 -1.638 -14.219 1 96.88 191 ILE B N 1
ATOM 3453 C CA . ILE B 1 191 ? 4.051 -2.033 -13.336 1 96.88 191 ILE B CA 1
ATOM 3454 C C . ILE B 1 191 ? 4.559 -3.029 -12.297 1 96.88 191 ILE B C 1
ATOM 3456 O O . ILE B 1 191 ? 5.027 -4.117 -12.648 1 96.88 191 ILE B O 1
ATOM 3460 N N . LEU B 1 192 ? 4.5 -2.623 -11.008 1 97.88 192 LEU B N 1
ATOM 3461 C CA . LEU B 1 192 ? 4.844 -3.512 -9.906 1 97.88 192 LEU B CA 1
ATOM 3462 C C . LEU B 1 192 ? 3.615 -3.83 -9.062 1 97.88 192 LEU B C 1
ATOM 3464 O O . LEU B 1 192 ? 3.145 -2.984 -8.297 1 97.88 192 LEU B O 1
ATOM 3468 N N . CYS B 1 193 ? 3.146 -5.078 -9.148 1 97.31 193 CYS B N 1
ATOM 3469 C CA . CYS B 1 193 ? 1.933 -5.465 -8.438 1 97.31 193 CYS B CA 1
ATOM 3470 C C . CYS B 1 193 ? 2.215 -5.684 -6.961 1 97.31 193 CYS B C 1
ATOM 3472 O O . CYS B 1 193 ? 3.35 -5.523 -6.508 1 97.31 193 CYS B O 1
ATOM 3474 N N . GLY B 1 194 ? 1.11 -5.918 -6.215 1 97.62 194 GLY B N 1
ATOM 3475 C CA . GLY B 1 194 ? 1.171 -5.941 -4.762 1 97.62 194 GLY B CA 1
ATOM 3476 C C . GLY B 1 194 ? 2.209 -6.91 -4.223 1 97.62 194 GLY B C 1
ATOM 3477 O O . GLY B 1 194 ? 2.359 -8.016 -4.742 1 97.62 194 GLY B O 1
ATOM 3478 N N . GLN B 1 195 ? 2.951 -6.465 -3.145 1 97.75 195 GLN B N 1
ATOM 3479 C CA . GLN B 1 195 ? 3.861 -7.285 -2.354 1 97.75 195 GLN B CA 1
ATOM 3480 C C . GLN B 1 195 ? 5.07 -7.719 -3.18 1 97.75 195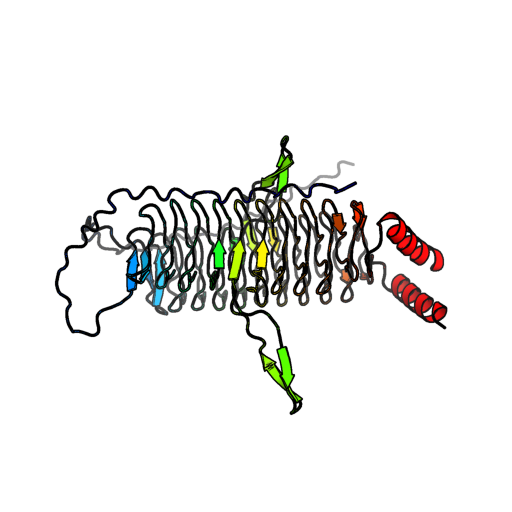 GLN B C 1
ATOM 3482 O O . GLN B 1 195 ? 5.734 -8.703 -2.848 1 97.75 195 GLN B O 1
ATOM 3487 N N . VAL B 1 196 ? 5.387 -7.02 -4.281 1 98.12 196 VAL B N 1
ATOM 3488 C CA . VAL B 1 196 ? 6.637 -7.203 -5.008 1 98.12 196 VAL B CA 1
ATOM 3489 C C . VAL B 1 196 ? 7.812 -6.762 -4.137 1 98.12 196 VAL B C 1
ATOM 3491 O O . VAL B 1 196 ? 7.695 -5.801 -3.373 1 98.12 196 VAL B O 1
ATOM 3494 N N . GLY B 1 197 ? 8.898 -7.473 -4.262 1 98.38 197 GLY B N 1
ATOM 3495 C CA . GLY B 1 197 ? 10.141 -7.105 -3.592 1 98.38 197 GLY B CA 1
ATOM 3496 C C . GLY B 1 197 ? 11.328 -7.035 -4.531 1 98.38 197 GLY B C 1
ATOM 3497 O O . GLY B 1 197 ? 11.695 -8.031 -5.152 1 98.38 197 GLY B O 1
ATOM 3498 N N . ILE B 1 198 ? 11.969 -5.895 -4.582 1 98.5 198 ILE B N 1
ATOM 3499 C CA . ILE B 1 198 ? 13.148 -5.68 -5.414 1 98.5 198 ILE B CA 1
ATOM 3500 C C . ILE B 1 198 ? 14.359 -5.418 -4.527 1 98.5 198 ILE B C 1
ATOM 3502 O O . ILE B 1 198 ? 14.406 -4.414 -3.812 1 98.5 198 ILE B O 1
ATOM 3506 N N . ALA B 1 199 ? 15.352 -6.305 -4.625 1 97.94 199 ALA B N 1
ATOM 3507 C CA . ALA B 1 199 ? 16.531 -6.195 -3.781 1 97.94 199 ALA B CA 1
ATOM 3508 C C . ALA B 1 199 ? 17.469 -5.105 -4.297 1 97.94 199 ALA B C 1
ATOM 3510 O O . ALA B 1 199 ? 17.234 -4.516 -5.352 1 97.94 199 ALA B O 1
ATOM 3511 N N . GLY B 1 200 ? 18.484 -4.863 -3.568 1 97.69 200 GLY B N 1
ATOM 3512 C CA . GLY B 1 200 ? 19.375 -3.736 -3.799 1 97.69 200 GLY B CA 1
ATOM 3513 C C . GLY B 1 200 ? 20.062 -3.785 -5.152 1 97.69 200 GLY B C 1
ATOM 3514 O O . GLY B 1 200 ? 20.484 -4.852 -5.598 1 97.69 200 GLY B O 1
ATOM 3515 N N . SER B 1 201 ? 20.125 -2.656 -5.816 1 98 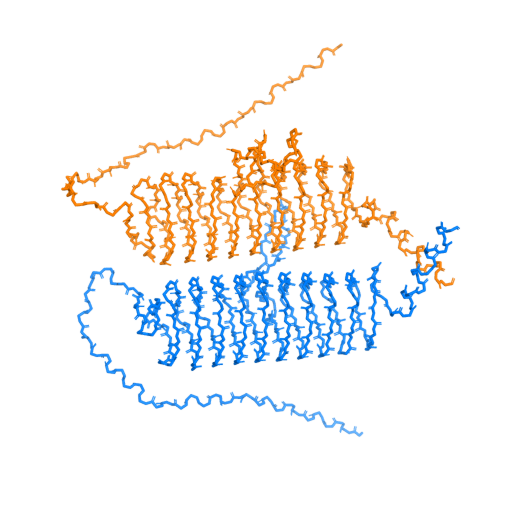201 SER B N 1
ATOM 3516 C CA . SER B 1 201 ? 20.984 -2.404 -6.977 1 98 201 SER B CA 1
ATOM 3517 C C . SER B 1 201 ? 20.453 -3.127 -8.211 1 98 201 SER B C 1
ATOM 3519 O O . SER B 1 201 ? 21.219 -3.408 -9.148 1 98 201 SER B O 1
ATOM 3521 N N . VAL B 1 202 ? 19.203 -3.492 -8.203 1 98.56 202 VAL B N 1
ATOM 3522 C CA . VAL B 1 202 ? 18.547 -4.004 -9.406 1 98.56 202 VAL B CA 1
ATOM 3523 C C . VAL B 1 202 ? 18.391 -2.885 -10.43 1 98.56 202 VAL B C 1
ATOM 3525 O O . VAL B 1 202 ? 18.141 -1.732 -10.062 1 98.56 202 VAL B O 1
ATOM 3528 N N . THR B 1 203 ? 18.609 -3.242 -11.68 1 98.75 203 THR B N 1
ATOM 3529 C CA . THR B 1 203 ? 18.312 -2.334 -12.789 1 98.75 203 THR B CA 1
ATOM 3530 C C . THR B 1 203 ? 17.25 -2.924 -13.703 1 98.75 203 THR B C 1
ATOM 3532 O O . THR B 1 203 ? 17.406 -4.027 -14.227 1 98.75 203 THR B O 1
ATOM 3535 N N . MET B 1 204 ? 16.219 -2.225 -13.906 1 98.5 204 MET B N 1
ATOM 3536 C CA . MET B 1 204 ? 15.094 -2.652 -14.742 1 98.5 204 MET B CA 1
ATOM 3537 C C . MET B 1 204 ? 14.828 -1.645 -15.852 1 98.5 204 MET B C 1
ATOM 3539 O O . MET B 1 204 ? 14.781 -0.438 -15.602 1 98.5 204 MET B O 1
ATOM 3543 N N . GLY B 1 205 ? 14.625 -2.121 -17.078 1 98.19 205 GLY B N 1
ATOM 3544 C CA . GLY B 1 205 ? 14.336 -1.258 -18.203 1 98.19 205 GLY B CA 1
ATOM 3545 C C . GLY B 1 205 ? 12.914 -0.719 -18.203 1 98.19 205 GLY B C 1
ATOM 3546 O O . GLY B 1 205 ? 12.297 -0.608 -17.141 1 98.19 205 GLY B O 1
ATOM 3547 N N . ASP B 1 206 ? 12.453 -0.314 -19.391 1 96.75 206 ASP B N 1
ATOM 3548 C CA . ASP B 1 206 ? 11.125 0.267 -19.562 1 96.75 206 ASP B CA 1
ATOM 3549 C C . ASP B 1 206 ? 10.086 -0.814 -19.828 1 96.75 206 ASP B C 1
ATOM 3551 O O . ASP B 1 206 ? 10.406 -1.888 -20.328 1 96.75 206 ASP B O 1
ATOM 3555 N N . TYR B 1 207 ? 8.805 -0.506 -19.406 1 94.94 207 TYR B N 1
ATOM 3556 C CA . TYR B 1 207 ? 7.664 -1.354 -19.734 1 94.94 207 TYR B CA 1
ATOM 3557 C C . TYR B 1 207 ? 7.84 -2.756 -19.172 1 94.94 207 TYR B C 1
ATOM 3559 O O . TYR B 1 207 ? 7.547 -3.748 -19.844 1 94.94 207 TYR B O 1
ATOM 3567 N N . VAL B 1 208 ? 8.422 -2.842 -18.016 1 96.88 208 VAL B N 1
ATOM 3568 C CA . VAL B 1 208 ? 8.516 -4.113 -17.297 1 96.88 208 VAL B CA 1
ATOM 3569 C C . VAL B 1 208 ? 7.316 -4.266 -16.359 1 96.88 208 VAL B C 1
ATOM 3571 O O . VAL B 1 208 ? 6.922 -3.312 -15.688 1 96.88 208 VAL B O 1
ATOM 3574 N N . SER B 1 209 ? 6.723 -5.453 -16.359 1 96.69 209 SER B N 1
ATOM 3575 C CA . SER B 1 209 ? 5.609 -5.77 -15.469 1 96.69 209 SER B CA 1
ATOM 3576 C C . SER B 1 209 ? 5.969 -6.914 -14.523 1 96.69 209 SER B C 1
ATOM 3578 O O . SER B 1 209 ? 6.332 -8.008 -14.977 1 96.69 209 SER B O 1
ATOM 3580 N N . LEU B 1 210 ? 5.859 -6.617 -13.234 1 97.44 210 LEU B N 1
ATOM 3581 C CA . LEU B 1 210 ? 6.055 -7.645 -12.219 1 97.44 210 LEU B CA 1
ATOM 3582 C C . LEU B 1 210 ? 4.73 -8.016 -11.562 1 97.44 210 LEU B C 1
ATOM 3584 O O . LEU B 1 210 ? 4.117 -7.195 -10.875 1 97.44 210 LEU B O 1
ATOM 3588 N N . GLY B 1 211 ? 4.316 -9.297 -11.773 1 96 211 GLY B N 1
ATOM 3589 C CA . GLY B 1 211 ? 3.115 -9.773 -11.109 1 96 211 GLY B CA 1
ATOM 3590 C C . GLY B 1 211 ? 3.227 -9.766 -9.594 1 96 211 GLY B C 1
ATOM 3591 O O . GLY B 1 211 ? 4.293 -9.469 -9.047 1 96 211 GLY B O 1
ATOM 3592 N N . GLY B 1 212 ? 2.107 -10.023 -8.977 1 95.62 212 GLY B N 1
ATOM 3593 C CA . GLY B 1 212 ? 2.088 -9.984 -7.52 1 95.62 212 GLY B CA 1
ATOM 3594 C C . GLY B 1 212 ? 3.148 -10.867 -6.887 1 95.62 212 GLY B C 1
ATOM 3595 O O . GLY B 1 212 ? 3.395 -11.984 -7.344 1 95.62 212 GLY B O 1
ATOM 3596 N N . ARG B 1 213 ? 3.859 -10.312 -5.871 1 95.44 213 ARG B N 1
ATOM 3597 C CA . ARG B 1 213 ? 4.781 -11.047 -5.008 1 95.44 213 ARG B CA 1
ATOM 3598 C C . ARG B 1 213 ? 6.004 -11.516 -5.785 1 95.44 213 ARG B C 1
ATOM 3600 O O . ARG B 1 213 ? 6.668 -12.477 -5.383 1 95.44 213 ARG B O 1
ATOM 3607 N N . VAL B 1 214 ? 6.266 -10.969 -6.887 1 95.94 214 VAL B N 1
ATOM 3608 C CA . VAL B 1 214 ? 7.512 -11.273 -7.582 1 95.94 214 VAL B CA 1
ATOM 3609 C C . VAL B 1 214 ? 8.695 -10.781 -6.75 1 95.94 214 VAL B C 1
ATOM 3611 O O . VAL B 1 214 ? 8.641 -9.703 -6.152 1 95.94 214 VAL B O 1
ATOM 3614 N N . GLY B 1 215 ? 9.695 -11.578 -6.699 1 96.81 215 GLY B N 1
ATOM 3615 C CA . GLY B 1 215 ? 10.961 -11.195 -6.094 1 96.81 215 GLY B CA 1
ATOM 3616 C C . GLY B 1 215 ? 12.086 -11.047 -7.102 1 96.81 215 GLY B C 1
ATOM 3617 O O . GLY B 1 215 ? 12.188 -11.836 -8.039 1 96.81 215 GLY B O 1
ATOM 3618 N N . VAL B 1 216 ? 12.906 -10.047 -6.902 1 97 216 VAL B N 1
ATOM 3619 C CA . VAL B 1 216 ? 14.078 -9.852 -7.754 1 97 216 VAL B CA 1
ATOM 3620 C C . VAL B 1 216 ? 15.336 -9.789 -6.895 1 97 216 VAL B C 1
ATOM 3622 O O . VAL B 1 216 ? 15.438 -8.945 -6 1 97 216 VAL B O 1
ATOM 3625 N N . ARG B 1 217 ? 16.266 -10.617 -7.262 1 96.69 217 ARG B N 1
ATOM 3626 C CA . ARG B 1 217 ? 17.516 -10.711 -6.516 1 96.69 217 ARG B CA 1
ATOM 3627 C C . ARG B 1 217 ? 18.375 -9.469 -6.727 1 96.69 217 ARG B C 1
ATOM 3629 O O . ARG B 1 217 ? 18.266 -8.805 -7.762 1 96.69 217 ARG B O 1
ATOM 3636 N N . ASP B 1 218 ? 19.25 -9.234 -5.762 1 96.56 218 ASP B N 1
ATOM 3637 C CA . ASP B 1 218 ? 20.109 -8.055 -5.805 1 96.56 218 ASP B CA 1
ATOM 3638 C C . ASP B 1 218 ? 21.016 -8.07 -7.031 1 96.56 218 ASP B C 1
ATOM 3640 O O . ASP B 1 218 ? 21.406 -9.141 -7.504 1 96.56 218 ASP B O 1
ATOM 3644 N N . HIS B 1 219 ? 21.281 -6.934 -7.629 1 97 219 HIS B N 1
ATOM 3645 C CA . HIS B 1 219 ? 22.266 -6.68 -8.672 1 97 219 HIS B CA 1
ATOM 3646 C C . HIS B 1 219 ? 21.844 -7.289 -10 1 97 219 HIS B C 1
ATOM 3648 O O . HIS B 1 219 ? 22.625 -7.332 -10.953 1 97 219 HIS B O 1
ATOM 3654 N N . VAL B 1 220 ? 20.641 -7.75 -10.125 1 97.44 220 VAL B N 1
ATOM 3655 C CA . VAL B 1 220 ? 20.125 -8.32 -11.359 1 97.44 220 VAL B CA 1
ATOM 3656 C C . VAL B 1 220 ? 19.719 -7.195 -12.312 1 97.44 220 VAL B C 1
ATOM 3658 O O . VAL B 1 220 ? 19.25 -6.141 -11.875 1 97.44 220 VAL B O 1
ATOM 3661 N N . THR B 1 221 ? 19.875 -7.52 -13.562 1 98.31 221 THR B N 1
ATOM 3662 C CA . THR B 1 221 ? 19.406 -6.621 -14.609 1 98.31 221 THR B CA 1
ATOM 3663 C C . THR B 1 221 ? 18.25 -7.25 -15.391 1 98.31 221 THR B C 1
ATOM 3665 O O . THR B 1 221 ? 18.328 -8.414 -15.781 1 98.31 221 THR B O 1
ATOM 3668 N N . ILE B 1 222 ? 17.203 -6.523 -15.562 1 98.38 222 ILE B N 1
ATOM 3669 C CA . ILE B 1 222 ? 16.062 -6.934 -16.359 1 98.38 222 ILE B CA 1
ATOM 3670 C C . ILE B 1 222 ? 15.867 -5.969 -17.531 1 98.38 222 ILE B C 1
ATOM 3672 O O . ILE B 1 222 ? 15.672 -4.766 -17.328 1 98.38 222 ILE B O 1
ATOM 3676 N N . VAL B 1 223 ? 15.859 -6.453 -18.719 1 98.19 223 VAL B N 1
ATOM 3677 C CA . VAL B 1 223 ? 15.742 -5.605 -19.906 1 98.19 223 VAL B CA 1
ATOM 3678 C C . VAL B 1 223 ? 14.297 -5.137 -20.062 1 98.19 223 VAL B C 1
ATOM 3680 O O . VAL B 1 223 ? 13.398 -5.625 -19.375 1 98.19 223 VAL B O 1
ATOM 3683 N N . SER B 1 224 ? 14.094 -4.191 -20.984 1 97.5 224 SER B N 1
ATOM 3684 C CA . SER B 1 224 ? 12.773 -3.633 -21.234 1 97.5 224 SER B CA 1
ATOM 3685 C C . SER B 1 224 ? 11.82 -4.691 -21.781 1 97.5 224 SER B C 1
ATOM 3687 O O . SER B 1 224 ? 12.258 -5.676 -22.375 1 97.5 224 SER B O 1
ATOM 3689 N N . GLN B 1 225 ? 10.469 -4.5 -21.516 1 96.56 225 GLN B N 1
ATOM 3690 C CA . GLN B 1 225 ? 9.375 -5.273 -22.109 1 96.56 225 GLN B CA 1
ATOM 3691 C C . GLN B 1 225 ? 9.383 -6.707 -21.594 1 96.56 225 GLN B C 1
ATOM 3693 O O . GLN B 1 225 ? 9.141 -7.648 -22.344 1 96.56 225 GLN B O 1
ATOM 3698 N N . VAL B 1 226 ? 9.812 -6.863 -20.344 1 96.88 226 VAL B N 1
ATOM 3699 C CA . VAL B 1 226 ? 9.727 -8.148 -19.672 1 96.88 226 VAL B CA 1
ATOM 3700 C C . VAL B 1 226 ? 8.477 -8.18 -18.781 1 96.88 226 VAL B C 1
ATOM 3702 O O . VAL B 1 226 ? 8.141 -7.195 -18.125 1 96.88 226 VAL B O 1
ATOM 3705 N N . ARG B 1 227 ? 7.805 -9.281 -18.812 1 96.75 227 ARG B N 1
ATOM 3706 C CA . ARG B 1 227 ? 6.688 -9.539 -17.922 1 96.75 227 ARG B CA 1
ATOM 3707 C C . ARG B 1 227 ? 6.938 -10.773 -17.062 1 96.75 227 ARG B C 1
ATOM 3709 O O . ARG B 1 227 ? 7.266 -11.844 -17.594 1 96.75 227 ARG B O 1
ATOM 3716 N N . LEU B 1 228 ? 6.824 -10.625 -15.789 1 95.44 228 LEU B N 1
ATOM 3717 C CA . LEU B 1 228 ? 6.984 -11.734 -14.859 1 95.44 228 LEU B CA 1
ATOM 3718 C C . LEU B 1 228 ? 5.645 -12.141 -14.258 1 95.44 228 LEU B C 1
ATOM 3720 O O . LEU B 1 228 ? 4.926 -11.305 -13.711 1 95.44 228 LEU B O 1
ATOM 3724 N N . ALA B 1 229 ? 5.316 -13.422 -14.344 1 92.62 229 ALA B N 1
ATOM 3725 C CA . ALA B 1 229 ? 4.105 -13.953 -13.719 1 92.62 229 ALA B CA 1
ATOM 3726 C C . ALA B 1 229 ? 4.18 -13.828 -12.195 1 92.62 229 ALA B C 1
ATOM 3728 O O . ALA B 1 229 ? 5.27 -13.742 -11.625 1 92.62 229 ALA B O 1
ATOM 3729 N N . ALA B 1 230 ? 3.023 -13.891 -11.586 1 92.69 230 ALA B N 1
ATOM 3730 C CA . ALA B 1 230 ? 2.928 -13.75 -10.133 1 92.69 230 ALA B CA 1
ATOM 3731 C C . ALA B 1 230 ? 3.775 -14.805 -9.43 1 92.69 230 ALA B C 1
ATOM 3733 O O . ALA B 1 230 ? 3.934 -15.922 -9.93 1 92.69 230 ALA B O 1
ATOM 3734 N N . ALA B 1 231 ? 4.309 -14.367 -8.273 1 91.44 231 ALA B N 1
ATOM 3735 C CA . ALA B 1 231 ? 5.039 -15.234 -7.352 1 91.44 231 ALA B CA 1
ATOM 3736 C C . ALA B 1 231 ? 6.297 -15.797 -8.008 1 91.44 231 ALA B C 1
ATOM 3738 O O . ALA B 1 231 ? 6.793 -16.859 -7.598 1 91.44 231 ALA B O 1
ATOM 3739 N N . SER B 1 232 ? 6.793 -15.18 -9.086 1 92 232 SER B N 1
ATOM 3740 C CA . SER B 1 232 ? 8.055 -15.57 -9.703 1 92 232 SER B CA 1
ATOM 3741 C C . SER B 1 232 ? 9.242 -14.961 -8.969 1 92 232 SER B C 1
ATOM 3743 O O . SER B 1 232 ? 9.078 -14.023 -8.188 1 92 232 SER B O 1
ATOM 3745 N N . CYS B 1 233 ? 10.391 -15.508 -9.234 1 93.69 233 CYS B N 1
ATOM 3746 C CA . CYS B 1 233 ? 11.625 -14.992 -8.648 1 93.69 233 CYS B CA 1
ATOM 3747 C C . CYS B 1 233 ? 12.719 -14.883 -9.695 1 93.69 233 CYS B C 1
ATOM 3749 O O . CYS B 1 233 ? 13.07 -15.867 -10.344 1 93.69 233 CYS B O 1
ATOM 3751 N N . VAL B 1 234 ? 13.25 -13.727 -9.82 1 95.25 234 VAL B N 1
ATOM 3752 C CA . VAL B 1 234 ? 14.336 -13.484 -10.758 1 95.25 234 VAL B CA 1
ATOM 3753 C C . VAL B 1 234 ? 15.68 -13.609 -10.039 1 95.25 234 VAL B C 1
ATOM 3755 O O . VAL B 1 234 ? 16 -12.797 -9.172 1 95.25 234 VAL B O 1
ATOM 3758 N N . THR B 1 235 ? 16.438 -14.578 -10.5 1 95 235 THR B N 1
ATOM 3759 C CA . THR B 1 235 ? 17.688 -14.844 -9.797 1 95 235 THR B CA 1
ATOM 3760 C C . THR B 1 235 ? 18.891 -14.492 -10.672 1 95 235 THR B C 1
ATOM 3762 O O . THR B 1 235 ? 20.016 -14.43 -10.188 1 95 235 THR B O 1
ATOM 3765 N N . LYS B 1 236 ? 18.609 -14.32 -11.961 1 94.81 236 LYS B N 1
ATOM 3766 C CA . LYS B 1 236 ? 19.672 -13.938 -12.906 1 94.81 236 LYS B CA 1
ATOM 3767 C C . LYS B 1 236 ? 19.172 -12.883 -13.883 1 94.81 236 LYS B C 1
ATOM 3769 O O . LYS B 1 236 ? 17.969 -12.648 -14 1 94.81 236 LYS B O 1
ATOM 3774 N N . ASP B 1 237 ? 20.109 -12.359 -14.555 1 96.94 237 ASP B N 1
ATOM 3775 C CA . ASP B 1 237 ? 19.781 -11.305 -15.516 1 96.94 237 ASP B CA 1
ATOM 3776 C C . ASP B 1 237 ? 18.812 -11.82 -16.578 1 96.94 237 ASP B C 1
ATOM 3778 O O . ASP B 1 237 ? 18.938 -12.961 -17.031 1 96.94 237 ASP B O 1
ATOM 3782 N N . ILE B 1 238 ? 17.906 -10.969 -16.938 1 97.25 238 ILE B N 1
ATOM 3783 C CA . ILE B 1 238 ? 17.047 -11.219 -18.078 1 97.25 238 ILE B CA 1
ATOM 3784 C C . ILE B 1 238 ? 17.438 -10.297 -19.234 1 97.25 238 ILE B C 1
ATOM 3786 O O . ILE B 1 238 ? 17.266 -9.086 -19.156 1 97.25 238 ILE B O 1
ATOM 3790 N N . THR B 1 239 ? 17.906 -10.859 -20.297 1 96.94 239 THR B N 1
ATOM 3791 C CA . THR B 1 239 ? 18.516 -10.078 -21.359 1 96.94 239 THR B CA 1
ATOM 3792 C C . THR B 1 239 ? 17.609 -10.047 -22.594 1 96.94 239 THR B C 1
ATOM 3794 O O . THR B 1 239 ? 17.906 -9.359 -23.578 1 96.94 239 THR B O 1
ATOM 3797 N N . LYS B 1 240 ? 16.547 -10.781 -22.578 1 96.62 240 LYS B N 1
ATOM 3798 C CA . LYS B 1 240 ? 15.609 -10.812 -23.703 1 96.62 240 LYS B CA 1
ATOM 3799 C C . LYS B 1 240 ? 14.203 -10.43 -23.25 1 96.62 240 LYS B C 1
ATOM 3801 O O . LYS B 1 240 ? 13.711 -10.938 -22.234 1 96.62 240 LYS B O 1
ATOM 3806 N N . PRO B 1 241 ? 13.602 -9.586 -24.047 1 97.19 241 PRO B N 1
ATOM 3807 C CA . PRO B 1 241 ? 12.203 -9.281 -23.719 1 97.19 241 PRO B CA 1
ATOM 3808 C C . PRO B 1 241 ? 11.289 -10.5 -23.812 1 97.19 241 PRO B C 1
ATOM 3810 O O . PRO B 1 241 ? 11.602 -11.453 -24.531 1 97.19 241 PRO B O 1
ATOM 3813 N N . GLY B 1 242 ? 10.164 -10.43 -23.062 1 95.88 242 GLY B N 1
ATOM 3814 C CA . GLY B 1 242 ? 9.203 -11.523 -23.109 1 95.88 242 GLY B CA 1
ATOM 3815 C C . GLY B 1 242 ? 8.562 -11.828 -21.781 1 95.88 242 GLY B C 1
ATOM 3816 O O . GLY B 1 242 ? 8.672 -11.039 -20.844 1 95.88 242 GLY B O 1
ATOM 3817 N N . ASP B 1 243 ? 7.836 -12.914 -21.812 1 95.62 243 ASP B N 1
ATOM 3818 C CA . ASP B 1 243 ? 7.129 -13.359 -20.625 1 95.62 243 ASP B CA 1
ATOM 3819 C C . ASP B 1 243 ? 7.934 -14.422 -19.875 1 95.62 243 ASP B C 1
ATOM 3821 O O . ASP B 1 243 ? 8.484 -15.336 -20.484 1 95.62 243 ASP B O 1
ATOM 3825 N N . TYR B 1 244 ? 8.008 -14.258 -18.578 1 94.06 244 TYR B N 1
ATOM 3826 C CA . TYR B 1 244 ? 8.758 -15.172 -17.719 1 94.06 244 TYR B CA 1
ATOM 3827 C C . TYR B 1 244 ? 7.914 -15.617 -16.531 1 94.06 244 TYR B C 1
ATOM 3829 O O . TYR B 1 244 ? 6.941 -14.953 -16.172 1 94.06 244 TYR B O 1
ATOM 3837 N N . GLY B 1 245 ? 8.242 -16.75 -15.984 1 92.38 245 GLY B N 1
ATOM 3838 C CA . GLY B 1 245 ? 7.562 -17.234 -14.797 1 92.38 245 GLY B CA 1
ATOM 3839 C C . GLY B 1 245 ? 8.359 -18.297 -14.055 1 92.38 245 GLY B C 1
ATOM 3840 O O . GLY B 1 245 ? 9.328 -18.844 -14.586 1 92.38 245 GLY B O 1
ATOM 3841 N N . GLY B 1 246 ? 7.938 -18.422 -12.695 1 87.31 246 GLY B N 1
ATOM 3842 C CA . GLY B 1 246 ? 8.484 -19.516 -11.914 1 87.31 246 GLY B CA 1
ATOM 3843 C C . GLY B 1 246 ? 9.617 -19.094 -11 1 87.31 246 GLY B C 1
ATOM 3844 O O . GLY B 1 246 ? 9.922 -17.891 -10.891 1 87.31 246 GLY B O 1
ATOM 3845 N N . PHE B 1 247 ? 10.109 -20.25 -10.266 1 83.12 247 PHE B N 1
ATOM 3846 C CA . PHE B 1 247 ? 11.266 -20.109 -9.398 1 83.12 247 PHE B CA 1
ATOM 3847 C C . PHE B 1 247 ? 12.312 -21.172 -9.703 1 83.12 247 PHE B C 1
ATOM 3849 O O . PHE B 1 247 ? 12.141 -22.344 -9.352 1 83.12 247 PHE B O 1
ATOM 3856 N N . PRO B 1 248 ? 13.461 -20.766 -10.273 1 85.06 248 PRO B N 1
ATOM 3857 C CA . PRO B 1 248 ? 13.844 -19.469 -10.844 1 85.06 248 PRO B CA 1
ATOM 3858 C C . PRO B 1 248 ? 13.008 -19.094 -12.07 1 85.06 248 PRO B C 1
ATOM 3860 O O . PRO B 1 248 ? 12.453 -19.969 -12.734 1 85.06 248 PRO B O 1
ATOM 3863 N N . ALA B 1 249 ? 12.992 -17.859 -12.305 1 86 249 ALA B N 1
ATOM 3864 C CA . ALA B 1 249 ? 12.227 -17.391 -13.461 1 86 249 ALA B CA 1
ATOM 3865 C C . ALA B 1 249 ? 12.859 -17.875 -14.766 1 86 249 ALA B C 1
ATOM 3867 O O . ALA B 1 249 ? 14.055 -17.703 -14.984 1 86 249 ALA B O 1
ATOM 3868 N N . VAL B 1 250 ? 12.008 -18.406 -15.594 1 84 250 VAL B N 1
ATOM 3869 C CA . VAL B 1 250 ? 12.367 -18.875 -16.922 1 84 250 VAL B CA 1
ATOM 3870 C C . VAL B 1 250 ? 11.312 -18.438 -17.938 1 84 250 VAL B C 1
ATOM 3872 O O . VAL B 1 250 ? 10.211 -18.016 -17.547 1 84 250 VAL B O 1
ATOM 3875 N N . PRO B 1 251 ? 11.75 -18.453 -19.141 1 86 251 PRO B N 1
ATOM 3876 C CA . PRO B 1 251 ? 10.734 -18.109 -20.141 1 86 251 PRO B CA 1
ATOM 3877 C C . PRO B 1 251 ? 9.438 -18.906 -19.953 1 86 251 PRO B C 1
ATOM 3879 O O . PRO B 1 251 ? 9.477 -20.078 -19.609 1 86 251 PRO B O 1
ATOM 3882 N N . ILE B 1 252 ? 8.359 -18.359 -20.234 1 86.44 252 ILE B N 1
ATOM 3883 C CA . ILE B 1 252 ? 7.039 -18.812 -19.828 1 86.44 252 ILE B CA 1
ATOM 3884 C C . ILE B 1 252 ? 6.762 -20.188 -20.406 1 86.44 252 ILE B C 1
ATOM 3886 O O . ILE B 1 252 ? 6.121 -21.031 -19.766 1 86.44 252 ILE B O 1
ATOM 3890 N N . ARG B 1 253 ? 7.145 -20.328 -21.656 1 84.62 253 ARG B N 1
ATOM 3891 C CA . ARG B 1 253 ? 6.922 -21.625 -22.281 1 84.62 253 ARG B CA 1
ATOM 3892 C C . ARG B 1 253 ? 7.625 -22.734 -21.516 1 84.62 253 ARG B C 1
ATOM 3894 O O . ARG B 1 253 ? 7.059 -23.812 -21.297 1 84.62 253 ARG B O 1
ATOM 3901 N N . GLU B 1 254 ? 8.828 -22.438 -21.172 1 83.56 254 GLU B N 1
ATOM 3902 C CA . GLU B 1 254 ? 9.594 -23.391 -20.391 1 83.56 254 GLU B CA 1
ATOM 3903 C C . GLU B 1 254 ? 8.945 -23.625 -19.031 1 83.56 254 GLU B C 1
ATOM 3905 O O . GLU B 1 254 ? 8.875 -24.766 -18.547 1 83.56 254 GLU B O 1
ATOM 3910 N N . TRP B 1 255 ? 8.477 -22.703 -18.484 1 81.19 255 TRP B N 1
ATOM 3911 C CA . TRP B 1 255 ? 7.836 -22.797 -17.172 1 81.19 255 TRP B CA 1
ATOM 3912 C C . TRP B 1 255 ? 6.574 -23.656 -17.25 1 81.19 255 TRP B C 1
ATOM 3914 O O . TRP B 1 255 ? 6.344 -24.5 -16.391 1 81.19 255 TRP B O 1
ATOM 3924 N N . ARG B 1 256 ? 5.77 -23.344 -18.172 1 78.19 256 ARG B N 1
ATOM 3925 C CA . ARG B 1 256 ? 4.539 -24.109 -18.328 1 78.19 256 ARG B CA 1
ATOM 3926 C C . ARG B 1 256 ? 4.836 -25.609 -18.484 1 78.19 256 ARG B C 1
ATOM 3928 O O . ARG B 1 256 ? 4.105 -26.453 -17.984 1 78.19 256 ARG B O 1
ATOM 3935 N N . ARG B 1 257 ? 5.906 -25.859 -19.219 1 78.19 257 ARG B N 1
ATOM 3936 C CA . ARG B 1 257 ? 6.328 -27.25 -19.391 1 78.19 257 ARG B CA 1
ATOM 3937 C C . ARG B 1 257 ? 6.727 -27.875 -18.062 1 78.19 257 ARG B C 1
ATOM 3939 O O . ARG B 1 257 ? 6.387 -29.016 -17.781 1 78.19 257 ARG B O 1
ATOM 3946 N N . GLN B 1 258 ? 7.363 -27.125 -17.344 1 76.12 258 GLN B N 1
ATOM 3947 C CA . GLN B 1 258 ? 7.789 -27.594 -16.031 1 76.12 258 GLN B CA 1
ATOM 3948 C C . GLN B 1 258 ? 6.586 -27.891 -15.133 1 76.12 258 GLN B C 1
ATOM 3950 O O . GLN B 1 258 ? 6.562 -28.906 -14.422 1 76.12 258 GLN B O 1
ATOM 3955 N N . VAL B 1 259 ? 5.621 -27.062 -15.219 1 72.81 259 VAL B N 1
ATOM 3956 C CA . VAL B 1 259 ? 4.418 -27.219 -14.414 1 72.81 259 VAL B CA 1
ATOM 3957 C C . VAL B 1 259 ? 3.633 -28.438 -14.891 1 72.81 259 VAL B C 1
ATOM 3959 O O . VAL B 1 259 ? 3.162 -29.25 -14.078 1 72.81 259 VAL B O 1
ATOM 3962 N N . ALA B 1 260 ? 3.52 -28.531 -16.203 1 73.38 260 ALA B N 1
ATOM 3963 C CA . ALA B 1 260 ? 2.811 -29.656 -16.781 1 73.38 260 ALA B CA 1
ATOM 3964 C C . ALA B 1 260 ? 3.496 -30.984 -16.438 1 73.38 260 ALA B C 1
ATOM 3966 O O . ALA B 1 260 ? 2.83 -31.984 -16.156 1 73.38 260 ALA B O 1
ATOM 3967 N N . SER B 1 261 ? 4.742 -30.922 -16.562 1 70.94 261 SER B N 1
ATOM 3968 C CA . SER B 1 261 ? 5.5 -32.125 -16.297 1 70.94 261 SER B CA 1
ATOM 3969 C C . SER B 1 261 ? 5.34 -32.562 -14.844 1 70.94 261 SER B C 1
ATOM 3971 O O . SER B 1 261 ? 5.262 -33.781 -14.555 1 70.94 261 SER B O 1
ATOM 3973 N N . ARG B 1 262 ? 5.262 -31.625 -14.062 1 67.31 262 ARG B N 1
ATOM 3974 C CA . ARG B 1 262 ? 5.07 -31.922 -12.648 1 67.31 262 ARG B CA 1
ATOM 3975 C C . ARG B 1 262 ? 3.695 -32.531 -12.406 1 67.31 262 ARG B C 1
ATOM 3977 O O . ARG B 1 262 ? 3.539 -33.406 -11.531 1 67.31 262 ARG B O 1
ATOM 3984 N N . LEU B 1 263 ? 2.791 -32.062 -13.25 1 64.81 263 LEU B N 1
ATOM 3985 C CA . LEU B 1 263 ? 1.43 -32.594 -13.125 1 64.81 263 LEU B CA 1
ATOM 3986 C C . LEU B 1 263 ? 1.32 -34 -13.727 1 64.81 263 LEU B C 1
ATOM 3988 O O . LEU B 1 263 ? 0.522 -34.812 -13.258 1 64.81 263 LEU B O 1
ATOM 3992 N N . GLN B 1 264 ? 2.035 -34.188 -14.812 1 58.69 264 GLN B N 1
ATOM 3993 C CA . GLN B 1 264 ? 1.988 -35.5 -15.477 1 58.69 264 GLN B CA 1
ATOM 3994 C C . GLN B 1 264 ? 2.697 -36.562 -14.656 1 58.69 264 GLN B C 1
ATOM 3996 O O . GLN B 1 264 ? 2.309 -37.719 -14.68 1 58.69 264 GLN B O 1
ATOM 4001 N N . THR B 1 265 ? 3.768 -36.125 -14.094 1 54.53 265 THR B N 1
ATOM 4002 C CA . THR B 1 265 ? 4.465 -37.156 -13.32 1 54.53 265 THR B CA 1
ATOM 4003 C C . THR B 1 265 ? 3.596 -37.656 -12.172 1 54.53 265 THR B C 1
ATOM 4005 O O . THR B 1 265 ? 3.881 -38.688 -11.57 1 54.53 265 THR B O 1
ATOM 4008 N N . LEU B 1 266 ? 2.555 -37 -11.852 1 52.5 266 LEU B N 1
ATOM 4009 C CA . LEU B 1 266 ? 1.671 -37.406 -10.758 1 52.5 266 LEU B CA 1
ATOM 4010 C C . LEU B 1 266 ? 0.562 -38.312 -11.266 1 52.5 266 LEU B C 1
ATOM 4012 O O . LEU B 1 266 ? -0.162 -38.938 -10.469 1 52.5 266 LEU B O 1
ATOM 4016 N N . LYS B 1 267 ? 0.435 -38.375 -12.641 1 46.34 267 LYS B N 1
ATOM 4017 C CA . LYS B 1 267 ? -0.469 -39.375 -13.156 1 46.34 267 LYS B CA 1
ATOM 4018 C C . LYS B 1 267 ? 0.245 -40.719 -13.312 1 46.34 267 LYS B C 1
ATOM 4020 O O . LYS B 1 267 ? 1.406 -40.781 -13.727 1 46.34 267 LYS B O 1
#

Organism: Tagetes erecta (NCBI:txid13708)

Radius of gyration: 25.94 Å; Cα contacts (8 Å, |Δi|>4): 1589; chains: 2; bounding box: 82×82×64 Å